Protein AF-A0A0M2CW42-F1 (afdb_monomer_lite)

Sequence (657 aa):
MVSKVFTIPATGELIDAVGERNYQKALSRHFRPVPGAGPLIQECTFELVPEPDNPYDDTAVSIRRNDDVLGYLPAEVAEGYFPVLATVAAKGQLILALGTVWAKRSAYDSGIGVNLRINLPSVRAVAAAAGGRTKKSVKLSRTHGRKNPCYRKGLHTGADRPIVGTDTRRSSSTPAALAARPSYEVVLPANVRDAKAILGGTVPAATFPILPAKTTRLQVSHPRAETVEKLFQPVLGDKITSEELVFELVTEPDNPHQPGAISVRLKGDVLGHLSAEDADRYAPGLNRIQASGQPVVVPGALTVDKWQSSLGPALDITAKLSLPTPEQLVPLNAGHVHGVLLPYGNTLQVVGEEDHFDHLFNYVPPTGEGALLLELRRGTQRLRTGETKDTVRVYLDGEEVGGLTPASGAHFIATLRHLEDFDHRALVWGRIQGSALKAALTIQAAKAHEIPDTWLQHPPQVDYDLAPEDDRYSLPNAYVPTAGEQAEQRRREHEGAEQRRRQQVEAEQRRRDAEQGQRRQQEAVEAPALAPTSPTLAWTPDPAAPQPKQAHHITSSTPTTHPGTTQPAAAQFTTPGQSTPPAAPKKPGILSAILMWFAFVAALGVFVEPISGLVWLAIGILTWRWRKKRRQASQDHHATQGAPAPYGSSTRLFNHR

pLDDT: mean 70.73, std 22.98, range [22.28, 97.31]

Secondary structure (DSSP, 8-state):
--PEEEEPPS-SEEEE-B-GGG-HHHHHHH--PPTTSPPEEEEEEEEEEE-TT-SS-TT-EEEEETTEEEEE--HHHHHHHHHHHHHHHTTTEEEEEEEEEEEEE-SS-SSEEEEEEEEE--HHHHHHHTT--PPPPP------------------------------------------------PPPTTSTTTTTS-SSPPPTTPPP---SS-EEEEPBS--HHHHHHHH-PPTT-EEEEEEEEEEEEEETT-SSSTTEEEEEETTEEEEE--HHHHHHHHHHHHHHHHTTPPEEEEEEEEEEEEEEBTEEEEEEEEEEEE--GGGTS-TT-SEEEEEEPPP--EEE-BSGGGGHHHHGGG--TTSEEEEEEEEEEEEEE-TTS-EEEEEEEEETTEEEEE--TTTGGGTHHHHHHHHTTT--EEEEEEEEEETTEEEEEEE---TTTS-HHHHHS--EEEEEPPPP-S-----------HHHHHHHHHHHHHHHHHHHHHHHHHHHHHHHHHHHHHHHHHHHSSPP-----------------PPPP-------------------------PPPP-PPPPPPPPPHHHHHHHHHHHHHHTT---HHHHHHHHHHHHHHHHHHHHHHHHHHHHTTSSS----------------

Structure (mmCIF, N/CA/C/O backbone):
data_AF-A0A0M2CW42-F1
#
_entry.id   AF-A0A0M2CW42-F1
#
loop_
_atom_site.group_PDB
_atom_site.id
_atom_site.type_symbol
_atom_site.label_atom_id
_atom_site.label_alt_id
_atom_site.label_comp_id
_atom_site.label_asym_id
_atom_site.label_entity_id
_atom_site.label_seq_id
_atom_site.pdbx_PDB_ins_code
_atom_site.Cartn_x
_atom_site.Cartn_y
_atom_site.Cartn_z
_atom_site.occupancy
_atom_site.B_iso_or_equiv
_atom_site.auth_seq_id
_atom_site.auth_comp_id
_atom_site.auth_asym_id
_atom_site.auth_atom_id
_atom_site.pdbx_PDB_model_num
ATOM 1 N N . MET A 1 1 ? 43.889 10.932 6.259 1.00 42.00 1 MET A N 1
ATOM 2 C CA . MET A 1 1 ? 42.889 11.550 7.162 1.00 42.00 1 MET A CA 1
ATOM 3 C C . MET A 1 1 ? 41.521 11.025 6.761 1.00 42.00 1 MET A C 1
ATOM 5 O O . MET A 1 1 ? 41.319 10.845 5.570 1.00 42.00 1 MET A O 1
ATOM 9 N N . VAL A 1 2 ? 40.616 10.748 7.703 1.00 41.53 2 VAL A N 1
ATOM 10 C CA . VAL A 1 2 ? 39.247 10.320 7.360 1.00 41.53 2 VAL A CA 1
ATOM 11 C C . VAL A 1 2 ? 38.415 11.566 7.062 1.00 41.53 2 VAL A C 1
ATOM 13 O O . VAL A 1 2 ? 38.075 12.311 7.982 1.00 41.53 2 VAL A O 1
ATOM 16 N N . SER A 1 3 ? 38.130 11.814 5.784 1.00 54.78 3 SER A N 1
ATOM 17 C CA . SER A 1 3 ? 37.239 12.895 5.351 1.00 54.78 3 SER A CA 1
ATOM 18 C C . SER A 1 3 ? 35.850 12.675 5.951 1.00 54.78 3 SER A C 1
ATOM 20 O O . SER A 1 3 ? 35.268 11.601 5.802 1.00 54.78 3 SER A O 1
ATOM 22 N N . LYS A 1 4 ? 35.311 13.669 6.664 1.00 75.50 4 LYS A N 1
ATOM 23 C CA . LYS A 1 4 ? 33.979 13.546 7.273 1.00 75.50 4 LYS A CA 1
ATOM 24 C C . LYS A 1 4 ? 32.919 13.666 6.183 1.00 75.50 4 LYS A C 1
ATOM 26 O O . LYS A 1 4 ? 32.896 14.655 5.464 1.00 75.50 4 LYS A O 1
ATOM 31 N N . VAL A 1 5 ? 32.014 12.705 6.081 1.00 84.00 5 VAL A N 1
ATOM 32 C CA . VAL A 1 5 ? 30.925 12.758 5.097 1.00 84.00 5 VAL A CA 1
ATOM 33 C C . VAL A 1 5 ? 29.781 13.632 5.625 1.00 84.00 5 VAL A C 1
ATOM 35 O O . VAL A 1 5 ? 29.488 13.632 6.822 1.00 84.00 5 VAL A O 1
ATOM 38 N N . PHE A 1 6 ? 29.147 14.394 4.738 1.00 84.69 6 PHE A N 1
ATOM 39 C CA . PHE A 1 6 ? 27.891 15.099 4.961 1.00 84.69 6 PHE A CA 1
ATOM 40 C C . PHE A 1 6 ? 26.881 14.634 3.908 1.00 84.69 6 PHE A C 1
ATOM 42 O O . PHE A 1 6 ? 26.947 15.041 2.749 1.00 84.69 6 PHE A O 1
ATOM 49 N N . THR A 1 7 ? 25.959 13.763 4.310 1.00 86.88 7 THR A N 1
ATOM 50 C CA . THR A 1 7 ? 24.916 13.240 3.420 1.00 86.88 7 THR A CA 1
ATOM 51 C C . THR A 1 7 ? 23.693 14.151 3.452 1.00 86.88 7 THR A C 1
ATOM 53 O O . THR A 1 7 ? 23.122 14.407 4.513 1.00 86.88 7 THR A O 1
ATOM 56 N N . ILE A 1 8 ? 23.277 14.627 2.284 1.00 84.50 8 ILE A N 1
ATOM 57 C CA . ILE A 1 8 ? 22.038 15.372 2.080 1.00 84.50 8 ILE A CA 1
ATOM 58 C C . ILE A 1 8 ? 20.863 14.377 2.120 1.00 84.50 8 ILE A C 1
ATOM 60 O O . ILE A 1 8 ? 20.888 13.387 1.387 1.00 84.50 8 ILE A O 1
ATOM 64 N N . PRO A 1 9 ? 19.835 14.597 2.963 1.00 74.69 9 PRO A N 1
ATOM 65 C CA . PRO A 1 9 ? 18.705 13.679 3.058 1.00 74.69 9 PRO A CA 1
ATOM 66 C C . PRO A 1 9 ? 17.820 13.759 1.808 1.00 74.69 9 PRO A C 1
ATOM 68 O O . PRO A 1 9 ? 17.452 14.850 1.375 1.00 74.69 9 PRO A O 1
ATOM 71 N N . ALA A 1 10 ? 17.429 12.600 1.274 1.00 74.19 10 ALA A N 1
ATOM 72 C CA . ALA A 1 10 ? 16.677 12.441 0.025 1.00 74.19 10 ALA A CA 1
ATOM 73 C C . ALA A 1 10 ? 15.170 12.792 0.136 1.00 74.19 10 ALA A C 1
ATOM 75 O O . ALA A 1 10 ? 14.309 12.114 -0.421 1.00 74.19 10 ALA A O 1
ATOM 76 N N . THR A 1 11 ? 14.828 13.846 0.879 1.00 70.69 11 THR A N 1
ATOM 77 C CA . THR A 1 11 ? 13.444 14.274 1.170 1.00 70.69 11 THR A CA 1
ATOM 78 C C . THR A 1 11 ? 12.995 15.482 0.340 1.00 70.69 11 THR A C 1
ATOM 80 O O . THR A 1 11 ? 12.067 16.199 0.722 1.00 70.69 11 THR A O 1
ATOM 83 N N . GLY A 1 12 ? 13.692 15.751 -0.763 1.00 68.38 12 GLY A N 1
ATOM 84 C CA . GLY A 1 12 ? 13.584 16.968 -1.551 1.00 68.38 12 GLY A CA 1
ATOM 85 C C . GLY A 1 12 ? 12.944 16.826 -2.924 1.00 68.38 12 GLY A C 1
ATOM 86 O O . GLY A 1 12 ? 12.222 15.876 -3.219 1.00 68.38 12 GLY A O 1
ATOM 87 N N . GLU A 1 13 ? 13.207 17.830 -3.755 1.00 74.19 13 GLU A N 1
ATOM 88 C CA . GLU A 1 13 ? 12.815 17.862 -5.162 1.00 74.19 13 GLU A CA 1
ATOM 89 C C . GLU A 1 13 ? 13.952 17.291 -6.021 1.00 74.19 13 GLU A C 1
ATOM 91 O O . GLU A 1 13 ? 15.130 17.454 -5.690 1.00 74.19 13 GLU A O 1
ATOM 96 N N . LEU A 1 14 ? 13.603 16.596 -7.107 1.00 78.31 14 LEU A N 1
ATOM 97 C CA . LEU A 1 14 ? 14.570 16.125 -8.096 1.00 78.31 14 LEU A CA 1
ATOM 98 C C . LEU A 1 14 ? 14.913 17.280 -9.035 1.00 78.31 14 LEU A C 1
ATOM 100 O O . LEU A 1 14 ? 14.054 17.765 -9.767 1.00 78.31 14 LEU A O 1
ATOM 104 N N . ILE A 1 15 ? 16.171 17.703 -9.010 1.00 84.12 15 ILE A N 1
ATOM 105 C CA . ILE A 1 15 ? 16.684 18.806 -9.818 1.00 84.12 15 ILE A CA 1
ATOM 106 C C . ILE A 1 15 ? 17.524 18.227 -10.950 1.00 84.12 15 ILE A C 1
ATOM 108 O O . ILE A 1 15 ? 18.504 17.525 -10.695 1.00 84.12 15 ILE A O 1
ATOM 112 N N . ASP A 1 16 ? 17.135 18.529 -12.188 1.00 84.81 16 ASP A N 1
ATOM 113 C CA . ASP A 1 16 ? 17.910 18.209 -13.386 1.00 84.81 16 ASP A CA 1
ATOM 114 C C . ASP A 1 16 ? 19.287 18.894 -13.340 1.00 84.81 16 ASP A C 1
ATOM 116 O O . ASP A 1 16 ? 19.400 20.096 -13.090 1.00 84.81 16 ASP A O 1
ATOM 120 N N . ALA A 1 17 ? 20.338 18.119 -13.593 1.00 87.94 17 ALA A N 1
ATOM 121 C CA . ALA A 1 17 ? 21.665 18.631 -13.883 1.00 87.94 17 ALA A CA 1
ATOM 122 C C . ALA A 1 17 ? 21.671 19.396 -15.215 1.00 87.94 17 ALA A C 1
ATOM 124 O O . ALA A 1 17 ? 20.780 19.258 -16.053 1.00 87.94 17 ALA A O 1
ATOM 125 N N . VAL A 1 18 ? 22.716 20.194 -15.419 1.00 84.75 18 VAL A N 1
ATOM 126 C CA . VAL A 1 18 ? 22.984 20.880 -16.684 1.00 84.75 18 VAL A CA 1
ATOM 127 C C . VAL A 1 18 ? 24.434 20.695 -17.120 1.00 84.75 18 VAL A C 1
ATOM 129 O O . VAL A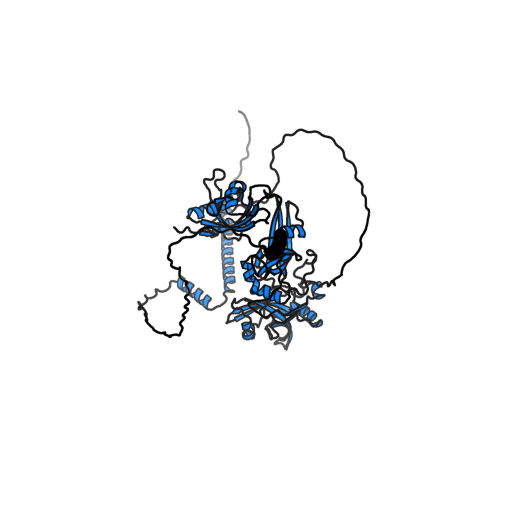 1 18 ? 25.340 20.475 -16.314 1.00 84.75 18 VAL A O 1
ATOM 132 N N . GLY A 1 19 ? 24.673 20.822 -18.425 1.00 82.62 19 GLY A N 1
ATOM 133 C CA . GLY A 1 19 ? 26.014 20.768 -19.008 1.00 82.62 19 GLY A CA 1
ATOM 134 C C . GLY A 1 19 ? 26.549 19.356 -19.262 1.00 82.62 19 GLY A C 1
ATOM 135 O O . GLY A 1 19 ? 27.684 19.222 -19.708 1.00 82.62 19 GLY A O 1
ATOM 136 N N . GLU A 1 20 ? 25.749 18.303 -19.079 1.00 82.31 20 GLU A N 1
ATOM 137 C CA . GLU A 1 20 ? 26.138 16.888 -19.236 1.00 82.31 20 GLU A CA 1
ATOM 138 C C . GLU A 1 20 ? 26.666 16.574 -20.651 1.00 82.31 20 GLU A C 1
ATOM 140 O O . GLU A 1 20 ? 27.508 15.696 -20.860 1.00 82.31 20 GLU A O 1
ATOM 145 N N . ARG A 1 21 ? 26.235 17.351 -21.653 1.00 76.50 21 ARG A N 1
ATOM 146 C CA . ARG A 1 21 ? 26.769 17.309 -23.027 1.00 76.50 21 ARG A CA 1
ATOM 147 C C . ARG A 1 21 ? 28.278 17.596 -23.106 1.00 76.50 21 ARG A C 1
ATOM 149 O O . ARG A 1 21 ? 28.932 17.076 -24.004 1.00 76.50 21 ARG A O 1
ATOM 156 N N . ASN A 1 22 ? 28.842 18.349 -22.162 1.00 81.50 22 ASN A N 1
ATOM 157 C CA . ASN A 1 22 ? 30.279 18.638 -22.096 1.00 81.50 22 ASN A CA 1
ATOM 158 C C . ASN A 1 22 ? 31.077 17.498 -21.426 1.00 81.50 22 ASN A C 1
ATOM 160 O O . ASN A 1 22 ? 32.281 17.376 -21.643 1.00 81.50 22 ASN A O 1
ATOM 164 N N . TYR A 1 23 ? 30.408 16.621 -20.667 1.00 86.94 23 TYR A N 1
ATOM 165 C CA . TYR A 1 23 ? 31.021 15.581 -19.825 1.00 86.94 23 TYR A CA 1
ATOM 166 C C . TYR A 1 23 ? 30.806 14.153 -20.348 1.00 86.94 23 TYR A C 1
ATOM 168 O O . TYR A 1 23 ? 31.015 13.167 -19.641 1.00 86.94 23 TYR A O 1
ATOM 176 N N . GLN A 1 24 ? 30.464 14.014 -21.631 1.00 82.00 24 GLN A N 1
ATOM 177 C CA . GLN A 1 24 ? 30.148 12.745 -22.300 1.00 82.00 24 GLN A CA 1
ATOM 178 C C . GLN A 1 24 ? 31.181 11.623 -22.084 1.00 82.00 24 GLN A C 1
ATOM 180 O O . GLN A 1 24 ? 30.801 10.461 -21.942 1.00 82.00 24 GLN A O 1
ATOM 185 N N . LYS A 1 25 ? 32.481 11.944 -22.003 1.00 81.88 25 LYS A N 1
ATOM 186 C CA . LYS A 1 25 ? 33.544 10.957 -21.721 1.00 81.88 25 LYS A CA 1
ATOM 187 C C . LYS A 1 25 ? 33.478 10.398 -20.295 1.00 81.88 25 LYS A C 1
ATOM 189 O O . LYS A 1 25 ? 33.663 9.197 -20.116 1.00 81.88 25 LYS A O 1
ATOM 194 N N . ALA A 1 26 ? 33.213 11.250 -19.305 1.00 84.12 26 ALA A N 1
ATOM 195 C CA . ALA A 1 26 ? 33.040 10.851 -17.910 1.00 84.12 26 ALA A CA 1
ATOM 196 C C . ALA A 1 26 ? 31.742 10.052 -17.736 1.00 84.12 26 ALA A C 1
ATOM 198 O O . ALA A 1 26 ? 31.754 8.936 -17.221 1.00 84.12 26 ALA A O 1
ATOM 199 N N . LEU A 1 27 ? 30.639 10.564 -18.287 1.00 84.38 27 LEU A N 1
ATOM 200 C CA . LEU A 1 27 ? 29.344 9.885 -18.296 1.00 84.38 27 LEU A CA 1
ATOM 201 C C . LEU A 1 27 ? 29.439 8.481 -18.913 1.00 84.38 27 LEU A C 1
ATOM 203 O O . LEU A 1 27 ? 28.958 7.528 -18.312 1.00 84.38 27 LEU A O 1
ATOM 207 N N . SER A 1 28 ? 30.155 8.322 -20.032 1.00 80.62 28 SER A N 1
ATOM 208 C CA . SER A 1 28 ? 30.392 7.013 -20.671 1.00 80.62 28 SER A CA 1
ATOM 209 C C . SER A 1 28 ? 31.297 6.066 -19.879 1.00 80.62 28 SER A C 1
ATOM 211 O O . SER A 1 28 ? 31.303 4.859 -20.128 1.00 80.62 28 SER A O 1
ATOM 213 N N . ARG A 1 29 ? 32.097 6.587 -18.941 1.00 82.12 29 ARG A N 1
ATOM 214 C CA . ARG A 1 29 ? 32.948 5.774 -18.066 1.00 82.12 29 ARG A CA 1
ATOM 215 C C . ARG A 1 29 ? 32.115 5.118 -16.966 1.00 82.12 29 ARG A C 1
ATOM 217 O O . ARG A 1 29 ? 32.265 3.911 -16.764 1.00 82.12 29 ARG A O 1
ATOM 224 N N . HIS A 1 30 ? 31.246 5.905 -16.322 1.00 81.62 30 HIS A N 1
ATOM 225 C CA . HIS A 1 30 ? 30.405 5.504 -15.182 1.00 81.62 30 HIS A CA 1
ATOM 226 C C . HIS A 1 30 ? 29.096 4.829 -15.588 1.00 81.62 30 HIS A C 1
ATOM 228 O O . HIS A 1 30 ? 28.656 3.902 -14.916 1.00 81.62 30 HIS A O 1
ATOM 234 N N . PHE A 1 31 ? 28.489 5.262 -16.691 1.00 83.00 31 PHE A N 1
ATOM 235 C CA . PHE A 1 31 ? 27.208 4.765 -17.182 1.00 83.00 31 PHE A CA 1
ATOM 236 C C . PHE A 1 31 ? 27.424 4.148 -18.559 1.00 83.00 31 PHE A C 1
ATOM 238 O O . PHE A 1 31 ? 27.767 4.833 -19.523 1.00 83.00 31 PHE A O 1
ATOM 245 N N . ARG A 1 32 ? 27.241 2.827 -18.654 1.00 76.31 32 ARG A N 1
ATOM 246 C CA . ARG A 1 32 ? 27.470 2.049 -19.882 1.00 76.31 32 ARG A CA 1
ATOM 247 C C . ARG A 1 32 ? 26.175 1.409 -20.403 1.00 76.31 32 ARG A C 1
ATOM 249 O O . ARG A 1 32 ? 26.092 0.183 -20.439 1.00 76.31 32 ARG A O 1
ATOM 256 N N . PRO A 1 33 ? 25.159 2.197 -20.809 1.00 66.94 33 PRO A N 1
ATOM 257 C CA . PRO A 1 33 ? 23.988 1.649 -21.481 1.00 66.94 33 PRO A CA 1
ATOM 258 C C . PRO A 1 33 ? 24.394 0.886 -22.747 1.00 66.94 33 PRO A C 1
ATOM 260 O O . PRO A 1 33 ? 25.169 1.371 -23.582 1.00 66.94 33 PRO A O 1
ATOM 263 N N . VAL A 1 34 ? 23.859 -0.325 -22.875 1.00 67.44 34 VAL A N 1
ATOM 264 C CA . VAL A 1 34 ? 24.117 -1.222 -24.004 1.00 67.44 34 VAL A CA 1
ATOM 265 C C . VAL A 1 34 ? 23.390 -0.689 -25.251 1.00 67.44 34 VAL A C 1
ATOM 267 O O . VAL A 1 34 ? 22.210 -0.343 -25.156 1.00 67.44 34 VAL A O 1
ATOM 270 N N . PRO A 1 35 ? 24.046 -0.596 -26.426 1.00 56.50 35 PRO A N 1
ATOM 271 C CA . PRO A 1 35 ? 23.378 -0.200 -27.664 1.00 56.50 35 PRO A CA 1
ATOM 272 C C . PRO A 1 35 ? 22.167 -1.092 -27.963 1.00 56.50 35 PRO A C 1
ATOM 274 O O . PRO A 1 35 ? 22.284 -2.314 -27.987 1.00 56.50 35 PRO A O 1
ATOM 277 N N . GLY A 1 36 ? 21.003 -0.485 -28.199 1.00 52.19 36 GLY A N 1
ATOM 278 C CA . GLY A 1 36 ? 19.764 -1.213 -28.498 1.00 52.19 36 GLY A CA 1
ATOM 279 C C . GLY A 1 36 ? 19.041 -1.825 -27.291 1.00 52.19 36 GLY A C 1
ATOM 280 O O . GLY A 1 36 ? 17.944 -2.347 -27.475 1.00 52.19 36 GLY A O 1
ATOM 281 N N . ALA A 1 37 ? 19.593 -1.727 -26.078 1.00 54.47 37 ALA A N 1
ATOM 282 C CA . ALA A 1 37 ? 18.855 -2.015 -24.850 1.00 54.47 37 ALA A CA 1
ATOM 283 C C . ALA A 1 37 ? 17.932 -0.842 -24.460 1.00 54.47 37 ALA A C 1
ATOM 285 O O . ALA A 1 37 ? 18.007 0.260 -25.020 1.00 54.47 37 ALA A O 1
ATOM 286 N N . GLY A 1 38 ? 17.063 -1.080 -23.473 1.00 55.56 38 GLY A N 1
ATOM 287 C CA . GLY A 1 38 ? 16.311 -0.018 -22.802 1.00 55.56 38 GLY A CA 1
ATOM 288 C C . GLY A 1 38 ? 17.231 1.010 -22.120 1.00 55.56 38 GLY A C 1
ATOM 289 O O . GLY A 1 38 ? 18.441 0.791 -22.009 1.00 55.56 38 GLY A O 1
ATOM 290 N N . PRO A 1 39 ? 16.689 2.157 -21.674 1.00 68.12 39 PRO A N 1
ATOM 291 C CA . PRO A 1 39 ? 17.474 3.117 -20.911 1.00 68.12 39 PRO A CA 1
ATOM 292 C C . PRO A 1 39 ? 17.972 2.483 -19.608 1.00 68.12 39 PRO A C 1
ATOM 294 O O . PRO A 1 39 ? 17.200 1.878 -18.867 1.00 68.12 39 PRO A O 1
ATOM 297 N N . LEU A 1 40 ? 19.260 2.657 -19.319 1.00 70.31 40 LEU A N 1
ATOM 298 C CA . LEU A 1 40 ? 19.828 2.377 -18.008 1.00 70.31 40 LEU A CA 1
ATOM 299 C C . LEU A 1 40 ? 19.262 3.407 -17.032 1.00 70.31 40 LEU A C 1
ATOM 301 O O . LEU A 1 40 ? 19.533 4.597 -17.179 1.00 70.31 40 LEU A O 1
ATOM 305 N N . ILE A 1 41 ? 18.494 2.952 -16.050 1.00 77.12 41 ILE A N 1
ATOM 306 C CA . ILE A 1 41 ? 18.055 3.772 -14.923 1.00 77.12 41 ILE A CA 1
ATOM 307 C C . ILE A 1 41 ? 18.802 3.265 -13.693 1.00 77.12 41 ILE A C 1
ATOM 309 O O . ILE A 1 41 ? 18.842 2.061 -13.454 1.00 77.12 41 ILE A O 1
ATOM 313 N N . GLN A 1 42 ? 19.455 4.164 -12.959 1.00 75.12 42 GLN A N 1
ATOM 314 C CA . GLN A 1 42 ? 20.243 3.801 -11.786 1.00 75.12 42 GLN A CA 1
ATOM 315 C C . GLN A 1 42 ? 20.154 4.887 -10.711 1.00 75.12 42 GLN A C 1
ATOM 317 O O . GLN A 1 42 ? 20.447 6.054 -10.973 1.00 75.12 42 GLN A O 1
ATOM 322 N N . GLU A 1 43 ? 19.813 4.493 -9.486 1.00 81.00 43 GLU A N 1
ATOM 323 C CA . GLU A 1 43 ? 20.017 5.327 -8.301 1.00 81.00 43 GLU A CA 1
ATOM 324 C C . GLU A 1 43 ? 21.493 5.310 -7.900 1.00 81.00 43 GLU A C 1
ATOM 326 O O . GLU A 1 43 ? 22.160 4.272 -7.905 1.00 81.00 43 GLU A O 1
ATOM 331 N N . CYS A 1 44 ? 22.041 6.486 -7.621 1.00 83.62 44 CYS A N 1
ATOM 332 C CA . CYS A 1 44 ? 23.460 6.689 -7.372 1.00 83.62 44 CYS A CA 1
ATOM 333 C C . CYS A 1 44 ? 23.669 7.800 -6.348 1.00 83.62 44 CYS A C 1
ATOM 335 O O . CYS A 1 44 ? 22.939 8.790 -6.312 1.00 83.62 44 CYS A O 1
ATOM 337 N N . THR A 1 45 ? 24.724 7.662 -5.554 1.00 87.81 45 THR A N 1
ATOM 338 C CA . THR A 1 45 ? 25.231 8.750 -4.720 1.00 87.81 45 THR A CA 1
ATOM 339 C C . THR A 1 45 ? 26.195 9.602 -5.540 1.00 87.81 45 THR A C 1
ATOM 341 O O . THR A 1 45 ? 27.099 9.068 -6.188 1.00 87.81 45 THR A O 1
ATOM 344 N N . PHE A 1 46 ? 26.004 10.916 -5.493 1.00 92.50 46 PHE A N 1
ATOM 345 C CA . PHE A 1 46 ? 26.813 11.918 -6.179 1.00 92.50 46 PHE A CA 1
ATOM 346 C C . PHE A 1 46 ? 27.507 12.831 -5.184 1.00 92.50 46 PHE A C 1
ATOM 348 O O . PHE A 1 46 ? 26.961 13.155 -4.131 1.00 92.50 46 PHE A O 1
ATOM 355 N N . GLU A 1 47 ? 28.698 13.276 -5.554 1.00 92.94 47 GLU A N 1
ATOM 356 C CA . GLU A 1 47 ? 29.457 14.285 -4.830 1.00 92.94 47 GLU A CA 1
ATOM 357 C C . GLU A 1 47 ? 29.074 15.670 -5.356 1.00 92.94 47 GLU A C 1
ATOM 359 O O . GLU A 1 47 ? 29.059 15.889 -6.568 1.00 92.94 47 GLU A O 1
ATOM 364 N N . LEU A 1 48 ? 28.764 16.610 -4.463 1.00 94.12 48 LEU A N 1
ATOM 365 C CA . LEU A 1 48 ? 28.503 18.003 -4.833 1.00 94.12 48 LEU A CA 1
ATOM 366 C C . LEU A 1 48 ? 29.688 18.872 -4.421 1.00 94.12 48 LEU A C 1
ATOM 368 O O . LEU A 1 48 ? 29.992 18.993 -3.233 1.00 94.12 48 LEU A O 1
ATOM 372 N N . VAL A 1 49 ? 30.348 19.488 -5.399 1.00 94.44 49 VAL A N 1
ATOM 373 C CA . VAL A 1 49 ? 31.579 20.256 -5.188 1.00 94.44 49 VAL A CA 1
ATOM 374 C C . VAL A 1 49 ? 31.349 21.716 -5.594 1.00 94.44 49 VAL A C 1
ATOM 376 O O . VAL A 1 49 ? 31.166 21.995 -6.777 1.00 94.44 49 VAL A O 1
ATOM 379 N N . PRO A 1 50 ? 31.329 22.661 -4.635 1.00 94.75 50 PRO A N 1
ATOM 380 C CA . PRO A 1 50 ? 31.321 24.094 -4.925 1.00 94.75 50 PRO A CA 1
ATOM 381 C C . PRO A 1 50 ? 32.617 24.527 -5.626 1.00 94.75 50 PRO A C 1
ATOM 383 O O . PRO A 1 50 ? 33.704 24.203 -5.148 1.00 94.75 50 PRO A O 1
ATOM 386 N N . GLU A 1 51 ? 32.500 25.285 -6.715 1.00 92.12 51 GLU A N 1
ATOM 387 C CA . GLU A 1 51 ? 33.609 25.783 -7.545 1.00 92.12 51 GLU A CA 1
ATOM 388 C C . GLU A 1 51 ? 33.611 27.330 -7.574 1.00 92.12 51 GLU A C 1
ATOM 390 O O . GLU A 1 51 ? 33.221 27.919 -8.580 1.00 92.12 51 GLU A O 1
ATOM 395 N N . PRO A 1 52 ? 34.025 28.018 -6.483 1.00 89.38 52 PRO A N 1
ATOM 396 C CA . PRO A 1 52 ? 34.119 29.491 -6.428 1.00 89.38 52 PRO A CA 1
ATOM 397 C C . PRO A 1 52 ? 35.052 30.106 -7.484 1.00 89.38 52 PRO A C 1
ATOM 399 O O . PRO A 1 52 ? 35.023 31.310 -7.719 1.00 89.38 52 PRO A O 1
ATOM 402 N N . ASP A 1 53 ? 35.940 29.296 -8.052 1.00 88.00 53 ASP A N 1
ATOM 403 C CA . ASP A 1 53 ? 36.929 29.638 -9.068 1.00 88.00 53 ASP A CA 1
ATOM 404 C C . ASP A 1 53 ? 36.459 29.327 -10.501 1.00 88.00 53 ASP A C 1
ATOM 406 O O . ASP A 1 53 ? 37.220 29.505 -11.456 1.00 88.00 53 ASP A O 1
ATOM 410 N N . ASN A 1 54 ? 35.209 28.884 -10.678 1.00 87.94 54 ASN A N 1
ATOM 411 C CA . ASN A 1 54 ? 34.642 28.619 -11.993 1.00 87.94 54 ASN A CA 1
ATOM 412 C C . ASN A 1 54 ? 34.526 29.930 -12.808 1.00 87.94 54 ASN A C 1
ATOM 414 O O . ASN A 1 54 ? 33.907 30.892 -12.352 1.00 87.94 54 ASN A O 1
ATOM 418 N N . PRO A 1 55 ? 35.083 30.000 -14.033 1.00 78.25 55 PRO A N 1
ATOM 419 C CA . PRO A 1 55 ? 35.190 31.252 -14.786 1.00 78.25 55 PRO A CA 1
ATOM 420 C C . PRO A 1 55 ? 33.865 31.764 -15.377 1.00 78.25 55 PRO A C 1
ATOM 422 O O . PRO A 1 55 ? 33.865 32.817 -16.017 1.00 78.25 55 PRO A O 1
ATOM 425 N N . TYR A 1 56 ? 32.760 31.026 -15.219 1.00 84.44 56 TYR A N 1
ATOM 426 C CA . TYR A 1 56 ? 31.449 31.371 -15.782 1.00 84.44 56 TYR A CA 1
ATOM 427 C C . TYR A 1 56 ? 30.385 31.722 -14.730 1.00 84.44 56 TYR A C 1
ATOM 429 O O . TYR A 1 56 ? 29.452 32.453 -15.056 1.00 84.44 56 TYR A O 1
ATOM 437 N N . ASP A 1 57 ? 30.510 31.204 -13.506 1.00 88.62 57 ASP A N 1
ATOM 438 C CA . ASP A 1 57 ? 29.549 31.355 -12.405 1.00 88.62 57 ASP A CA 1
ATOM 439 C C . ASP A 1 57 ? 30.287 31.122 -11.075 1.00 88.62 57 ASP A C 1
ATOM 441 O O . ASP A 1 57 ? 30.696 29.999 -10.785 1.00 88.62 57 ASP A O 1
ATOM 445 N N . ASP A 1 58 ? 30.465 32.167 -10.262 1.00 90.12 58 ASP A N 1
ATOM 446 C CA . ASP A 1 58 ? 31.168 32.093 -8.970 1.00 90.12 58 ASP A CA 1
ATOM 447 C C . ASP A 1 58 ? 30.359 31.375 -7.872 1.00 90.12 58 ASP A C 1
ATOM 449 O O . ASP A 1 58 ? 30.863 31.141 -6.769 1.00 90.12 58 ASP A O 1
ATOM 453 N N . THR A 1 59 ? 29.124 30.970 -8.186 1.00 93.31 59 THR A N 1
ATOM 454 C CA . THR A 1 59 ? 28.268 30.105 -7.367 1.00 93.31 59 THR A CA 1
ATOM 455 C C . THR A 1 59 ? 28.126 28.684 -7.921 1.00 93.31 59 THR A C 1
ATOM 457 O O . THR A 1 59 ? 27.326 27.902 -7.400 1.00 93.31 59 THR A O 1
ATOM 460 N N . ALA A 1 60 ? 28.914 28.305 -8.934 1.00 93.31 60 ALA A N 1
ATOM 461 C CA . ALA A 1 60 ? 28.841 26.986 -9.554 1.00 93.31 60 ALA A CA 1
ATOM 462 C C . ALA A 1 60 ? 29.005 25.836 -8.541 1.00 93.31 60 ALA A C 1
ATOM 464 O O . ALA A 1 60 ? 29.879 25.838 -7.670 1.00 93.31 60 ALA A O 1
ATOM 465 N N . VAL A 1 61 ? 28.183 24.796 -8.696 1.00 96.00 61 VAL A N 1
ATOM 466 C CA . VAL A 1 61 ? 28.297 23.532 -7.955 1.00 96.00 61 VAL A CA 1
ATOM 467 C C . VAL A 1 61 ? 28.341 22.395 -8.966 1.00 96.00 61 VAL A C 1
ATOM 469 O O . VAL A 1 61 ? 27.334 22.119 -9.626 1.00 96.00 61 VAL A O 1
ATOM 472 N N . SER A 1 62 ? 29.495 21.741 -9.103 1.00 95.19 62 SER A N 1
ATOM 473 C CA . SER A 1 62 ? 29.619 20.561 -9.955 1.00 95.19 62 SER A CA 1
ATOM 474 C C . SER A 1 62 ? 29.079 19.315 -9.266 1.00 95.19 62 SER A C 1
ATOM 476 O O . SER A 1 62 ? 29.131 19.160 -8.043 1.00 95.19 62 SER A O 1
ATOM 478 N N . ILE A 1 63 ? 28.547 18.420 -10.089 1.00 95.69 63 ILE A N 1
ATOM 479 C CA . ILE A 1 63 ? 28.035 17.114 -9.701 1.00 95.69 63 ILE A CA 1
ATOM 480 C C . ILE A 1 63 ? 29.050 16.086 -10.193 1.00 95.69 63 ILE A C 1
ATOM 482 O O . ILE A 1 63 ? 29.324 15.998 -11.396 1.00 95.69 63 ILE A O 1
ATOM 486 N N . ARG A 1 64 ? 29.632 15.330 -9.264 1.00 93.06 64 ARG A N 1
ATOM 487 C CA . ARG A 1 64 ? 30.759 14.431 -9.522 1.00 93.06 64 ARG A CA 1
ATOM 488 C C . ARG A 1 64 ? 30.485 13.000 -9.070 1.00 93.06 64 ARG A C 1
ATOM 490 O O . ARG A 1 64 ? 29.596 12.741 -8.256 1.00 93.06 64 ARG A O 1
ATOM 497 N N . ARG A 1 65 ? 31.262 12.061 -9.609 1.00 88.19 65 ARG A N 1
ATOM 498 C CA . ARG A 1 65 ? 31.323 10.668 -9.146 1.00 88.19 65 ARG A CA 1
ATOM 499 C C . ARG A 1 65 ? 32.723 10.118 -9.387 1.00 88.19 65 ARG A C 1
ATOM 501 O O . ARG A 1 65 ? 33.152 10.069 -10.536 1.00 88.19 65 ARG A O 1
ATOM 508 N N . ASN A 1 66 ? 33.396 9.653 -8.333 1.00 80.94 66 ASN A N 1
ATOM 509 C CA . ASN A 1 66 ? 34.785 9.179 -8.404 1.00 80.94 66 ASN A CA 1
ATOM 510 C C . ASN A 1 66 ? 35.701 10.237 -9.065 1.00 80.94 66 ASN A C 1
ATOM 512 O O . ASN A 1 66 ? 36.328 9.960 -10.087 1.00 80.94 66 ASN A O 1
ATOM 516 N N . ASP A 1 67 ? 35.681 11.466 -8.535 1.00 81.25 67 ASP A N 1
ATOM 517 C CA . ASP A 1 67 ? 36.390 12.669 -9.019 1.00 81.25 67 ASP A CA 1
ATOM 518 C C . ASP A 1 67 ? 36.026 13.202 -10.425 1.00 81.25 67 ASP A C 1
ATOM 520 O O . ASP A 1 67 ? 36.282 14.373 -10.718 1.00 81.25 67 ASP A O 1
ATOM 524 N N . ASP A 1 68 ? 35.376 12.416 -11.289 1.00 90.00 68 ASP A N 1
ATOM 525 C CA . ASP A 1 68 ? 34.901 12.882 -12.596 1.00 90.00 68 ASP A CA 1
ATOM 526 C C . ASP A 1 68 ? 33.697 13.833 -12.462 1.00 90.00 68 ASP A C 1
ATOM 528 O O . ASP A 1 68 ? 32.677 13.476 -11.867 1.00 90.00 68 ASP A O 1
ATOM 532 N N . VAL A 1 69 ? 33.767 15.004 -13.106 1.00 92.38 69 VAL A N 1
ATOM 533 C CA . VAL A 1 69 ? 32.609 15.897 -13.297 1.00 92.38 69 VAL A CA 1
ATOM 534 C C . VAL A 1 69 ? 31.646 15.289 -14.317 1.00 92.38 69 VAL A C 1
ATOM 536 O O . VAL A 1 69 ? 32.052 14.884 -15.407 1.00 92.38 69 VAL A O 1
ATOM 539 N N . LEU A 1 70 ? 30.362 15.239 -13.958 1.00 91.56 70 LEU A N 1
ATOM 540 C CA . LEU A 1 70 ? 29.271 14.703 -14.779 1.00 91.56 70 LEU A CA 1
ATOM 541 C C . LEU A 1 70 ? 28.345 15.805 -15.319 1.00 91.56 70 LEU A C 1
ATOM 543 O O . LEU A 1 70 ? 27.713 15.626 -16.358 1.00 91.56 70 LEU A O 1
ATOM 547 N N . GLY A 1 71 ? 28.282 16.936 -14.616 1.00 91.94 71 GLY A N 1
ATOM 548 C CA . GLY A 1 71 ? 27.464 18.106 -14.920 1.00 91.94 71 GLY A CA 1
ATOM 549 C C . GLY A 1 71 ? 27.507 19.107 -13.763 1.00 91.94 71 GLY A C 1
ATOM 550 O O . GLY A 1 71 ? 28.324 18.972 -12.851 1.00 91.94 71 GLY A O 1
ATOM 551 N N . TYR A 1 72 ? 26.610 20.085 -13.787 1.00 94.00 72 TYR A N 1
ATOM 552 C CA . TYR A 1 72 ? 26.441 21.113 -12.758 1.00 94.00 72 TYR A CA 1
ATOM 553 C C . TYR A 1 72 ? 24.992 21.176 -12.276 1.00 94.00 72 TYR A C 1
ATOM 555 O O . TYR A 1 72 ? 24.082 20.752 -12.990 1.00 94.00 72 TYR A O 1
ATOM 563 N N . LEU A 1 73 ? 24.762 21.743 -11.091 1.00 92.62 73 LEU A N 1
ATOM 564 C CA . LEU A 1 73 ? 23.433 22.257 -10.752 1.00 92.62 73 LEU A CA 1
ATOM 565 C C . LEU A 1 73 ? 23.093 23.458 -11.665 1.00 92.62 73 LEU A C 1
ATOM 567 O O . LEU A 1 73 ? 24.003 24.204 -12.035 1.00 92.62 73 LEU A O 1
ATOM 571 N N . PRO A 1 74 ? 21.814 23.689 -12.021 1.00 90.62 74 PRO A N 1
ATOM 572 C CA . PRO A 1 74 ? 21.398 24.901 -12.730 1.00 90.62 74 PRO A CA 1
ATOM 573 C C . PRO A 1 74 ? 21.812 26.155 -11.951 1.00 90.62 74 PRO A C 1
ATOM 575 O O . PRO A 1 74 ? 21.656 26.167 -10.734 1.00 90.62 74 PRO A O 1
ATOM 578 N N . ALA A 1 75 ? 22.278 27.217 -12.615 1.00 83.19 75 ALA A N 1
ATOM 579 C CA . ALA A 1 75 ? 22.811 28.414 -11.940 1.00 83.19 75 ALA A CA 1
ATOM 580 C C . ALA A 1 75 ? 21.838 29.020 -10.900 1.00 83.19 75 ALA A C 1
ATOM 582 O O . ALA A 1 75 ? 22.218 29.291 -9.766 1.00 83.19 75 ALA A O 1
ATOM 583 N N . GLU A 1 76 ? 20.545 29.117 -11.234 1.00 84.06 76 GLU A N 1
ATOM 584 C CA . GLU A 1 76 ? 19.484 29.600 -10.326 1.00 84.06 76 GLU A CA 1
ATOM 585 C C . GLU A 1 76 ? 19.255 28.710 -9.085 1.00 84.06 76 GLU A C 1
ATOM 587 O O . GLU A 1 76 ? 18.765 29.168 -8.052 1.00 84.06 76 GLU A O 1
ATOM 592 N N . VAL A 1 77 ? 19.620 27.428 -9.170 1.00 89.75 77 VAL A N 1
ATOM 593 C CA . VAL A 1 77 ? 19.649 26.498 -8.036 1.00 89.75 77 VAL A CA 1
ATOM 594 C C . VAL A 1 77 ? 20.970 26.657 -7.283 1.00 89.75 77 VAL A C 1
ATOM 596 O O . VAL A 1 77 ? 20.972 26.750 -6.053 1.00 89.75 77 VAL A O 1
ATOM 599 N N . ALA A 1 78 ? 22.085 26.695 -8.013 1.00 90.00 78 ALA A N 1
ATOM 600 C CA . ALA A 1 78 ? 23.434 26.787 -7.481 1.00 90.00 78 ALA A CA 1
ATOM 601 C C . ALA A 1 78 ? 23.591 28.023 -6.578 1.00 90.00 78 ALA A C 1
ATOM 603 O O . ALA A 1 78 ? 23.963 27.846 -5.419 1.00 90.00 78 ALA A O 1
ATOM 604 N N . GLU A 1 79 ? 23.141 29.207 -7.012 1.00 89.88 79 GLU A N 1
ATOM 605 C CA . GLU A 1 79 ? 23.111 30.455 -6.223 1.00 89.88 79 GLU A CA 1
ATOM 606 C C . GLU A 1 79 ? 22.507 30.248 -4.816 1.00 89.88 79 GLU A C 1
ATOM 608 O O . GLU A 1 79 ? 23.026 30.733 -3.805 1.00 89.88 79 GLU A O 1
ATOM 613 N N . GLY A 1 80 ? 21.417 29.476 -4.725 1.00 89.06 80 GLY A N 1
ATOM 614 C CA . GLY A 1 80 ? 20.722 29.196 -3.471 1.00 89.06 80 GLY A CA 1
ATOM 615 C C . GLY A 1 80 ? 21.444 28.201 -2.556 1.00 89.06 80 GLY A C 1
ATOM 616 O O . GLY A 1 80 ? 21.464 28.392 -1.337 1.00 89.06 80 GLY A O 1
ATOM 617 N N . TYR A 1 81 ? 22.023 27.131 -3.109 1.00 92.00 81 TYR A N 1
ATOM 618 C CA . TYR A 1 81 ? 22.677 26.077 -2.319 1.00 92.00 81 TYR A CA 1
ATOM 619 C C . TYR A 1 81 ? 24.150 26.377 -2.010 1.00 92.00 81 TYR A C 1
ATOM 621 O O . TYR A 1 81 ? 24.631 26.013 -0.931 1.00 92.00 81 TYR A O 1
ATOM 629 N N . PHE A 1 82 ? 24.857 27.066 -2.906 1.00 93.25 82 PHE A N 1
ATOM 630 C CA . PHE A 1 82 ? 26.299 27.294 -2.853 1.00 93.25 82 PHE A CA 1
ATOM 631 C C . PHE A 1 82 ? 26.800 27.844 -1.507 1.00 93.25 82 PHE A C 1
ATOM 633 O O . PHE A 1 82 ? 27.716 27.237 -0.954 1.00 93.25 82 PHE A O 1
ATOM 640 N N . PRO A 1 83 ? 26.196 28.872 -0.868 1.00 90.19 83 PRO A N 1
ATOM 641 C CA . PRO A 1 83 ? 26.692 29.382 0.417 1.00 90.19 83 PRO A CA 1
ATOM 642 C C . PRO A 1 83 ? 26.673 28.334 1.542 1.00 90.19 83 PRO A C 1
ATOM 644 O O . PRO A 1 83 ? 27.523 28.340 2.437 1.00 90.19 83 PRO A O 1
ATOM 647 N N . VAL A 1 84 ? 25.702 27.415 1.503 1.00 90.75 84 VAL A N 1
ATOM 648 C CA . VAL A 1 84 ? 25.570 26.327 2.480 1.00 90.75 84 VAL A CA 1
ATOM 649 C C . VAL A 1 84 ? 26.572 25.220 2.169 1.00 90.75 84 VAL A C 1
ATOM 651 O O . VAL A 1 84 ? 27.289 24.780 3.068 1.00 90.75 84 VAL A O 1
ATOM 654 N N . LEU A 1 85 ? 26.658 24.804 0.903 1.00 91.75 85 LEU A N 1
ATOM 655 C CA . LEU A 1 85 ? 27.564 23.743 0.469 1.00 91.75 85 LEU A CA 1
ATOM 656 C C . LEU A 1 85 ? 29.034 24.163 0.617 1.00 91.75 85 LEU A C 1
ATOM 658 O O . LEU A 1 85 ? 29.816 23.408 1.184 1.00 91.75 85 LEU A O 1
ATOM 662 N N . ALA A 1 86 ? 29.403 25.394 0.257 1.00 88.88 86 ALA A N 1
ATOM 663 C CA . ALA A 1 86 ? 30.742 25.944 0.475 1.00 88.88 86 ALA A CA 1
ATOM 664 C C . ALA A 1 86 ? 31.122 25.968 1.967 1.00 88.88 86 ALA A C 1
ATOM 666 O O . ALA A 1 86 ? 32.250 25.637 2.325 1.00 88.88 86 ALA A O 1
ATOM 667 N N . THR A 1 87 ? 30.169 26.259 2.863 1.00 87.19 87 THR A N 1
ATOM 668 C CA . THR A 1 87 ? 30.388 26.187 4.321 1.00 87.19 87 THR A CA 1
ATOM 669 C C . THR A 1 87 ? 30.646 24.754 4.808 1.00 87.19 87 THR A C 1
ATOM 671 O O . THR A 1 87 ? 31.348 24.560 5.801 1.00 87.19 87 THR A O 1
ATOM 674 N N . VAL A 1 88 ? 30.079 23.740 4.149 1.00 86.06 88 VAL A N 1
ATOM 675 C CA . VAL A 1 88 ? 30.320 22.321 4.465 1.00 86.06 88 VAL A CA 1
ATOM 676 C C . VAL A 1 88 ? 31.650 21.849 3.866 1.00 86.06 88 VAL A C 1
ATOM 678 O O . VAL A 1 88 ? 32.466 21.273 4.585 1.00 86.06 88 VAL A O 1
ATOM 681 N N . ALA A 1 89 ? 31.929 22.182 2.605 1.00 85.38 89 ALA A N 1
ATOM 682 C CA . ALA A 1 89 ? 33.190 21.876 1.931 1.00 85.38 89 ALA A CA 1
ATOM 683 C C . ALA A 1 89 ? 34.398 22.505 2.655 1.00 85.38 89 ALA A C 1
ATOM 685 O O . ALA A 1 89 ? 35.388 21.823 2.913 1.00 85.38 89 ALA A O 1
ATOM 686 N N . ALA A 1 90 ? 34.285 23.760 3.112 1.00 84.50 90 ALA A N 1
ATOM 687 C CA . ALA A 1 90 ? 35.322 24.449 3.890 1.00 84.50 90 ALA A CA 1
ATOM 688 C C . ALA A 1 90 ? 35.622 23.801 5.260 1.00 84.50 90 ALA A C 1
ATOM 690 O O . ALA A 1 90 ? 36.683 24.041 5.834 1.00 84.50 90 ALA A O 1
ATOM 691 N N . LYS A 1 91 ? 34.730 22.947 5.787 1.00 83.88 91 LYS A N 1
ATOM 692 C CA . LYS A 1 91 ? 34.989 22.112 6.979 1.00 83.88 91 LYS A CA 1
ATOM 693 C C . LYS A 1 91 ? 35.744 20.813 6.640 1.00 83.88 91 LYS A C 1
ATOM 695 O O . LYS A 1 91 ? 35.900 19.963 7.517 1.00 83.88 91 LYS A O 1
ATOM 700 N N . GLY A 1 92 ? 36.174 20.632 5.389 1.00 78.62 92 GLY A N 1
ATOM 701 C CA . GLY A 1 92 ? 36.798 19.405 4.891 1.00 78.62 92 GLY A CA 1
ATOM 702 C C . GLY A 1 92 ? 35.820 18.232 4.795 1.00 78.62 92 GLY A C 1
ATOM 703 O O . GLY A 1 92 ? 36.219 17.090 5.032 1.00 78.62 92 GLY A O 1
ATOM 704 N N . GLN A 1 93 ? 34.536 18.508 4.531 1.00 81.56 93 GLN A N 1
ATOM 705 C CA . GLN A 1 93 ? 33.505 17.475 4.439 1.00 81.56 93 GLN A CA 1
ATOM 706 C C . GLN A 1 93 ? 33.152 17.130 2.991 1.00 81.56 93 GLN A C 1
ATOM 708 O O . GLN A 1 93 ? 32.938 18.025 2.176 1.00 81.56 93 GLN A O 1
ATOM 713 N N . LEU A 1 94 ? 33.031 15.832 2.697 1.00 83.25 94 LEU A N 1
ATOM 714 C CA . LEU A 1 94 ? 32.532 15.346 1.408 1.00 83.25 94 LEU A CA 1
ATOM 715 C C . LEU A 1 94 ? 31.003 15.430 1.399 1.00 83.25 94 LEU A C 1
ATOM 717 O O . LEU A 1 94 ? 30.353 14.831 2.256 1.00 83.25 94 LEU A O 1
ATOM 721 N N . ILE A 1 95 ? 30.438 16.175 0.453 1.00 91.44 95 ILE A N 1
ATOM 722 C CA . ILE A 1 95 ? 28.995 16.409 0.348 1.00 91.44 95 ILE A CA 1
ATOM 723 C C . ILE A 1 95 ? 28.409 15.361 -0.587 1.00 91.44 95 ILE A C 1
ATOM 725 O O . ILE A 1 95 ? 28.702 15.381 -1.779 1.00 91.44 95 ILE A O 1
ATOM 729 N N . LEU A 1 96 ? 27.575 14.473 -0.051 1.00 90.00 96 LEU A N 1
ATOM 730 C CA . LEU A 1 96 ? 26.933 13.407 -0.815 1.00 90.00 96 LEU A CA 1
ATOM 731 C C . LEU A 1 96 ? 25.432 13.660 -0.952 1.00 90.00 96 LEU A C 1
ATOM 733 O O . LEU A 1 96 ? 24.763 13.931 0.041 1.00 90.00 96 LEU A O 1
ATOM 737 N N . ALA A 1 97 ? 24.895 13.523 -2.160 1.00 87.44 97 ALA A N 1
ATOM 738 C CA . ALA A 1 97 ? 23.464 13.585 -2.444 1.00 87.44 97 ALA A CA 1
ATOM 739 C C . ALA A 1 97 ? 23.018 12.339 -3.215 1.00 87.44 97 ALA A C 1
ATOM 741 O O . ALA A 1 97 ? 23.746 11.845 -4.075 1.00 87.44 97 ALA A O 1
ATOM 742 N N . LEU A 1 98 ? 21.818 11.836 -2.924 1.00 86.25 98 LEU A N 1
ATOM 743 C CA . LEU A 1 98 ? 21.206 10.788 -3.737 1.00 86.25 98 LEU A CA 1
ATOM 744 C C . LEU A 1 98 ? 20.667 11.401 -5.036 1.00 86.25 98 LEU A C 1
ATOM 746 O O . LEU A 1 98 ? 20.109 12.500 -5.030 1.00 86.25 98 LEU A O 1
ATOM 750 N N . GLY A 1 99 ? 20.802 10.684 -6.143 1.00 84.19 99 GLY A N 1
ATOM 751 C CA . GLY A 1 99 ? 20.240 11.079 -7.424 1.00 84.19 99 GLY A CA 1
ATOM 752 C C . GLY A 1 99 ? 19.895 9.889 -8.307 1.00 84.19 99 GLY A C 1
ATOM 753 O O . GLY A 1 99 ? 20.371 8.774 -8.097 1.00 84.19 99 GLY A O 1
ATOM 754 N N . THR A 1 100 ? 19.077 10.144 -9.320 1.00 84.12 100 THR A N 1
ATOM 755 C CA . THR A 1 100 ? 18.736 9.186 -10.370 1.00 84.12 100 THR A CA 1
ATOM 756 C C . THR A 1 100 ? 19.468 9.553 -11.654 1.00 84.12 100 THR A C 1
ATOM 758 O O . THR A 1 100 ? 19.531 10.716 -12.054 1.00 84.12 100 THR A O 1
ATOM 761 N N . VAL A 1 101 ? 20.028 8.549 -12.321 1.00 84.81 101 VAL A N 1
ATOM 762 C CA . VAL A 1 101 ? 20.553 8.676 -13.680 1.00 84.81 101 VAL A CA 1
ATOM 763 C C . VAL A 1 101 ? 19.688 7.876 -14.622 1.00 84.81 101 VAL A C 1
ATOM 765 O O . VAL A 1 101 ? 19.465 6.689 -14.407 1.00 84.81 101 VAL A O 1
ATOM 768 N N . TRP A 1 102 ? 19.263 8.529 -15.696 1.00 83.69 102 TRP A N 1
ATOM 769 C CA . TRP A 1 102 ? 18.708 7.905 -16.883 1.00 83.69 102 TRP A CA 1
ATOM 770 C C . TRP A 1 102 ? 19.745 8.036 -17.997 1.00 83.69 102 TRP A C 1
ATOM 772 O O . TRP A 1 102 ? 20.120 9.145 -18.367 1.00 83.69 102 TRP A O 1
ATOM 782 N N . ALA A 1 103 ? 20.241 6.924 -18.530 1.00 80.81 103 ALA A N 1
ATOM 783 C CA . ALA A 1 103 ? 21.263 6.899 -19.567 1.00 80.81 103 ALA A CA 1
ATOM 784 C C . ALA A 1 103 ? 20.842 5.978 -20.718 1.00 80.81 103 ALA A C 1
ATOM 786 O O . ALA A 1 103 ? 20.634 4.781 -20.540 1.00 80.81 103 ALA A O 1
ATOM 787 N N . LYS A 1 104 ? 20.767 6.514 -21.936 1.00 75.38 104 LYS A N 1
ATOM 788 C CA . LYS A 1 104 ? 20.452 5.761 -23.153 1.00 75.38 104 LYS A CA 1
ATOM 789 C C . LYS A 1 104 ? 21.519 6.002 -24.210 1.00 75.38 104 LYS A C 1
ATOM 791 O O . LYS A 1 104 ? 21.868 7.141 -24.516 1.00 75.38 104 LYS A O 1
ATOM 796 N N . ARG A 1 105 ? 22.021 4.925 -24.810 1.00 67.81 105 ARG A N 1
ATOM 797 C CA . ARG A 1 105 ? 22.950 5.021 -25.938 1.00 67.81 105 ARG A CA 1
ATOM 798 C C . ARG A 1 105 ? 22.174 5.159 -27.244 1.00 67.81 105 ARG A C 1
ATOM 800 O O . ARG A 1 105 ? 21.229 4.406 -27.479 1.00 67.81 105 ARG A O 1
ATOM 807 N N . SER A 1 106 ? 22.558 6.120 -28.080 1.00 54.81 106 SER A N 1
ATOM 808 C CA . SER A 1 106 ? 21.992 6.240 -29.424 1.00 54.81 106 SER A CA 1
ATOM 809 C C . SER A 1 106 ? 22.449 5.066 -30.297 1.00 54.81 106 SER A C 1
ATOM 811 O O . SER A 1 106 ? 23.550 4.547 -30.128 1.00 54.81 106 SER A O 1
ATOM 813 N N . ALA A 1 107 ? 21.605 4.648 -31.243 1.00 50.88 107 ALA A N 1
ATOM 814 C CA . ALA A 1 107 ? 21.986 3.683 -32.278 1.00 50.88 107 ALA A CA 1
ATOM 815 C C . ALA A 1 107 ? 22.749 4.339 -33.448 1.00 50.88 107 ALA A C 1
ATOM 817 O O . ALA A 1 107 ? 23.373 3.637 -34.236 1.00 50.88 107 ALA A O 1
ATOM 818 N N . TYR A 1 108 ? 22.693 5.673 -33.556 1.00 42.19 108 TYR A N 1
ATOM 819 C CA . TYR A 1 108 ? 23.211 6.450 -34.693 1.00 42.19 108 TYR A CA 1
ATOM 820 C C . TYR A 1 108 ? 24.238 7.519 -34.295 1.00 42.19 108 TYR A C 1
ATOM 822 O O . TYR A 1 108 ? 24.857 8.126 -35.163 1.00 42.19 108 TYR A O 1
ATOM 830 N N . ASP A 1 109 ? 24.420 7.754 -32.994 1.00 53.72 109 ASP A N 1
ATOM 831 C CA . ASP A 1 109 ? 25.421 8.669 -32.443 1.00 53.72 109 ASP A CA 1
ATOM 832 C C . ASP A 1 109 ? 26.302 7.910 -31.440 1.00 53.72 109 ASP A C 1
ATOM 834 O O . ASP A 1 109 ? 25.847 7.033 -30.706 1.00 53.72 109 ASP A O 1
ATOM 838 N N . SER A 1 110 ? 27.581 8.264 -31.429 1.00 55.28 110 SER A N 1
ATOM 839 C CA . SER A 1 110 ? 28.587 7.812 -30.473 1.00 55.28 110 SER A CA 1
ATOM 840 C C . SER A 1 110 ? 28.344 8.292 -29.037 1.00 55.28 110 SER A C 1
ATOM 842 O O . SER A 1 110 ? 28.831 7.647 -28.104 1.00 55.28 110 SER A O 1
ATOM 844 N N . GLY A 1 111 ? 27.605 9.394 -28.864 1.00 59.12 111 GLY A N 1
ATOM 845 C CA . GLY A 1 111 ? 27.257 9.967 -27.567 1.00 59.12 111 GLY A CA 1
ATOM 846 C C . GLY A 1 111 ? 26.289 9.110 -26.744 1.00 59.12 111 GLY A C 1
ATOM 847 O O . GLY A 1 111 ? 25.552 8.257 -27.254 1.00 59.12 111 GLY A O 1
ATOM 848 N N . ILE A 1 112 ? 26.273 9.367 -25.438 1.00 69.38 112 ILE A N 1
ATOM 849 C CA . ILE A 1 112 ? 25.310 8.786 -24.505 1.00 69.38 112 ILE A CA 1
ATOM 850 C C . ILE A 1 112 ? 24.373 9.892 -24.042 1.00 69.38 112 ILE A C 1
ATOM 852 O O . ILE A 1 112 ? 24.778 10.863 -23.400 1.00 69.38 112 ILE A O 1
ATOM 856 N N . GLY A 1 113 ? 23.093 9.722 -24.352 1.00 68.00 113 GLY A N 1
ATOM 857 C CA . GLY A 1 113 ? 22.057 10.582 -23.824 1.00 68.00 113 GLY A CA 1
ATOM 858 C C . GLY A 1 113 ? 21.864 10.288 -22.347 1.00 68.00 113 GLY A C 1
ATOM 859 O O . GLY A 1 113 ? 21.244 9.283 -22.007 1.00 68.00 113 GLY A O 1
ATOM 860 N N . VAL A 1 114 ? 22.406 11.146 -21.486 1.00 75.62 114 VAL A N 1
ATOM 861 C CA . VAL A 1 114 ? 22.219 11.071 -20.037 1.00 75.62 114 VAL A CA 1
ATOM 862 C C . VAL A 1 114 ? 21.364 12.241 -19.573 1.00 75.62 114 VAL A C 1
ATOM 864 O O . VAL A 1 114 ? 21.572 13.370 -20.009 1.00 75.62 114 VAL A O 1
ATOM 867 N N . ASN A 1 115 ? 20.421 11.944 -18.689 1.00 79.06 115 ASN A N 1
ATOM 868 C CA . ASN A 1 115 ? 19.771 12.889 -17.800 1.00 79.06 115 ASN A CA 1
ATOM 869 C C . ASN A 1 115 ? 20.143 12.480 -16.367 1.00 79.06 115 ASN A C 1
ATOM 871 O O . ASN A 1 115 ? 20.032 11.308 -15.997 1.00 79.06 115 ASN A O 1
ATOM 875 N N . LEU A 1 116 ? 20.650 13.437 -15.598 1.00 84.88 116 LEU A N 1
ATOM 876 C CA . LEU A 1 116 ? 21.104 13.254 -14.224 1.00 84.88 116 LEU A CA 1
ATOM 877 C C . LEU A 1 116 ? 20.244 14.143 -13.330 1.00 84.88 116 LEU A C 1
ATOM 879 O O . LEU A 1 116 ? 20.158 15.341 -13.572 1.00 84.88 116 LEU A O 1
ATOM 883 N N . ARG A 1 117 ? 19.617 13.573 -12.301 1.00 85.94 117 ARG A N 1
ATOM 884 C CA . ARG A 1 117 ? 18.738 14.293 -11.374 1.00 85.94 117 ARG A CA 1
ATOM 885 C C . ARG A 1 117 ? 19.198 14.102 -9.944 1.00 85.94 117 ARG A C 1
ATOM 887 O O . ARG A 1 117 ? 19.379 12.970 -9.508 1.00 85.94 117 ARG A O 1
ATOM 894 N N . ILE A 1 118 ? 19.359 15.193 -9.202 1.00 89.25 118 ILE A N 1
ATOM 895 C CA . ILE A 1 118 ? 19.809 15.174 -7.805 1.00 89.25 118 ILE A CA 1
ATOM 896 C C . ILE A 1 118 ? 18.643 15.520 -6.884 1.00 89.25 118 ILE A C 1
ATOM 898 O O . ILE A 1 118 ? 17.954 16.514 -7.097 1.00 89.25 118 ILE A O 1
ATOM 902 N N . ASN A 1 119 ? 18.425 14.709 -5.850 1.00 86.25 119 ASN A N 1
ATOM 903 C CA . ASN A 1 119 ? 17.407 14.949 -4.834 1.00 86.25 119 ASN A CA 1
ATOM 904 C C . ASN A 1 119 ? 17.944 15.959 -3.808 1.00 86.25 119 ASN A C 1
ATOM 906 O O . ASN A 1 119 ? 18.811 15.626 -2.997 1.00 86.25 119 ASN A O 1
ATOM 910 N N . LEU A 1 120 ? 17.446 17.200 -3.858 1.00 86.75 120 LEU A N 1
ATOM 911 C CA . LEU A 1 120 ? 17.842 18.272 -2.943 1.00 86.75 120 LEU A CA 1
ATOM 912 C C . LEU A 1 120 ? 16.645 18.766 -2.112 1.00 86.75 120 LEU A C 1
ATOM 914 O O . LEU A 1 120 ? 15.689 19.325 -2.662 1.00 86.75 120 LEU A O 1
ATOM 918 N N . PRO A 1 121 ? 16.663 18.606 -0.774 1.00 81.94 121 PRO A N 1
ATOM 919 C CA . PRO A 1 121 ? 15.676 19.213 0.106 1.00 81.94 121 PRO A CA 1
ATOM 920 C C . PRO A 1 121 ? 15.965 20.709 0.220 1.00 81.94 121 PRO A C 1
ATOM 922 O O . PRO A 1 121 ? 17.106 21.131 0.068 1.00 81.94 121 PRO A O 1
ATOM 925 N N . SER A 1 122 ? 14.947 21.515 0.542 1.00 86.81 122 SER A N 1
ATOM 926 C CA . SER A 1 122 ? 15.066 22.984 0.543 1.00 86.81 122 SER A CA 1
ATOM 927 C C . SER A 1 122 ? 16.358 23.505 1.198 1.00 86.81 122 SER A C 1
ATOM 929 O O . SER A 1 122 ? 16.767 23.006 2.248 1.00 86.81 122 SER A O 1
ATOM 931 N N . VAL A 1 123 ? 16.944 24.576 0.650 1.00 85.88 123 VAL A N 1
ATOM 932 C CA . VAL A 1 123 ? 18.174 25.227 1.160 1.00 85.88 123 VAL A CA 1
ATOM 933 C C . VAL A 1 123 ? 18.167 25.403 2.687 1.00 85.88 123 VAL A C 1
ATOM 935 O O . VAL A 1 123 ? 19.178 25.194 3.355 1.00 85.88 123 VAL A O 1
ATOM 938 N N . ARG A 1 124 ? 17.009 25.736 3.277 1.00 79.62 124 ARG A N 1
ATOM 939 C CA . ARG A 1 124 ? 16.846 25.879 4.733 1.00 79.62 124 ARG A CA 1
ATOM 940 C C . ARG A 1 124 ? 16.997 24.558 5.497 1.00 79.62 124 ARG A C 1
ATOM 942 O O . ARG A 1 124 ? 17.538 24.576 6.600 1.00 79.62 124 ARG A O 1
ATOM 949 N N . ALA A 1 125 ? 16.525 23.442 4.946 1.00 80.88 125 ALA A N 1
ATOM 950 C CA . ALA A 1 125 ? 16.711 22.110 5.519 1.00 80.88 125 ALA A CA 1
ATOM 951 C C . ALA A 1 125 ? 18.184 21.675 5.443 1.00 80.88 125 ALA A C 1
ATOM 953 O O . ALA A 1 125 ? 18.732 21.252 6.460 1.00 80.88 125 ALA A O 1
ATOM 954 N N . VAL A 1 126 ? 18.855 21.882 4.300 1.00 82.88 126 VAL A N 1
ATOM 955 C CA . VAL A 1 126 ? 20.302 21.610 4.166 1.00 82.88 126 VAL A CA 1
ATOM 956 C C . VAL A 1 126 ? 21.109 22.474 5.137 1.00 82.88 126 VAL A C 1
ATOM 958 O O . VAL A 1 126 ? 21.976 21.965 5.840 1.00 82.88 126 VAL A O 1
ATOM 961 N N . ALA A 1 127 ? 20.782 23.763 5.262 1.00 82.31 127 ALA A N 1
ATOM 962 C CA . ALA A 1 127 ? 21.448 24.660 6.203 1.00 82.31 127 ALA A CA 1
ATOM 963 C C . ALA A 1 127 ? 21.221 24.266 7.671 1.00 82.31 127 ALA A C 1
ATOM 965 O O . ALA A 1 127 ? 22.155 24.347 8.467 1.00 82.31 127 ALA A O 1
ATOM 966 N N . ALA A 1 128 ? 20.016 23.812 8.030 1.00 79.25 128 ALA A N 1
ATOM 967 C CA . ALA A 1 128 ? 19.728 23.300 9.367 1.00 79.25 128 ALA A CA 1
ATOM 968 C C . ALA A 1 128 ? 20.533 22.024 9.670 1.00 79.25 128 ALA A C 1
ATOM 970 O O . ALA A 1 128 ? 21.156 21.945 10.727 1.00 79.25 128 ALA A O 1
ATOM 971 N N . ALA A 1 129 ? 20.599 21.079 8.724 1.00 78.62 129 ALA A N 1
ATOM 972 C CA . ALA A 1 129 ? 21.428 19.876 8.834 1.00 78.62 129 ALA A CA 1
ATOM 973 C C . ALA A 1 129 ? 22.935 20.204 8.919 1.00 78.62 129 ALA A C 1
ATOM 975 O O . ALA A 1 129 ? 23.667 19.575 9.678 1.00 78.62 129 ALA A O 1
ATOM 976 N N . ALA A 1 130 ? 23.397 21.239 8.210 1.00 74.44 130 ALA A N 1
ATOM 977 C CA . ALA A 1 130 ? 24.775 21.739 8.255 1.00 74.44 130 ALA A CA 1
ATOM 978 C C . ALA A 1 130 ? 25.109 22.592 9.507 1.00 74.44 130 ALA A C 1
ATOM 980 O O . ALA A 1 130 ? 26.249 23.057 9.653 1.00 74.44 130 ALA A O 1
ATOM 981 N N . GLY A 1 131 ? 24.136 22.816 10.403 1.00 69.06 131 GLY A N 1
ATOM 982 C CA . GLY A 1 131 ? 24.285 23.568 11.656 1.00 69.06 131 GLY A CA 1
ATOM 983 C C . GLY A 1 131 ? 24.241 25.100 11.526 1.00 69.06 131 GLY A C 1
ATOM 984 O O . GLY A 1 131 ? 24.683 25.804 12.434 1.00 69.06 131 GLY A O 1
ATOM 985 N N . GLY A 1 132 ? 23.748 25.641 10.408 1.00 54.94 132 GLY A N 1
ATOM 986 C CA . GLY A 1 132 ? 23.722 27.077 10.108 1.00 54.94 132 GLY A CA 1
ATOM 987 C C . GLY A 1 132 ? 22.394 27.785 10.424 1.00 54.94 132 GLY A C 1
ATOM 988 O O . GLY A 1 132 ? 21.309 27.218 10.303 1.00 54.94 132 GLY A O 1
ATOM 989 N N . ARG A 1 133 ? 22.459 29.084 10.763 1.00 40.75 133 ARG A N 1
ATOM 990 C CA . ARG A 1 133 ? 21.283 29.979 10.812 1.00 40.75 133 ARG A CA 1
ATOM 991 C C . ARG A 1 133 ? 21.131 30.732 9.487 1.00 40.75 133 ARG A C 1
ATOM 993 O O . ARG A 1 133 ? 21.890 31.658 9.216 1.00 40.75 133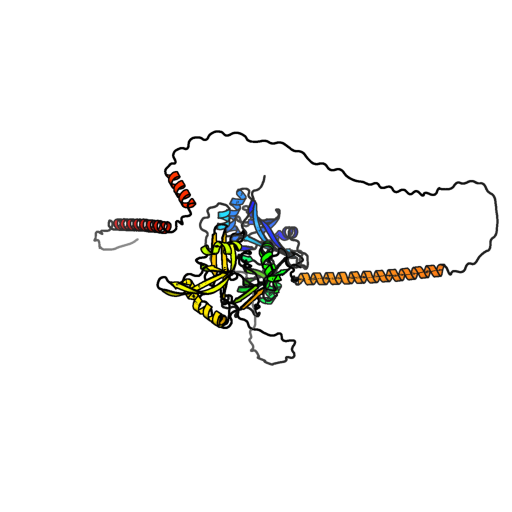 ARG A O 1
ATOM 1000 N N . THR A 1 134 ? 20.111 30.404 8.699 1.00 39.31 134 THR A N 1
ATOM 1001 C CA . THR A 1 134 ? 19.773 31.138 7.465 1.00 39.31 134 THR A CA 1
ATOM 1002 C C . THR A 1 134 ? 19.105 32.485 7.758 1.00 39.31 134 THR A C 1
ATOM 1004 O O . THR A 1 134 ? 18.158 32.546 8.550 1.00 39.31 134 THR A O 1
ATOM 1007 N N . LYS A 1 135 ? 19.501 33.550 7.047 1.00 37.81 135 LYS A N 1
ATOM 1008 C CA . LYS A 1 135 ? 18.647 34.743 6.875 1.00 37.81 135 LYS A CA 1
ATOM 1009 C C . LYS A 1 135 ? 17.413 34.366 6.028 1.00 37.81 135 LYS A C 1
ATOM 1011 O O . LYS A 1 135 ? 17.429 33.352 5.336 1.00 37.81 135 LYS A O 1
ATOM 1016 N N . LYS A 1 136 ? 16.316 35.131 6.133 1.00 31.31 136 LYS A N 1
ATOM 1017 C CA . LYS A 1 136 ? 15.034 34.815 5.464 1.00 31.31 136 LYS A CA 1
ATOM 1018 C C . LYS A 1 136 ? 15.219 34.642 3.950 1.00 31.31 136 LYS A C 1
ATOM 1020 O O . LYS A 1 136 ? 15.687 35.565 3.294 1.00 31.31 136 LYS A O 1
ATOM 1025 N N . SER A 1 137 ? 14.779 33.504 3.418 1.00 35.34 137 SER A N 1
ATOM 1026 C CA . SER A 1 137 ? 14.720 33.236 1.980 1.00 35.34 137 SER A CA 1
ATOM 1027 C C . SER A 1 137 ? 13.708 34.146 1.280 1.00 35.34 137 SER A C 1
ATOM 1029 O O . SER A 1 137 ? 12.587 34.328 1.770 1.00 35.34 137 SER A O 1
ATOM 1031 N N . VAL A 1 138 ? 14.082 34.663 0.109 1.00 29.16 138 VAL A N 1
ATOM 1032 C CA . VAL A 1 138 ? 13.148 35.295 -0.832 1.00 29.16 138 VAL A CA 1
ATOM 1033 C C . VAL A 1 138 ? 12.169 34.235 -1.347 1.00 29.16 138 VAL A C 1
ATOM 1035 O O . VAL A 1 138 ? 12.503 33.057 -1.472 1.00 29.16 138 VAL A O 1
ATOM 1038 N N . LYS A 1 139 ? 10.921 34.639 -1.585 1.00 28.11 139 LYS A N 1
ATOM 1039 C CA . LYS A 1 139 ? 9.864 33.757 -2.084 1.00 28.11 139 LYS A CA 1
ATOM 1040 C C . LYS A 1 139 ? 9.974 33.706 -3.611 1.00 28.11 139 LYS A C 1
ATOM 1042 O O . LYS A 1 139 ? 9.735 34.731 -4.242 1.00 28.11 139 LYS A O 1
ATOM 1047 N N . LEU A 1 140 ? 10.316 32.549 -4.186 1.00 33.22 140 LEU A N 1
ATOM 1048 C CA . LEU A 1 140 ? 10.301 32.340 -5.641 1.00 33.22 140 LEU A CA 1
ATOM 1049 C C . LEU A 1 140 ? 8.921 32.714 -6.203 1.00 33.22 140 LEU A C 1
ATOM 1051 O O . LEU A 1 140 ? 7.898 32.112 -5.864 1.00 33.22 140 LEU A O 1
ATOM 1055 N N . SER A 1 141 ? 8.886 33.771 -7.013 1.00 27.11 141 SER A N 1
ATOM 1056 C CA . SER A 1 141 ? 7.664 34.326 -7.584 1.00 27.11 141 SER A CA 1
ATOM 1057 C C . SER A 1 141 ? 7.276 33.586 -8.862 1.00 27.11 141 SER A C 1
ATOM 1059 O O . SER A 1 141 ? 7.987 33.640 -9.864 1.00 27.11 141 SER A O 1
ATOM 1061 N N . ARG A 1 142 ? 6.098 32.952 -8.857 1.00 38.78 142 ARG A N 1
ATOM 1062 C CA . ARG A 1 142 ? 5.458 32.429 -10.072 1.00 38.78 142 ARG A CA 1
ATOM 1063 C C . ARG A 1 142 ? 5.119 33.566 -11.046 1.00 38.78 142 ARG A C 1
ATOM 1065 O O . ARG A 1 142 ? 4.056 34.165 -10.928 1.00 38.78 142 ARG A O 1
ATOM 1072 N N . THR A 1 143 ? 5.963 33.782 -12.051 1.00 29.14 143 THR A N 1
ATOM 1073 C CA . THR A 1 143 ? 5.613 34.512 -13.284 1.00 29.14 143 THR A CA 1
ATOM 1074 C C . THR A 1 143 ? 6.420 33.980 -14.465 1.00 29.14 143 THR A C 1
ATOM 1076 O O . THR A 1 143 ? 7.525 34.443 -14.720 1.00 29.14 143 THR A O 1
ATOM 1079 N N . HIS A 1 144 ? 5.851 33.042 -15.225 1.00 30.17 144 HIS A N 1
ATOM 1080 C CA . HIS A 1 144 ? 6.350 32.681 -16.556 1.00 30.17 144 HIS A CA 1
ATOM 1081 C C . HIS A 1 144 ? 5.547 33.428 -17.630 1.00 30.17 144 HIS A C 1
ATOM 1083 O O . HIS A 1 144 ? 4.687 32.882 -18.318 1.00 30.17 144 HIS A O 1
ATOM 1089 N N . GLY A 1 145 ? 5.824 34.728 -17.752 1.00 24.66 145 GLY A N 1
ATOM 1090 C CA . GLY A 1 145 ? 5.416 35.508 -18.915 1.00 24.66 145 GLY A CA 1
ATOM 1091 C C . GLY A 1 145 ? 6.439 35.321 -20.032 1.00 24.66 145 GLY A C 1
ATOM 1092 O O . GLY A 1 145 ? 7.556 35.818 -19.920 1.00 24.66 145 GLY A O 1
ATOM 1093 N N . ARG A 1 146 ? 6.075 34.628 -21.120 1.00 36.31 146 ARG A N 1
ATOM 1094 C CA . ARG A 1 146 ? 6.925 34.518 -22.322 1.00 36.31 146 ARG A CA 1
ATOM 1095 C C . ARG A 1 146 ? 7.357 35.908 -22.810 1.00 36.31 146 ARG A C 1
ATOM 1097 O O . ARG A 1 146 ? 6.482 36.701 -23.156 1.00 36.31 146 ARG A O 1
ATOM 1104 N N . LYS A 1 147 ? 8.672 36.138 -22.946 1.00 26.03 147 LYS A N 1
ATOM 1105 C CA . LYS A 1 147 ? 9.313 37.027 -23.945 1.00 26.03 147 LYS A CA 1
ATOM 1106 C C . LYS A 1 147 ? 10.847 36.966 -23.838 1.00 26.03 147 LYS A C 1
ATOM 1108 O O . LYS A 1 147 ? 11.435 37.727 -23.083 1.00 26.03 147 LYS A O 1
ATOM 1113 N N . ASN A 1 148 ? 11.482 36.151 -24.682 1.00 25.84 148 ASN A N 1
ATOM 1114 C CA . ASN A 1 148 ? 12.826 36.460 -25.180 1.00 25.84 148 ASN A CA 1
ATOM 1115 C C . ASN A 1 148 ? 12.667 37.097 -26.571 1.00 25.84 148 ASN A C 1
ATOM 1117 O O . ASN A 1 148 ? 12.035 36.482 -27.435 1.00 25.84 148 ASN A O 1
ATOM 1121 N N . PRO A 1 149 ? 13.160 38.325 -26.802 1.00 29.91 149 PRO A N 1
ATOM 1122 C CA . PRO A 1 149 ? 13.141 38.952 -28.117 1.00 29.91 149 PRO A CA 1
ATOM 1123 C C . PRO A 1 149 ? 14.410 38.620 -28.931 1.00 29.91 149 PRO A C 1
ATOM 1125 O O . PRO A 1 149 ? 15.394 38.115 -28.404 1.00 29.91 149 PRO A O 1
ATOM 1128 N N . CYS A 1 150 ? 14.393 39.018 -30.208 1.00 26.36 150 CYS A N 1
ATOM 1129 C CA . CYS A 1 150 ? 15.571 39.228 -31.067 1.00 26.36 150 CYS A CA 1
ATOM 1130 C C . CYS A 1 150 ? 16.311 38.003 -31.654 1.00 26.36 150 CYS A C 1
ATOM 1132 O O . CYS A 1 150 ? 17.477 37.767 -31.361 1.00 26.36 150 CYS A O 1
ATOM 1134 N N . TYR A 1 151 ? 15.730 37.415 -32.705 1.00 25.36 151 TYR A N 1
ATOM 1135 C CA . TYR A 1 151 ? 16.453 37.334 -33.987 1.00 25.36 151 TYR A CA 1
ATOM 1136 C C . TYR A 1 151 ? 15.463 37.555 -35.144 1.00 25.36 151 TYR A C 1
ATOM 1138 O O . TYR A 1 151 ? 14.536 36.770 -35.330 1.00 25.36 151 TYR A O 1
ATOM 1146 N N . ARG A 1 152 ? 15.589 38.668 -35.887 1.00 25.56 152 ARG A N 1
ATOM 1147 C CA . ARG A 1 152 ? 14.669 39.008 -36.992 1.00 25.56 152 ARG A CA 1
ATOM 1148 C C . ARG A 1 152 ? 15.366 39.754 -38.135 1.00 25.56 152 ARG A C 1
ATOM 1150 O O . ARG A 1 152 ? 15.634 40.943 -38.022 1.00 25.56 152 ARG A O 1
ATOM 1157 N N . LYS A 1 153 ? 15.544 39.048 -39.253 1.00 27.11 153 LYS A N 1
ATOM 1158 C CA . LYS A 1 153 ? 15.618 39.505 -40.657 1.00 27.11 153 LYS A CA 1
ATOM 1159 C C . LYS A 1 153 ? 15.387 38.233 -41.497 1.00 27.11 153 LYS A C 1
ATOM 1161 O O . LYS A 1 153 ? 16.113 37.275 -41.290 1.00 27.11 153 LYS A O 1
ATOM 1166 N N . GLY A 1 154 ? 14.403 38.086 -42.381 1.00 25.91 154 GLY A N 1
ATOM 1167 C CA . GLY A 1 154 ? 13.331 38.992 -42.788 1.00 25.91 154 GLY A CA 1
ATOM 1168 C C . GLY A 1 154 ? 13.449 39.392 -44.256 1.00 25.91 154 GLY A C 1
ATOM 1169 O O . GLY A 1 154 ? 14.139 40.360 -44.551 1.00 25.91 154 GLY A O 1
ATOM 1170 N N . LEU A 1 155 ? 12.722 38.696 -45.136 1.00 26.05 155 LEU A N 1
ATOM 1171 C CA . LEU A 1 155 ? 12.160 39.244 -46.376 1.00 26.05 155 LEU A CA 1
ATOM 1172 C C . LEU A 1 155 ? 10.880 38.463 -46.740 1.00 26.05 155 LEU A C 1
ATOM 1174 O O . LEU A 1 155 ? 10.722 37.313 -46.334 1.00 26.05 155 LEU A O 1
ATOM 1178 N N . HIS A 1 156 ? 9.942 39.119 -47.423 1.00 27.14 156 HIS A N 1
ATOM 1179 C CA . HIS A 1 156 ? 8.560 38.661 -47.628 1.00 27.14 156 HIS A CA 1
ATOM 1180 C C . HIS A 1 156 ? 8.269 38.186 -49.061 1.00 27.14 156 HIS A C 1
ATOM 1182 O O . HIS A 1 156 ? 8.997 38.532 -49.987 1.00 27.14 156 HIS A O 1
ATOM 1188 N N . THR A 1 157 ? 7.092 37.552 -49.194 1.00 26.64 157 THR A N 1
ATOM 1189 C CA . THR A 1 157 ? 6.106 37.509 -50.311 1.00 26.64 157 THR A CA 1
ATOM 1190 C C . THR A 1 157 ? 5.810 36.077 -50.784 1.00 26.64 157 THR A C 1
ATOM 1192 O O . THR A 1 157 ? 6.729 35.290 -50.953 1.00 26.64 157 THR A O 1
ATOM 1195 N N . GLY A 1 158 ? 4.551 35.653 -50.961 1.00 24.67 158 GLY A N 1
ATOM 1196 C CA . GLY A 1 158 ? 3.263 36.328 -50.721 1.00 24.67 158 GLY A CA 1
ATOM 1197 C C . GLY A 1 158 ? 2.071 35.396 -51.026 1.00 24.67 158 GLY A C 1
ATOM 1198 O O . GLY A 1 158 ? 2.241 34.183 -50.999 1.00 24.67 158 GLY A O 1
ATOM 1199 N N . ALA A 1 159 ? 0.927 35.993 -51.389 1.00 27.50 159 ALA A N 1
ATOM 1200 C CA . ALA A 1 159 ? -0.310 35.388 -51.924 1.00 27.50 159 ALA A CA 1
ATOM 1201 C C . ALA A 1 159 ? -1.355 34.805 -50.939 1.00 27.50 159 ALA A C 1
ATOM 1203 O O . ALA A 1 159 ? -1.141 33.821 -50.236 1.00 27.50 159 ALA A O 1
ATOM 1204 N N . ASP A 1 160 ? -2.543 35.415 -50.988 1.00 25.88 160 ASP A N 1
ATOM 1205 C CA . ASP A 1 160 ? -3.810 34.961 -50.407 1.00 25.88 160 ASP A CA 1
ATOM 1206 C C . ASP A 1 160 ? -4.409 33.744 -51.140 1.00 25.88 160 ASP A C 1
ATOM 1208 O O . ASP A 1 160 ? -4.320 33.662 -52.367 1.00 25.88 160 ASP A O 1
ATOM 1212 N N . ARG A 1 161 ? -5.192 32.907 -50.434 1.00 28.22 161 ARG A N 1
ATOM 1213 C CA . ARG A 1 161 ? -6.676 32.855 -50.563 1.00 28.22 161 ARG A CA 1
ATOM 1214 C C . ARG A 1 161 ? -7.326 31.712 -49.747 1.00 28.22 161 ARG A C 1
ATOM 1216 O O . ARG A 1 161 ? -6.702 30.670 -49.573 1.00 28.22 161 ARG A O 1
ATOM 1223 N N . PRO A 1 162 ? -8.586 31.871 -49.285 1.00 34.69 162 PRO A N 1
ATOM 1224 C CA . PRO A 1 162 ? -9.348 30.830 -48.588 1.00 34.69 162 PRO A CA 1
ATOM 1225 C C . PRO A 1 162 ? -10.389 30.127 -49.486 1.00 34.69 162 PRO A C 1
ATOM 1227 O O . PRO A 1 162 ? -11.034 30.774 -50.310 1.00 34.69 162 PRO A O 1
ATOM 1230 N N . ILE A 1 163 ? -10.616 28.826 -49.267 1.00 27.72 163 ILE A N 1
ATOM 1231 C CA . ILE A 1 163 ? -11.739 28.020 -49.799 1.00 27.72 163 ILE A CA 1
ATOM 1232 C C . ILE A 1 163 ? -12.111 27.026 -48.676 1.00 27.72 163 ILE A C 1
ATOM 1234 O O . ILE A 1 163 ? -11.246 26.298 -48.202 1.00 27.72 163 ILE A O 1
ATOM 1238 N N . VAL A 1 164 ? -13.242 27.209 -47.982 1.00 25.81 164 VAL A N 1
ATOM 1239 C CA . VAL A 1 164 ? -14.540 26.516 -48.188 1.00 25.81 164 VAL A CA 1
ATOM 1240 C C . VAL A 1 164 ? -14.407 24.983 -48.201 1.00 25.81 164 VAL A C 1
ATOM 1242 O O . VAL A 1 164 ? -13.737 24.414 -49.053 1.00 25.81 164 VAL A O 1
ATOM 1245 N N . GLY A 1 165 ? -15.036 24.317 -47.226 1.00 24.92 165 GLY A N 1
ATOM 1246 C CA . GLY A 1 165 ? -14.873 22.877 -46.992 1.00 24.92 165 GLY A CA 1
ATOM 1247 C C . GLY A 1 165 ? -15.878 21.987 -47.727 1.00 24.92 165 GLY A C 1
ATOM 1248 O O . GLY A 1 165 ? -16.597 22.423 -48.624 1.00 24.92 165 GLY A O 1
ATOM 1249 N N . THR A 1 166 ? -15.967 20.728 -47.301 1.00 27.08 166 THR A N 1
ATOM 1250 C CA . THR A 1 166 ? -17.124 19.860 -47.567 1.00 27.08 166 THR A CA 1
ATOM 1251 C C . THR A 1 166 ? -17.239 18.786 -46.489 1.00 27.08 166 THR A C 1
ATOM 1253 O O . THR A 1 166 ? -16.248 18.195 -46.069 1.00 27.08 166 THR A O 1
ATOM 1256 N N . ASP A 1 167 ? -18.468 18.573 -46.034 1.00 24.98 167 ASP A N 1
ATOM 1257 C CA . ASP A 1 167 ? -18.878 17.521 -45.107 1.00 24.98 167 ASP A CA 1
ATOM 1258 C C . ASP A 1 167 ? -19.266 16.270 -45.912 1.00 24.98 167 ASP A C 1
ATOM 1260 O O . ASP A 1 167 ? -20.012 16.380 -46.886 1.00 24.98 167 ASP A O 1
ATOM 1264 N N . THR A 1 168 ? -18.801 15.084 -45.509 1.00 29.03 168 THR A N 1
ATOM 1265 C CA . THR A 1 168 ? -19.344 13.808 -46.004 1.00 29.03 168 THR A CA 1
ATOM 1266 C C . THR A 1 168 ? -19.348 12.735 -44.920 1.00 29.03 168 THR A C 1
ATOM 1268 O O . THR A 1 168 ? -18.361 12.032 -44.700 1.00 29.03 168 THR A O 1
ATOM 1271 N N . ARG A 1 169 ? -20.523 12.517 -44.322 1.00 24.36 169 ARG A N 1
ATOM 1272 C CA . ARG A 1 169 ? -20.886 11.235 -43.700 1.00 24.36 169 ARG A CA 1
ATOM 1273 C C . ARG A 1 169 ? -20.922 10.114 -44.748 1.00 24.36 169 ARG A C 1
ATOM 1275 O O . ARG A 1 169 ? -21.639 10.249 -45.739 1.00 24.36 169 ARG A O 1
ATOM 1282 N N . ARG A 1 170 ? -20.385 8.932 -44.423 1.00 24.59 170 ARG A N 1
ATOM 1283 C CA . ARG A 1 170 ? -21.148 7.677 -44.596 1.00 24.59 170 ARG A CA 1
ATOM 1284 C C . ARG A 1 170 ? -20.685 6.546 -43.678 1.00 24.59 170 ARG A C 1
ATOM 1286 O O . ARG A 1 170 ? -19.631 6.604 -43.061 1.00 24.59 170 ARG A O 1
ATOM 1293 N N . SER A 1 171 ? -21.583 5.584 -43.529 1.00 24.34 171 SER A N 1
ATOM 1294 C CA . SER A 1 171 ? -21.713 4.643 -42.423 1.00 24.34 171 SER A CA 1
ATOM 1295 C C . SER A 1 171 ? -21.086 3.262 -42.655 1.00 24.34 171 SER A C 1
ATOM 1297 O O . SER A 1 171 ? -20.940 2.821 -43.789 1.00 24.34 171 SER A O 1
ATOM 1299 N N . SER A 1 172 ? -20.934 2.548 -41.531 1.00 25.08 172 SER A N 1
ATOM 1300 C CA . SER A 1 172 ? -21.238 1.114 -41.331 1.00 25.08 172 SER A CA 1
ATOM 1301 C C . SER A 1 172 ? -20.433 0.026 -42.057 1.00 25.08 172 SER A C 1
ATOM 1303 O O . SER A 1 172 ? -20.661 -0.220 -43.237 1.00 25.08 172 SER A O 1
ATOM 1305 N N . SER A 1 173 ? -19.739 -0.804 -41.263 1.00 26.27 173 SER A N 1
ATOM 1306 C CA . SER A 1 173 ? -20.007 -2.258 -41.200 1.00 26.27 173 SER A CA 1
ATOM 1307 C C . SER A 1 173 ? -19.319 -2.925 -39.995 1.00 26.27 173 SER A C 1
ATOM 1309 O O . SER A 1 173 ? -18.106 -2.812 -39.841 1.00 26.27 173 SER A O 1
ATOM 1311 N N . THR A 1 174 ? -20.079 -3.672 -39.190 1.00 27.25 174 THR A N 1
ATOM 1312 C CA . THR A 1 174 ? -19.580 -4.680 -38.225 1.00 27.25 174 THR A CA 1
ATOM 1313 C C . THR A 1 174 ? -19.738 -6.071 -38.855 1.00 27.25 174 THR A C 1
ATOM 1315 O O . THR A 1 174 ? -20.626 -6.237 -39.695 1.00 27.25 174 THR A O 1
ATOM 1318 N N . PRO A 1 175 ? -18.923 -7.074 -38.480 1.00 32.28 175 PRO A N 1
ATOM 1319 C CA . PRO A 1 175 ? -19.533 -8.244 -37.825 1.00 32.28 175 PRO A CA 1
ATOM 1320 C C . PRO A 1 175 ? -18.673 -8.936 -36.739 1.00 32.28 175 PRO A C 1
ATOM 1322 O O . PRO A 1 175 ? -17.454 -8.830 -36.739 1.00 32.28 175 PRO A O 1
ATOM 1325 N N . ALA A 1 176 ? -19.369 -9.707 -35.887 1.00 25.48 176 ALA A N 1
ATOM 1326 C CA . ALA A 1 176 ? -18.931 -10.851 -35.057 1.0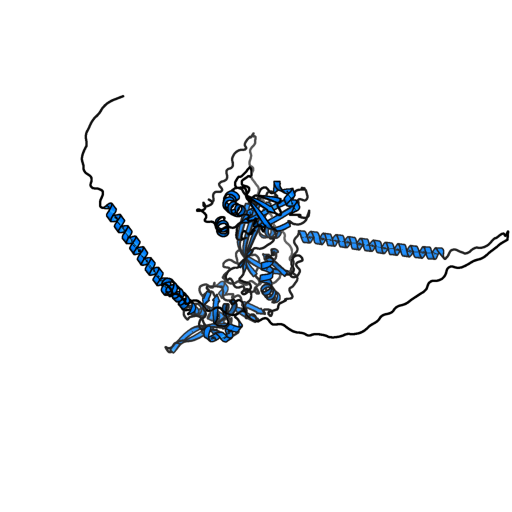0 25.48 176 ALA A CA 1
ATOM 1327 C C . ALA A 1 176 ? -17.715 -10.668 -34.103 1.00 25.48 176 ALA A C 1
ATOM 1329 O O . ALA A 1 176 ? -16.579 -10.554 -34.540 1.00 25.48 176 ALA A O 1
ATOM 1330 N N . ALA A 1 177 ? -17.867 -10.578 -32.774 1.00 24.53 177 ALA A N 1
ATOM 1331 C CA . ALA A 1 177 ? -18.448 -11.523 -31.793 1.00 24.53 177 ALA A CA 1
ATOM 1332 C C . ALA A 1 177 ? -17.510 -12.678 -31.372 1.00 24.53 177 ALA A C 1
ATOM 1334 O O . ALA A 1 177 ? -17.363 -13.666 -32.087 1.00 24.53 177 ALA A O 1
ATOM 1335 N N . LEU A 1 178 ? -16.970 -12.591 -30.146 1.00 25.30 178 LEU A N 1
ATOM 1336 C CA . LEU A 1 178 ? -16.385 -13.719 -29.416 1.00 25.30 178 LEU A CA 1
ATOM 1337 C C . LEU A 1 178 ? -16.659 -13.589 -27.902 1.00 25.30 178 LEU A C 1
ATOM 1339 O O . LEU A 1 178 ? -16.375 -12.551 -27.316 1.00 25.30 178 LEU A O 1
ATOM 1343 N N . ALA A 1 179 ? -17.207 -14.657 -27.311 1.00 25.72 179 ALA A N 1
ATOM 1344 C CA . ALA A 1 179 ? -17.283 -14.992 -25.878 1.00 25.72 179 ALA A CA 1
ATOM 1345 C C . ALA A 1 179 ? -17.571 -13.868 -24.847 1.00 25.72 179 ALA A C 1
ATOM 1347 O O . ALA A 1 179 ? -16.670 -13.195 -24.350 1.00 25.72 179 ALA A O 1
ATOM 1348 N N . ALA A 1 180 ? -18.828 -13.786 -24.396 1.00 24.84 180 ALA A N 1
ATOM 1349 C CA . ALA A 1 180 ? -19.192 -13.052 -23.184 1.00 24.84 180 ALA A CA 1
ATOM 1350 C C . ALA A 1 180 ? -18.646 -13.731 -21.908 1.00 24.84 180 ALA A C 1
ATOM 1352 O O . ALA A 1 180 ? -18.672 -14.956 -21.785 1.00 24.84 180 ALA A O 1
ATOM 1353 N N . ARG A 1 181 ? -18.230 -12.923 -20.927 1.00 23.91 181 ARG A N 1
ATOM 1354 C CA . ARG A 1 181 ? -18.089 -13.309 -19.511 1.00 23.91 181 ARG A CA 1
ATOM 1355 C C . ARG A 1 181 ? -19.103 -12.503 -18.684 1.00 23.91 181 ARG A C 1
ATOM 1357 O O . ARG A 1 181 ? -19.397 -11.374 -19.074 1.00 23.91 181 ARG A O 1
ATOM 1364 N N . PRO A 1 182 ? -19.668 -13.060 -17.597 1.00 22.53 182 PRO A N 1
ATOM 1365 C CA . PRO A 1 182 ? -20.760 -12.417 -16.875 1.00 22.53 182 PRO A CA 1
ATOM 1366 C C . PRO A 1 182 ? -20.283 -11.155 -16.151 1.00 22.53 182 PRO A C 1
ATOM 1368 O O . PRO A 1 182 ? -19.371 -11.198 -15.328 1.00 22.53 182 PRO A O 1
ATOM 1371 N N . SER A 1 183 ? -20.923 -10.034 -16.465 1.00 22.28 183 SER A N 1
ATOM 1372 C CA . SER A 1 183 ? -20.759 -8.761 -15.773 1.00 22.28 183 SER A CA 1
ATOM 1373 C C . SER A 1 183 ? -21.570 -8.760 -14.477 1.00 22.28 183 SER A C 1
ATOM 1375 O O . SER A 1 183 ? -22.800 -8.745 -14.533 1.00 22.28 183 SER A O 1
ATOM 1377 N N . TYR A 1 184 ? -20.889 -8.725 -13.333 1.00 25.59 184 TYR A N 1
ATOM 1378 C CA . TYR A 1 184 ? -21.493 -8.401 -12.042 1.00 25.59 184 TYR A CA 1
ATOM 1379 C C . TYR A 1 184 ? -21.029 -7.004 -11.616 1.00 25.59 184 TYR A C 1
ATOM 1381 O O . TYR A 1 184 ? -19.831 -6.742 -11.523 1.00 25.59 184 TYR A O 1
ATOM 1389 N N . GLU A 1 185 ? -21.985 -6.098 -11.417 1.00 24.25 185 GLU A N 1
ATOM 1390 C CA . GLU A 1 185 ? -21.761 -4.724 -10.960 1.00 24.25 185 GLU A CA 1
ATOM 1391 C C . GLU A 1 185 ? -21.802 -4.711 -9.424 1.00 24.25 185 GLU A C 1
ATOM 1393 O O . GLU A 1 185 ? -22.813 -5.084 -8.834 1.00 24.25 185 GLU A O 1
ATOM 1398 N N . VAL A 1 186 ? -20.700 -4.320 -8.774 1.00 27.83 186 VAL A N 1
ATOM 1399 C CA . VAL A 1 186 ? -20.588 -4.234 -7.306 1.00 27.83 186 VAL A CA 1
ATOM 1400 C C . VAL A 1 186 ? -19.989 -2.881 -6.925 1.00 27.83 186 VAL A C 1
ATOM 1402 O O . VAL A 1 186 ? -19.049 -2.400 -7.561 1.00 27.83 186 VAL A O 1
ATOM 1405 N N . VAL A 1 187 ? -20.567 -2.249 -5.903 1.00 28.36 187 VAL A N 1
ATOM 1406 C CA . VAL A 1 187 ? -20.226 -0.896 -5.447 1.00 28.36 187 VAL A CA 1
ATOM 1407 C C . VAL A 1 187 ? -19.184 -0.962 -4.326 1.00 28.36 187 VAL A C 1
ATOM 1409 O O . VAL A 1 187 ? -19.375 -1.642 -3.323 1.00 28.36 187 VAL A O 1
ATOM 1412 N N . LEU A 1 188 ? -18.079 -0.232 -4.491 1.00 31.62 188 LEU A N 1
ATOM 1413 C CA . LEU A 1 188 ? -17.006 -0.116 -3.494 1.00 31.62 188 LEU A CA 1
ATOM 1414 C C . LEU A 1 188 ? -17.369 0.835 -2.338 1.00 31.62 188 LEU A C 1
ATOM 1416 O O . LEU A 1 188 ? -18.211 1.721 -2.510 1.00 31.62 188 LEU A O 1
ATOM 1420 N N . PRO A 1 189 ? -16.701 0.719 -1.171 1.00 29.27 189 PRO A N 1
ATOM 1421 C CA . PRO A 1 189 ? -16.966 1.576 -0.022 1.00 29.27 189 PRO A CA 1
ATOM 1422 C C . PRO A 1 189 ? -16.761 3.080 -0.276 1.00 29.27 189 PRO A C 1
ATOM 1424 O O . PRO A 1 189 ? -15.830 3.544 -0.934 1.00 29.27 189 PRO A O 1
ATOM 1427 N N . ALA A 1 190 ? -17.658 3.837 0.353 1.00 34.41 190 ALA A N 1
ATOM 1428 C CA . ALA A 1 190 ? -17.969 5.258 0.192 1.00 34.41 190 ALA A CA 1
ATOM 1429 C C . ALA A 1 190 ? -16.838 6.294 0.284 1.00 34.41 190 ALA A C 1
ATOM 1431 O O . ALA A 1 190 ? -17.051 7.468 -0.018 1.00 34.41 190 ALA A O 1
ATOM 1432 N N . ASN A 1 191 ? -15.673 5.897 0.773 1.00 34.66 191 ASN A N 1
ATOM 1433 C CA . ASN A 1 191 ? -14.511 6.759 0.986 1.00 34.66 191 ASN A CA 1
ATOM 1434 C C . ASN A 1 191 ? -13.611 6.879 -0.261 1.00 34.66 191 ASN A C 1
ATOM 1436 O O . ASN A 1 191 ? -12.563 7.512 -0.186 1.00 34.66 191 ASN A O 1
ATOM 1440 N N . VAL A 1 192 ? -14.051 6.346 -1.407 1.00 35.84 192 VAL A N 1
ATOM 1441 C CA . VAL A 1 192 ? -13.616 6.772 -2.748 1.00 35.84 192 VAL A CA 1
ATOM 1442 C C . VAL A 1 192 ? -14.803 7.482 -3.413 1.00 35.84 192 VAL A C 1
ATOM 1444 O O . VAL A 1 192 ? -15.561 6.871 -4.169 1.00 35.84 192 VAL A O 1
ATOM 1447 N N . ARG A 1 193 ? -15.041 8.756 -3.057 1.00 28.42 193 ARG A N 1
ATOM 1448 C CA . ARG A 1 193 ? -16.332 9.425 -3.335 1.00 28.42 193 ARG A CA 1
ATOM 1449 C C . ARG A 1 193 ? -16.662 9.639 -4.816 1.00 28.42 193 ARG A C 1
ATOM 1451 O O . ARG A 1 193 ? -17.835 9.834 -5.105 1.00 28.42 193 ARG A O 1
ATOM 1458 N N . ASP A 1 194 ? -15.695 9.501 -5.724 1.00 29.86 194 ASP A N 1
ATOM 1459 C CA . ASP A 1 194 ? -15.915 9.548 -7.177 1.00 29.86 194 ASP A CA 1
ATOM 1460 C C . ASP A 1 194 ? -15.216 8.402 -7.948 1.00 29.86 194 ASP A C 1
ATOM 1462 O O . ASP A 1 194 ? -14.780 8.564 -9.090 1.00 29.86 194 ASP A O 1
ATOM 1466 N N . ALA A 1 195 ? -15.182 7.182 -7.384 1.00 30.72 195 ALA A N 1
ATOM 1467 C CA . ALA A 1 195 ? -14.646 5.990 -8.074 1.00 30.72 195 ALA A CA 1
ATOM 1468 C C . ALA A 1 195 ? -15.297 5.713 -9.452 1.00 30.72 195 ALA A C 1
ATOM 1470 O O . ALA A 1 195 ? -14.725 5.027 -10.296 1.00 30.72 195 ALA A O 1
ATOM 1471 N N . LYS A 1 196 ? -16.498 6.258 -9.697 1.00 26.03 196 LYS A N 1
ATOM 1472 C CA . LYS A 1 196 ? -17.245 6.122 -10.958 1.00 26.03 196 LYS A CA 1
ATOM 1473 C C . LYS A 1 196 ? -16.759 7.069 -12.073 1.00 26.03 196 LYS A C 1
ATOM 1475 O O . LYS A 1 196 ? -17.205 6.924 -13.208 1.00 26.03 196 LYS A O 1
ATOM 1480 N N . ALA A 1 197 ? -15.854 8.012 -11.783 1.00 26.98 197 ALA A N 1
ATOM 1481 C CA . ALA A 1 197 ? -15.342 8.985 -12.755 1.00 26.98 197 ALA A CA 1
ATOM 1482 C C . ALA A 1 197 ? -14.006 8.582 -13.410 1.00 26.98 197 ALA A C 1
ATOM 1484 O O . ALA A 1 197 ? -13.746 8.963 -14.552 1.00 26.98 197 ALA A O 1
ATOM 1485 N N . ILE A 1 198 ? -13.156 7.812 -12.719 1.00 30.28 198 ILE A N 1
ATOM 1486 C CA . ILE A 1 198 ? -11.819 7.441 -13.207 1.00 30.28 198 ILE A CA 1
ATOM 1487 C C . ILE A 1 198 ? -11.534 5.972 -12.884 1.00 30.28 198 ILE A C 1
ATOM 1489 O O . ILE A 1 198 ? -10.937 5.684 -11.858 1.00 30.28 198 ILE A O 1
ATOM 1493 N N . LEU A 1 199 ? -11.945 5.063 -13.780 1.00 30.92 199 LEU A N 1
ATOM 1494 C CA . LEU A 1 199 ? -11.337 3.754 -14.104 1.00 30.92 199 LEU A CA 1
ATOM 1495 C C . LEU A 1 199 ? -12.365 2.892 -14.861 1.00 30.92 199 LEU A C 1
ATOM 1497 O O . LEU A 1 199 ? -13.356 2.436 -14.304 1.00 30.92 199 LEU A O 1
ATOM 1501 N N . GLY A 1 200 ? -12.099 2.603 -16.139 1.00 25.45 200 GLY A N 1
ATOM 1502 C CA . GLY A 1 200 ? -12.835 1.593 -16.915 1.00 25.45 200 GLY A CA 1
ATOM 1503 C C . GLY A 1 200 ? -12.432 0.166 -16.530 1.00 25.45 200 GLY A C 1
ATOM 1504 O O . GLY A 1 200 ? -11.964 -0.583 -17.381 1.00 25.45 200 GLY A O 1
ATOM 1505 N N . GLY A 1 201 ? -12.529 -0.168 -15.244 1.00 28.75 201 GLY A N 1
ATOM 1506 C CA . GLY A 1 201 ? -12.162 -1.462 -14.682 1.00 28.75 201 GLY A CA 1
ATOM 1507 C C . GLY A 1 201 ? -12.733 -1.603 -13.276 1.00 28.75 201 GLY A C 1
ATOM 1508 O O . GLY A 1 201 ? -12.397 -0.823 -12.389 1.00 28.75 201 GLY A O 1
ATOM 1509 N N . THR A 1 202 ? -13.605 -2.590 -13.087 1.00 29.64 202 THR A N 1
ATOM 1510 C CA . THR A 1 202 ? -14.151 -2.976 -11.783 1.00 29.64 202 THR A CA 1
ATOM 1511 C C . THR A 1 202 ? -13.034 -3.462 -10.867 1.00 29.64 202 THR A C 1
ATOM 1513 O O . THR A 1 202 ? -12.353 -4.434 -11.199 1.00 29.64 202 THR A O 1
ATOM 1516 N N . VAL A 1 203 ? -12.886 -2.837 -9.699 1.00 36.44 203 VAL A N 1
ATOM 1517 C CA . VAL A 1 203 ? -12.160 -3.451 -8.579 1.00 36.44 203 VAL A CA 1
ATOM 1518 C C . VAL A 1 203 ? -12.935 -4.716 -8.172 1.00 36.44 203 VAL A C 1
ATOM 1520 O O . VAL A 1 203 ? -14.162 -4.638 -8.055 1.00 36.44 203 VAL A O 1
ATOM 1523 N N . PRO A 1 204 ? -12.284 -5.882 -8.018 1.00 36.84 204 PRO A N 1
ATOM 1524 C CA . PRO A 1 204 ? -12.968 -7.120 -7.654 1.00 36.84 204 PRO A CA 1
ATOM 1525 C C . PRO A 1 204 ? -13.714 -7.010 -6.318 1.00 36.84 204 PRO A C 1
ATOM 1527 O O . PRO A 1 204 ? -13.236 -6.375 -5.385 1.00 36.84 204 PRO A O 1
ATOM 1530 N N . ALA A 1 205 ? -14.862 -7.684 -6.196 1.00 33.03 205 ALA A N 1
ATOM 1531 C CA . ALA A 1 205 ? -15.606 -7.739 -4.931 1.00 33.03 205 ALA A CA 1
ATOM 1532 C C . ALA A 1 205 ? -14.782 -8.375 -3.789 1.00 33.03 205 ALA A C 1
ATOM 1534 O O . ALA A 1 205 ? -14.899 -7.963 -2.643 1.00 33.03 205 ALA A O 1
ATOM 1535 N N . ALA A 1 206 ? -13.890 -9.313 -4.126 1.00 44.66 206 ALA A N 1
ATOM 1536 C CA . ALA A 1 206 ? -12.929 -9.944 -3.219 1.00 44.66 206 ALA A CA 1
ATOM 1537 C C . ALA A 1 206 ? -11.625 -9.128 -3.068 1.00 44.66 206 ALA A C 1
ATOM 1539 O O . ALA A 1 206 ? -10.529 -9.677 -3.099 1.00 44.66 206 ALA A O 1
ATOM 1540 N N . THR A 1 207 ? -11.699 -7.798 -3.003 1.00 52.06 207 THR A N 1
ATOM 1541 C CA . THR A 1 207 ? -10.512 -6.978 -2.729 1.00 52.06 207 THR A CA 1
ATOM 1542 C C . THR A 1 207 ? -10.248 -6.932 -1.236 1.00 52.06 207 THR A C 1
ATOM 1544 O O . THR A 1 207 ? -11.129 -6.574 -0.455 1.00 52.06 207 THR A O 1
ATOM 1547 N N . PHE A 1 208 ? -9.009 -7.241 -0.848 1.00 56.50 208 PHE A N 1
ATOM 1548 C CA . PHE A 1 208 ? -8.618 -7.197 0.550 1.00 56.50 208 PHE A CA 1
ATOM 1549 C C . PHE A 1 208 ? -8.767 -5.769 1.105 1.00 56.50 208 PHE A C 1
ATOM 1551 O O . PHE A 1 208 ? -8.165 -4.842 0.551 1.00 56.50 208 PHE A O 1
ATOM 1558 N N . PRO A 1 209 ? -9.553 -5.547 2.173 1.00 60.19 209 PRO A N 1
ATOM 1559 C CA . PRO A 1 209 ? -9.673 -4.234 2.776 1.00 60.19 209 PRO A CA 1
ATOM 1560 C C . PRO A 1 209 ? -8.357 -3.867 3.466 1.00 60.19 209 PRO A C 1
ATOM 1562 O O . PRO A 1 209 ? -7.822 -4.635 4.256 1.00 60.19 209 PRO A O 1
ATOM 1565 N N . ILE A 1 210 ? -7.832 -2.678 3.180 1.00 64.56 210 ILE A N 1
ATOM 1566 C CA . ILE A 1 210 ? -6.557 -2.198 3.724 1.00 64.56 210 ILE A CA 1
ATOM 1567 C C . ILE A 1 210 ? -6.816 -0.934 4.541 1.00 64.56 210 ILE A C 1
ATOM 1569 O O . ILE A 1 210 ? -7.483 -0.013 4.070 1.00 64.56 210 ILE A O 1
ATOM 1573 N N . LEU A 1 211 ? -6.265 -0.875 5.757 1.00 56.88 211 LEU A N 1
ATOM 1574 C CA . LEU A 1 211 ? -6.418 0.251 6.680 1.00 56.88 211 LEU A CA 1
ATOM 1575 C C . LEU A 1 211 ? -5.902 1.580 6.064 1.00 56.88 211 LEU A C 1
ATOM 1577 O O . LEU A 1 211 ? -4.707 1.711 5.800 1.00 56.88 211 LEU A O 1
ATOM 1581 N N . PRO A 1 212 ? -6.738 2.621 5.893 1.00 53.38 212 PRO A N 1
ATOM 1582 C CA . PRO A 1 212 ? -6.331 3.925 5.387 1.00 53.38 212 PRO A CA 1
ATOM 1583 C C . PRO A 1 212 ? -5.912 4.839 6.550 1.00 53.38 212 PRO A C 1
ATOM 1585 O O . PRO A 1 212 ? -6.544 5.858 6.831 1.00 53.38 212 PRO A O 1
ATOM 1588 N N . ALA A 1 213 ? -4.829 4.484 7.244 1.00 42.25 213 ALA A N 1
ATOM 1589 C CA . ALA A 1 213 ? -4.277 5.275 8.346 1.00 42.25 213 ALA A CA 1
ATOM 1590 C C . ALA A 1 213 ? -2.784 5.574 8.137 1.00 42.25 213 ALA A C 1
ATOM 1592 O O . ALA A 1 213 ? -2.042 4.732 7.647 1.00 42.25 213 ALA A O 1
ATOM 1593 N N . LYS A 1 214 ? -2.361 6.802 8.495 1.00 48.03 214 LYS A N 1
ATOM 1594 C CA . LYS A 1 214 ? -0.982 7.334 8.367 1.00 48.03 214 LYS A CA 1
ATOM 1595 C C . LYS A 1 214 ? -0.232 6.832 7.124 1.00 48.03 214 LYS A C 1
ATOM 1597 O O . LYS A 1 214 ? 0.815 6.204 7.217 1.00 48.03 214 LYS A O 1
ATOM 1602 N N . THR A 1 215 ? -0.769 7.208 5.971 1.00 52.47 215 THR A N 1
ATOM 1603 C CA . THR A 1 215 ? -0.248 6.939 4.631 1.00 52.47 215 THR A CA 1
ATOM 1604 C C . THR A 1 215 ? 1.284 6.945 4.532 1.00 52.47 215 THR A C 1
ATOM 1606 O O . THR A 1 215 ? 1.899 8.014 4.435 1.00 52.47 215 THR A O 1
ATOM 1609 N N . THR A 1 216 ? 1.899 5.764 4.451 1.00 57.09 216 THR A N 1
ATOM 1610 C CA . THR A 1 216 ? 3.267 5.645 3.946 1.00 57.09 216 THR A CA 1
ATOM 1611 C C . THR A 1 216 ? 3.210 5.929 2.450 1.00 57.09 216 THR A C 1
ATOM 1613 O O . THR A 1 216 ? 2.627 5.163 1.683 1.00 57.09 216 THR A O 1
ATOM 1616 N N . ARG A 1 217 ? 3.767 7.069 2.025 1.00 63.00 217 ARG A N 1
ATOM 1617 C CA . ARG A 1 217 ? 3.810 7.454 0.610 1.00 63.00 217 ARG A CA 1
ATOM 1618 C C . ARG A 1 217 ? 4.958 6.744 -0.091 1.00 63.00 217 ARG A C 1
ATOM 1620 O O . ARG A 1 217 ? 6.044 7.307 -0.194 1.00 63.00 217 ARG A O 1
ATOM 1627 N N . LEU A 1 218 ? 4.695 5.535 -0.575 1.00 70.50 218 LEU A N 1
ATOM 1628 C CA . LEU A 1 218 ? 5.649 4.795 -1.399 1.00 70.50 218 LEU A CA 1
ATOM 1629 C C . LEU A 1 218 ? 5.729 5.437 -2.782 1.00 70.50 218 LEU A C 1
ATOM 1631 O O . LEU A 1 218 ? 4.693 5.729 -3.389 1.00 70.50 218 LEU A O 1
ATOM 1635 N N . GLN A 1 219 ? 6.945 5.663 -3.273 1.00 73.81 219 GLN A N 1
ATOM 1636 C CA . GLN A 1 219 ? 7.180 6.113 -4.640 1.00 73.81 219 GLN A CA 1
ATOM 1637 C C . GLN A 1 219 ? 7.514 4.908 -5.516 1.00 73.81 219 GLN A C 1
ATOM 1639 O O . GLN A 1 219 ? 8.319 4.064 -5.139 1.00 73.81 219 GLN A O 1
ATOM 1644 N N . VAL A 1 220 ? 6.899 4.840 -6.695 1.00 74.75 220 VAL A N 1
ATOM 1645 C CA . VAL A 1 220 ? 7.181 3.776 -7.666 1.00 74.75 220 VAL A CA 1
ATOM 1646 C C . VAL A 1 220 ? 8.556 3.999 -8.296 1.00 74.75 220 VAL A C 1
ATOM 1648 O O . VAL A 1 220 ? 8.807 5.036 -8.915 1.00 74.75 220 VAL A O 1
ATOM 1651 N N . SER A 1 221 ? 9.429 3.007 -8.158 1.00 73.69 221 SER A N 1
ATOM 1652 C CA . SER A 1 221 ? 10.720 2.915 -8.830 1.00 73.69 221 SER A CA 1
ATOM 1653 C C . SER A 1 221 ? 10.542 2.414 -10.269 1.00 73.69 221 SER A C 1
ATOM 1655 O O . SER A 1 221 ? 9.639 1.634 -10.576 1.00 73.69 221 SER A O 1
ATOM 1657 N N . HIS A 1 222 ? 11.435 2.847 -11.163 1.00 70.38 222 HIS A N 1
ATOM 1658 C CA . HIS A 1 222 ? 11.514 2.385 -12.559 1.00 70.38 222 HIS A CA 1
ATOM 1659 C C . HIS A 1 222 ? 10.186 2.443 -13.357 1.00 70.38 222 HIS A C 1
ATOM 1661 O O . HIS A 1 222 ? 9.780 1.440 -13.950 1.00 70.38 222 HIS A O 1
ATOM 1667 N N . PRO A 1 223 ? 9.494 3.601 -13.410 1.00 77.31 223 PRO A N 1
ATOM 1668 C CA . PRO A 1 223 ? 8.214 3.704 -14.098 1.00 77.31 223 PRO A CA 1
ATOM 1669 C C . PRO A 1 223 ? 8.324 3.432 -15.609 1.00 77.31 223 PRO A C 1
ATOM 1671 O O . PRO A 1 223 ? 9.167 3.993 -16.315 1.00 77.31 223 PRO A O 1
ATOM 1674 N N . ARG A 1 224 ? 7.428 2.589 -16.130 1.00 82.00 224 ARG A N 1
ATOM 1675 C CA . ARG A 1 224 ? 7.368 2.184 -17.538 1.00 82.00 224 ARG A CA 1
ATOM 1676 C C . ARG A 1 224 ? 6.682 3.258 -18.381 1.00 82.00 224 ARG A C 1
ATOM 1678 O O . ARG A 1 224 ? 5.456 3.362 -18.412 1.00 82.00 224 ARG A O 1
ATOM 1685 N N . ALA A 1 225 ? 7.486 4.023 -19.118 1.00 79.25 225 ALA A N 1
ATOM 1686 C CA . ALA A 1 225 ? 6.997 5.042 -20.049 1.00 79.25 225 ALA A CA 1
ATOM 1687 C C . ALA A 1 225 ? 5.992 4.482 -21.075 1.00 79.25 225 ALA A C 1
ATOM 1689 O O . ALA A 1 225 ? 4.961 5.104 -21.311 1.00 79.25 225 ALA A O 1
ATOM 1690 N N . GLU A 1 226 ? 6.237 3.278 -21.608 1.00 80.81 226 GLU A N 1
ATOM 1691 C CA . GLU A 1 226 ? 5.338 2.583 -22.546 1.00 80.81 226 GLU A CA 1
ATOM 1692 C C . GLU A 1 226 ? 3.922 2.369 -21.976 1.00 80.81 226 GLU A C 1
ATOM 1694 O O . GLU A 1 226 ? 2.930 2.618 -22.664 1.00 80.81 226 GLU A O 1
ATOM 1699 N N . THR A 1 227 ? 3.817 2.008 -20.693 1.00 81.00 227 THR A N 1
ATOM 1700 C CA . THR A 1 227 ? 2.539 1.869 -19.979 1.00 81.00 227 THR A CA 1
ATOM 1701 C C . THR A 1 227 ? 1.829 3.215 -19.847 1.00 81.00 227 THR A C 1
ATOM 1703 O O . THR A 1 227 ? 0.631 3.317 -20.106 1.00 81.00 227 THR A O 1
ATOM 1706 N N . VAL A 1 228 ? 2.552 4.275 -19.481 1.00 81.88 228 VAL A N 1
ATOM 1707 C CA . VAL A 1 228 ? 1.958 5.611 -19.319 1.00 81.88 228 VAL A CA 1
ATOM 1708 C C . VAL A 1 228 ? 1.497 6.200 -20.654 1.00 81.88 228 VAL A C 1
ATOM 1710 O O . VAL A 1 228 ? 0.407 6.771 -20.718 1.00 81.88 228 VAL A O 1
ATOM 1713 N N . GLU A 1 229 ? 2.258 6.017 -21.736 1.00 81.88 229 GLU A N 1
ATOM 1714 C CA . GLU A 1 229 ? 1.838 6.460 -23.071 1.00 81.88 229 GLU A CA 1
ATOM 1715 C C . GLU A 1 229 ? 0.594 5.714 -23.561 1.00 81.88 229 GLU A C 1
ATOM 1717 O O . GLU A 1 229 ? -0.333 6.355 -24.058 1.00 81.88 229 GLU A O 1
ATOM 1722 N N . LYS A 1 230 ? 0.518 4.395 -23.336 1.00 82.94 230 LYS A N 1
ATOM 1723 C CA . LYS A 1 230 ? -0.674 3.579 -23.618 1.00 82.94 230 LYS A CA 1
ATOM 1724 C C . LYS A 1 230 ? -1.909 4.069 -22.851 1.00 82.94 230 LYS A C 1
ATOM 1726 O O . LYS A 1 230 ? -2.990 4.162 -23.432 1.00 82.94 230 LYS A O 1
ATOM 1731 N N . LEU A 1 231 ? -1.762 4.344 -21.551 1.00 79.81 231 LEU A N 1
ATOM 1732 C CA . LEU A 1 231 ? -2.888 4.596 -20.644 1.00 79.81 231 LEU A CA 1
ATOM 1733 C C . LEU A 1 231 ? -3.389 6.046 -20.623 1.00 79.81 231 LEU A C 1
ATOM 1735 O O . LEU A 1 231 ? -4.584 6.247 -20.399 1.00 79.81 231 LEU A O 1
ATOM 1739 N N . PHE A 1 232 ? -2.504 7.029 -20.822 1.00 79.06 232 PHE A N 1
ATOM 1740 C CA . PHE A 1 232 ? -2.810 8.457 -20.647 1.00 79.06 232 PHE A CA 1
ATOM 1741 C C . PHE A 1 232 ? -2.563 9.316 -21.892 1.00 79.06 232 PHE A C 1
ATOM 1743 O O . PHE A 1 232 ? -3.038 10.446 -21.929 1.00 79.06 232 PHE A O 1
ATOM 1750 N N . GLN A 1 233 ? -1.835 8.807 -22.894 1.00 79.69 233 GLN A N 1
ATOM 1751 C CA . GLN A 1 233 ? -1.521 9.512 -24.149 1.00 79.69 233 GLN A CA 1
ATOM 1752 C C . GLN A 1 233 ? -1.051 10.980 -23.962 1.00 79.69 233 GLN A C 1
ATOM 1754 O O . GLN A 1 233 ? -1.549 11.875 -24.646 1.00 79.69 233 GLN A O 1
ATOM 1759 N N . PRO A 1 234 ? -0.097 11.260 -23.047 1.00 76.12 234 PRO A N 1
ATOM 1760 C CA . PRO A 1 234 ? 0.307 12.624 -22.713 1.00 76.12 234 PRO A CA 1
ATOM 1761 C C . PRO A 1 234 ? 0.895 13.376 -23.916 1.00 76.12 234 PRO A C 1
ATOM 1763 O O . PRO A 1 234 ? 1.732 12.838 -24.660 1.00 76.12 234 PRO A O 1
ATOM 1766 N N . VAL A 1 235 ? 0.495 14.643 -24.070 1.00 75.94 235 VAL A N 1
ATOM 1767 C CA . VAL A 1 235 ? 0.988 15.567 -25.102 1.00 75.94 235 VAL A CA 1
ATOM 1768 C C . VAL A 1 235 ? 2.166 16.383 -24.559 1.00 75.94 235 VAL A C 1
ATOM 1770 O O . VAL A 1 235 ? 2.318 16.579 -23.358 1.00 75.94 235 VAL A O 1
ATOM 1773 N N . LEU A 1 236 ? 3.061 16.829 -25.441 1.00 72.94 236 LEU A N 1
ATOM 1774 C CA . LEU A 1 236 ? 4.240 17.604 -25.056 1.00 72.94 236 LEU A CA 1
ATOM 1775 C C . LEU A 1 236 ? 3.845 18.964 -24.450 1.00 72.94 236 LEU A C 1
ATOM 1777 O O . LEU A 1 236 ? 3.226 19.786 -25.122 1.00 72.94 236 LEU A O 1
ATOM 1781 N N . GLY A 1 237 ? 4.275 19.216 -23.215 1.00 61.56 237 GLY A N 1
ATOM 1782 C CA . GLY A 1 237 ? 3.909 20.382 -22.412 1.00 61.56 237 GLY A CA 1
ATOM 1783 C C . GLY A 1 237 ? 2.736 20.141 -21.457 1.00 61.56 237 GLY A C 1
ATOM 1784 O O . GLY A 1 237 ? 2.447 21.029 -20.654 1.00 61.56 237 GLY A O 1
ATOM 1785 N N . ASP A 1 238 ? 2.094 18.969 -21.506 1.00 69.50 238 ASP A N 1
ATOM 1786 C CA . ASP A 1 238 ? 1.043 18.603 -20.560 1.00 69.50 238 ASP A CA 1
ATOM 1787 C C . ASP A 1 238 ? 1.632 18.029 -19.271 1.00 69.50 238 ASP A C 1
ATOM 1789 O O . ASP A 1 238 ? 2.474 17.124 -19.279 1.00 69.50 238 ASP A O 1
ATOM 1793 N N . LYS A 1 239 ? 1.074 18.501 -18.153 1.00 77.50 239 LYS A N 1
ATOM 1794 C CA . LYS A 1 239 ? 1.199 17.874 -16.843 1.00 77.50 239 LYS A CA 1
ATOM 1795 C C . LYS A 1 239 ? -0.143 17.261 -16.458 1.00 77.50 239 LYS A C 1
ATOM 1797 O O . LYS A 1 239 ? -1.067 17.976 -16.070 1.00 77.50 239 LYS A O 1
ATOM 1802 N N . ILE A 1 240 ? -0.247 15.942 -16.569 1.00 75.50 240 ILE A N 1
ATOM 1803 C CA . ILE A 1 240 ? -1.419 15.176 -16.146 1.00 75.50 240 ILE A CA 1
ATOM 1804 C C . ILE A 1 240 ? -1.224 14.804 -14.677 1.00 75.50 240 ILE A C 1
ATOM 1806 O O . ILE A 1 240 ? -0.350 14.005 -14.343 1.00 75.50 240 ILE A O 1
ATOM 1810 N N . THR A 1 241 ? -2.057 15.357 -13.801 1.00 75.38 241 THR A N 1
ATOM 1811 C CA . THR A 1 241 ? -2.186 14.884 -12.419 1.00 75.38 241 THR A CA 1
ATOM 1812 C C . THR A 1 241 ? -3.509 14.144 -12.288 1.00 75.38 241 THR A C 1
ATOM 1814 O O . THR A 1 241 ? -4.569 14.724 -12.512 1.00 75.38 241 THR A O 1
ATOM 1817 N N . SER A 1 242 ? -3.449 12.869 -11.915 1.00 72.56 242 SER A N 1
ATOM 1818 C CA . SER A 1 242 ? -4.607 12.074 -11.514 1.00 72.56 242 SER A CA 1
ATOM 1819 C C . SER A 1 242 ? -4.462 11.739 -10.036 1.00 72.56 242 SER A C 1
ATOM 1821 O O . SER A 1 242 ? -3.617 10.932 -9.645 1.00 72.56 242 SER A O 1
ATOM 1823 N N . GLU A 1 243 ? -5.265 12.405 -9.218 1.00 65.06 243 GLU A N 1
ATOM 1824 C CA . GLU A 1 243 ? -5.422 12.096 -7.799 1.00 65.06 243 GLU A CA 1
ATOM 1825 C C . GLU A 1 243 ? -6.485 10.988 -7.653 1.00 65.06 243 GLU A C 1
ATOM 1827 O O . GLU A 1 243 ? -7.289 10.786 -8.562 1.00 65.06 243 GLU A O 1
ATOM 1832 N N . GLU A 1 244 ? -6.452 10.237 -6.550 1.00 68.19 244 GLU A N 1
ATOM 1833 C CA . GLU A 1 244 ? -7.418 9.161 -6.244 1.00 68.19 244 GLU A CA 1
ATOM 1834 C C . GLU A 1 244 ? -7.454 7.990 -7.254 1.00 68.19 244 GLU A C 1
ATOM 1836 O O . GLU A 1 244 ? -8.477 7.331 -7.438 1.00 68.19 244 GLU A O 1
ATOM 1841 N N . LEU A 1 245 ? -6.314 7.669 -7.879 1.00 75.44 245 LEU A N 1
ATOM 1842 C CA . LEU A 1 245 ? -6.176 6.430 -8.649 1.00 75.44 245 LEU A CA 1
ATOM 1843 C C . LEU A 1 245 ? -6.064 5.211 -7.731 1.00 75.44 245 LEU A C 1
ATOM 1845 O O . LEU A 1 245 ? -5.545 5.286 -6.619 1.00 75.44 245 LEU A O 1
ATOM 1849 N N . VAL A 1 246 ? -6.490 4.066 -8.254 1.00 76.31 246 VAL A N 1
ATOM 1850 C CA . VAL A 1 246 ? -6.440 2.772 -7.578 1.00 76.31 246 VAL A CA 1
ATOM 1851 C C . VAL A 1 246 ? -5.413 1.879 -8.279 1.00 76.31 246 VAL A C 1
ATOM 1853 O O . VAL A 1 246 ? -5.500 1.663 -9.489 1.00 76.31 246 VAL A O 1
ATOM 1856 N N . PHE A 1 247 ? -4.436 1.383 -7.520 1.00 83.75 247 PHE A N 1
ATOM 1857 C CA . PHE A 1 247 ? -3.328 0.555 -7.998 1.00 83.75 247 PHE A CA 1
ATOM 1858 C C . PHE A 1 247 ? -3.415 -0.850 -7.412 1.00 83.75 247 PHE A C 1
ATOM 1860 O O . PHE A 1 247 ? -3.774 -1.022 -6.251 1.00 83.75 247 PHE A O 1
ATOM 1867 N N . GLU A 1 248 ? -3.036 -1.849 -8.196 1.00 87.50 248 GLU A N 1
ATOM 1868 C CA . GLU A 1 248 ? -2.886 -3.230 -7.741 1.00 87.50 248 GLU A CA 1
ATOM 1869 C C . GLU A 1 248 ? -1.409 -3.493 -7.410 1.00 87.50 248 GLU A C 1
ATOM 1871 O O . GLU A 1 248 ? -0.518 -3.065 -8.152 1.00 87.50 248 GLU A O 1
ATOM 1876 N N . LEU A 1 249 ? -1.147 -4.181 -6.298 1.00 91.81 249 LEU A N 1
ATOM 1877 C CA . LEU A 1 249 ? 0.188 -4.637 -5.912 1.00 91.81 249 LEU A CA 1
ATOM 1878 C C . LEU A 1 249 ? 0.301 -6.143 -6.119 1.00 91.81 249 LEU A C 1
ATOM 1880 O O . LEU A 1 249 ? -0.516 -6.904 -5.604 1.00 91.81 249 LEU A O 1
ATOM 1884 N N . VAL A 1 250 ? 1.324 -6.565 -6.864 1.00 92.75 250 VAL A N 1
ATOM 1885 C CA . VAL A 1 250 ? 1.547 -7.979 -7.191 1.00 92.75 250 VAL A CA 1
ATOM 1886 C C . VAL A 1 250 ? 3.012 -8.342 -6.985 1.00 92.75 250 VAL A C 1
ATOM 1888 O O . VAL A 1 250 ? 3.874 -7.828 -7.705 1.00 92.75 250 VAL A O 1
ATOM 1891 N N . THR A 1 251 ? 3.281 -9.239 -6.035 1.00 95.00 251 THR A N 1
ATOM 1892 C CA . THR A 1 251 ? 4.593 -9.865 -5.844 1.00 95.00 251 THR A CA 1
ATOM 1893 C C . THR A 1 251 ? 4.938 -10.744 -7.047 1.00 95.00 251 THR A C 1
ATOM 1895 O O . THR A 1 251 ? 4.130 -11.551 -7.500 1.00 95.00 251 THR A O 1
ATOM 1898 N N . GLU A 1 252 ? 6.158 -10.603 -7.558 1.00 93.81 252 GLU A N 1
ATOM 1899 C CA . GLU A 1 252 ? 6.690 -11.342 -8.701 1.00 93.81 252 GLU A CA 1
ATOM 1900 C C . GLU A 1 252 ? 7.805 -12.293 -8.209 1.00 93.81 252 GLU A C 1
ATOM 1902 O O . GLU A 1 252 ? 8.989 -11.934 -8.230 1.00 93.81 252 GLU A O 1
ATOM 1907 N N . PRO A 1 253 ? 7.471 -13.507 -7.720 1.00 91.88 253 PRO A N 1
ATOM 1908 C CA . PRO A 1 253 ? 8.470 -14.465 -7.223 1.00 91.88 253 PRO A CA 1
ATOM 1909 C C . PRO A 1 253 ? 9.446 -14.930 -8.319 1.00 91.88 253 PRO A C 1
ATOM 1911 O O . PRO A 1 253 ? 10.556 -15.362 -8.021 1.00 91.88 253 PRO A O 1
ATOM 1914 N N . ASP A 1 254 ? 9.038 -14.822 -9.584 1.00 92.38 254 ASP A N 1
ATOM 1915 C CA . ASP A 1 254 ? 9.766 -15.204 -10.793 1.00 92.38 254 ASP A CA 1
ATOM 1916 C C . ASP A 1 254 ? 10.506 -14.042 -11.479 1.00 92.38 254 ASP A C 1
ATOM 1918 O O . ASP A 1 254 ? 11.057 -14.216 -12.567 1.00 92.38 254 ASP A O 1
ATOM 1922 N N . ASN A 1 255 ? 10.539 -12.857 -10.860 1.00 89.44 255 ASN A N 1
ATOM 1923 C CA . ASN A 1 255 ? 11.238 -11.701 -11.412 1.00 89.44 255 ASN A CA 1
ATOM 1924 C C . ASN A 1 255 ? 12.764 -11.960 -11.480 1.00 89.44 255 ASN A C 1
ATOM 1926 O O . ASN A 1 255 ? 13.392 -12.233 -10.452 1.00 89.44 255 ASN A O 1
ATOM 1930 N N . PRO A 1 256 ? 13.391 -11.863 -12.671 1.00 84.88 256 PRO A N 1
ATOM 1931 C CA . PRO A 1 256 ? 14.785 -12.253 -12.883 1.00 84.88 256 PRO A CA 1
ATOM 1932 C C . PRO A 1 256 ? 15.810 -11.255 -12.325 1.00 84.88 256 PRO A C 1
ATOM 1934 O O . PRO A 1 256 ? 16.998 -11.575 -12.290 1.00 84.88 256 PRO A O 1
ATOM 1937 N N . HIS A 1 257 ? 15.380 -10.053 -11.923 1.00 83.56 257 HIS A N 1
ATOM 1938 C CA . HIS A 1 257 ? 16.254 -8.997 -11.396 1.00 83.56 257 HIS A CA 1
ATOM 1939 C C . HIS A 1 257 ? 16.257 -8.965 -9.866 1.00 83.56 257 HIS A C 1
ATOM 1941 O O . HIS A 1 257 ? 17.314 -8.819 -9.256 1.00 83.56 257 HIS A O 1
ATOM 1947 N N . GLN A 1 258 ? 15.082 -9.125 -9.253 1.00 85.75 258 GLN A N 1
ATOM 1948 C CA . GLN A 1 258 ? 14.894 -9.248 -7.807 1.00 85.75 258 GLN A CA 1
ATOM 1949 C C . GLN A 1 258 ? 13.742 -10.235 -7.548 1.00 85.75 258 GLN A C 1
ATOM 1951 O O . GLN A 1 258 ? 12.580 -9.859 -7.716 1.00 85.75 258 GLN A O 1
ATOM 1956 N N . PRO A 1 259 ? 14.028 -11.483 -7.134 1.00 86.38 259 PRO A N 1
ATOM 1957 C CA . PRO A 1 259 ? 12.992 -12.437 -6.748 1.00 86.38 259 PRO A CA 1
ATOM 1958 C C . PRO A 1 259 ? 12.126 -11.871 -5.619 1.00 86.38 259 PRO A C 1
ATOM 1960 O O . PRO A 1 259 ? 12.656 -11.427 -4.603 1.00 86.38 259 PRO A O 1
ATOM 1963 N N . GLY A 1 260 ? 10.803 -11.874 -5.796 1.00 86.19 260 GLY A N 1
ATOM 1964 C CA . GLY A 1 260 ? 9.872 -11.293 -4.823 1.00 86.19 260 GLY A CA 1
ATOM 1965 C C . GLY A 1 260 ? 9.668 -9.779 -4.952 1.00 86.19 260 GLY A C 1
ATOM 1966 O O . GLY A 1 260 ? 9.007 -9.191 -4.100 1.00 86.19 260 GLY A O 1
ATOM 1967 N N . ALA A 1 261 ? 10.177 -9.136 -6.011 1.00 92.69 261 ALA A N 1
ATOM 1968 C CA . ALA A 1 261 ? 9.865 -7.737 -6.301 1.00 92.69 261 ALA A CA 1
ATOM 1969 C C . ALA A 1 261 ? 8.348 -7.509 -6.403 1.00 92.69 261 ALA A C 1
ATOM 1971 O O . ALA A 1 261 ? 7.639 -8.263 -7.068 1.00 92.69 261 ALA A O 1
ATOM 1972 N N . ILE A 1 262 ? 7.846 -6.433 -5.797 1.00 94.38 262 ILE A N 1
ATOM 1973 C CA . ILE A 1 262 ? 6.427 -6.072 -5.873 1.00 94.38 262 ILE A CA 1
ATOM 1974 C C . ILE A 1 262 ? 6.214 -5.075 -7.007 1.00 94.38 262 ILE A C 1
ATOM 1976 O O . ILE A 1 262 ? 6.675 -3.931 -6.968 1.00 94.38 262 ILE A O 1
ATOM 1980 N N . SER A 1 263 ? 5.505 -5.529 -8.035 1.00 93.69 263 SER A N 1
ATOM 1981 C CA . SER A 1 263 ? 5.060 -4.694 -9.144 1.00 93.69 263 SER A CA 1
ATOM 1982 C C . SER A 1 263 ? 3.838 -3.866 -8.757 1.00 93.69 263 SER A C 1
ATOM 1984 O O . SER A 1 263 ? 2.953 -4.315 -8.029 1.00 93.69 263 SER A O 1
ATOM 1986 N N . VAL A 1 264 ? 3.791 -2.647 -9.284 1.00 91.50 264 VAL A N 1
ATOM 1987 C CA . VAL A 1 264 ? 2.695 -1.695 -9.121 1.00 91.50 264 VAL A CA 1
ATOM 1988 C C . VAL A 1 264 ? 1.968 -1.607 -10.453 1.00 91.50 264 VAL A C 1
ATOM 1990 O O . VAL A 1 264 ? 2.569 -1.240 -11.467 1.00 91.50 264 VAL A O 1
ATOM 1993 N N . ARG A 1 265 ? 0.686 -1.970 -10.472 1.00 89.94 265 ARG A N 1
ATOM 1994 C CA . ARG A 1 265 ? -0.102 -2.132 -11.700 1.00 89.94 265 ARG A CA 1
ATOM 1995 C C . ARG A 1 265 ? -1.284 -1.175 -11.733 1.00 89.94 265 ARG A C 1
ATOM 1997 O O . ARG A 1 265 ? -1.880 -0.856 -10.707 1.00 89.94 265 ARG A O 1
ATOM 2004 N N . LEU A 1 266 ? -1.631 -0.719 -12.933 1.00 83.44 266 LEU A N 1
ATOM 2005 C CA . LEU A 1 266 ? -2.789 0.132 -13.186 1.00 83.44 266 LEU A CA 1
ATOM 2006 C C . LEU A 1 266 ? -3.542 -0.428 -14.394 1.00 83.44 266 LEU A C 1
ATOM 2008 O O . LEU A 1 266 ? -2.973 -0.549 -15.475 1.00 83.44 266 LEU A O 1
ATOM 2012 N N . LYS A 1 267 ? -4.819 -0.792 -14.210 1.00 78.94 267 LYS A N 1
ATOM 2013 C CA . LYS A 1 267 ? -5.629 -1.518 -15.215 1.00 78.94 267 LYS A CA 1
ATOM 2014 C C . LYS A 1 267 ? -4.958 -2.818 -15.717 1.00 78.94 267 LYS A C 1
ATOM 2016 O O . LYS A 1 267 ? -5.094 -3.174 -16.884 1.00 78.94 267 LYS A O 1
ATOM 2021 N N . GLY A 1 268 ? -4.216 -3.505 -14.844 1.00 81.38 268 GLY A N 1
ATOM 2022 C CA . GLY A 1 268 ? -3.471 -4.733 -15.153 1.00 81.38 268 GLY A CA 1
ATOM 2023 C C . GLY A 1 268 ? -2.123 -4.531 -15.864 1.00 81.38 268 GLY A C 1
ATOM 2024 O O . GLY A 1 268 ? -1.324 -5.463 -15.904 1.00 81.38 268 GLY A O 1
ATOM 2025 N N . ASP A 1 269 ? -1.818 -3.335 -16.380 1.00 85.12 269 ASP A N 1
ATOM 2026 C CA . ASP A 1 269 ? -0.495 -3.027 -16.931 1.00 85.12 269 ASP A CA 1
ATOM 2027 C C . ASP A 1 269 ? 0.494 -2.670 -15.810 1.00 85.12 269 ASP A C 1
ATOM 2029 O O . ASP A 1 269 ? 0.175 -1.880 -14.917 1.00 85.12 269 ASP A O 1
ATOM 2033 N N . VAL A 1 270 ? 1.724 -3.195 -15.875 1.00 89.25 270 VAL A N 1
ATOM 2034 C CA . VAL A 1 270 ? 2.798 -2.830 -14.935 1.00 89.25 270 VAL A CA 1
ATOM 2035 C C . VAL A 1 270 ? 3.210 -1.379 -15.166 1.00 89.25 270 VAL A C 1
ATOM 2037 O O . VAL A 1 270 ? 3.733 -1.029 -16.226 1.00 89.25 270 VAL A O 1
ATOM 2040 N N . LEU A 1 271 ? 2.991 -0.533 -14.162 1.00 87.00 271 LEU A N 1
ATOM 2041 C CA . LEU A 1 271 ? 3.431 0.858 -14.150 1.00 87.00 271 LEU A CA 1
ATOM 2042 C C . LEU A 1 271 ? 4.887 0.978 -13.694 1.00 87.00 271 LEU A C 1
ATOM 2044 O O . LEU A 1 271 ? 5.591 1.846 -14.191 1.00 87.00 271 LEU A O 1
ATOM 2048 N N . GLY A 1 272 ? 5.338 0.116 -12.786 1.00 87.62 272 GLY A N 1
ATOM 2049 C CA . GLY A 1 272 ? 6.700 0.061 -12.251 1.00 87.62 272 GLY A CA 1
ATOM 2050 C C . GLY A 1 272 ? 6.753 -0.888 -11.054 1.00 87.62 272 GLY A C 1
ATOM 2051 O O . GLY A 1 272 ? 5.895 -1.764 -10.936 1.00 87.62 272 GLY A O 1
ATOM 2052 N N . HIS A 1 273 ? 7.709 -0.692 -10.151 1.00 89.94 273 HIS A N 1
ATOM 2053 C CA . HIS A 1 273 ? 7.911 -1.542 -8.971 1.00 89.94 273 HIS A CA 1
ATOM 2054 C C . HIS A 1 273 ? 8.035 -0.705 -7.694 1.00 89.94 273 HIS A C 1
ATOM 2056 O O . HIS A 1 273 ? 8.314 0.491 -7.759 1.00 89.94 273 HIS A O 1
ATOM 2062 N N . LEU A 1 274 ? 7.823 -1.312 -6.527 1.00 87.81 274 LEU A N 1
ATOM 2063 C CA . LEU A 1 274 ? 8.269 -0.715 -5.264 1.00 87.81 274 LEU A CA 1
ATOM 2064 C C . LEU A 1 274 ? 9.807 -0.661 -5.219 1.00 87.81 274 LEU A C 1
ATOM 2066 O O . LEU A 1 274 ? 10.484 -1.364 -5.974 1.00 87.81 274 LEU A O 1
ATOM 2070 N N . SER A 1 275 ? 10.360 0.171 -4.332 1.00 86.06 275 SER A N 1
ATOM 2071 C CA . SER A 1 275 ? 11.791 0.108 -4.014 1.00 86.06 275 SER A CA 1
ATOM 2072 C C . SER A 1 275 ? 12.132 -1.265 -3.417 1.00 86.06 275 SER A C 1
ATOM 2074 O O . SER A 1 275 ? 11.251 -1.931 -2.874 1.00 86.06 275 SER A O 1
ATOM 2076 N N . ALA A 1 276 ? 13.392 -1.703 -3.488 1.00 84.38 276 ALA A N 1
ATOM 2077 C CA . ALA A 1 276 ? 13.775 -2.996 -2.912 1.00 84.38 276 ALA A CA 1
ATOM 2078 C C . ALA A 1 276 ? 13.525 -3.047 -1.390 1.00 84.38 276 ALA A C 1
ATOM 2080 O O . ALA A 1 276 ? 13.003 -4.038 -0.893 1.00 84.38 276 ALA A O 1
ATOM 2081 N N . GLU A 1 277 ? 13.814 -1.948 -0.680 1.00 86.06 277 GLU A N 1
ATOM 2082 C CA . GLU A 1 277 ? 13.568 -1.801 0.761 1.00 86.06 277 GLU A CA 1
ATOM 2083 C C . GLU A 1 277 ? 12.070 -1.884 1.095 1.00 86.06 277 GLU A C 1
ATOM 2085 O O . GLU A 1 277 ? 11.680 -2.611 2.005 1.00 86.06 277 GLU A O 1
ATOM 2090 N N . ASP A 1 278 ? 11.213 -1.192 0.337 1.00 88.56 278 ASP A N 1
ATOM 2091 C CA . ASP A 1 278 ? 9.764 -1.262 0.541 1.00 88.56 278 ASP A CA 1
ATOM 2092 C C . ASP A 1 278 ? 9.200 -2.631 0.141 1.00 88.56 278 ASP A C 1
ATOM 2094 O O . ASP A 1 278 ? 8.310 -3.146 0.814 1.00 88.56 278 ASP A O 1
ATOM 2098 N N . ALA A 1 279 ? 9.713 -3.247 -0.927 1.00 90.75 279 ALA A N 1
ATOM 2099 C CA . ALA A 1 279 ? 9.290 -4.576 -1.343 1.00 90.75 279 ALA A CA 1
ATOM 2100 C C . ALA A 1 279 ? 9.552 -5.598 -0.227 1.00 90.75 279 ALA A C 1
ATOM 2102 O O . ALA A 1 279 ? 8.610 -6.239 0.234 1.00 90.75 279 ALA A O 1
ATOM 2103 N N . ASP A 1 280 ? 10.784 -5.666 0.285 1.00 91.12 280 ASP A N 1
ATOM 2104 C CA . ASP A 1 280 ? 11.154 -6.559 1.389 1.00 91.12 280 ASP A CA 1
ATOM 2105 C C . ASP A 1 280 ? 10.322 -6.271 2.654 1.00 91.12 280 ASP A C 1
ATOM 2107 O O . ASP A 1 280 ? 9.882 -7.192 3.345 1.00 91.12 280 ASP A O 1
ATOM 2111 N N . ARG A 1 281 ? 10.052 -4.989 2.942 1.00 90.06 281 ARG A N 1
ATOM 2112 C CA . ARG A 1 281 ? 9.308 -4.561 4.135 1.00 90.06 281 ARG A CA 1
ATOM 2113 C C . ARG A 1 281 ? 7.815 -4.915 4.088 1.00 90.06 281 ARG A C 1
ATOM 2115 O O . ARG A 1 281 ? 7.246 -5.246 5.127 1.00 90.06 281 ARG A O 1
ATOM 2122 N N . TYR A 1 282 ? 7.167 -4.828 2.926 1.00 91.50 282 TYR A N 1
ATOM 2123 C CA . TYR A 1 282 ? 5.737 -5.142 2.775 1.00 91.50 282 TYR A CA 1
ATOM 2124 C C . TYR A 1 282 ? 5.468 -6.592 2.335 1.00 91.50 282 TYR A C 1
ATOM 2126 O O . TYR A 1 282 ? 4.343 -7.069 2.506 1.00 91.50 282 TYR A O 1
ATOM 2134 N N . ALA A 1 283 ? 6.473 -7.310 1.820 1.00 92.69 283 ALA A N 1
ATOM 2135 C CA . ALA A 1 283 ? 6.336 -8.679 1.323 1.00 92.69 283 ALA A CA 1
ATOM 2136 C C . ALA A 1 283 ? 5.642 -9.653 2.297 1.00 92.69 283 ALA A C 1
ATOM 2138 O O . ALA A 1 283 ? 4.745 -10.349 1.830 1.00 92.69 283 ALA A O 1
ATOM 2139 N N . PRO A 1 284 ? 5.936 -9.716 3.615 1.00 91.44 284 PRO A N 1
ATOM 2140 C CA . PRO A 1 284 ? 5.293 -10.698 4.499 1.00 91.44 284 PRO A CA 1
ATOM 2141 C C . PRO A 1 284 ? 3.759 -10.593 4.511 1.00 91.44 284 PRO A C 1
ATOM 2143 O O . PRO A 1 284 ? 3.062 -11.589 4.314 1.00 91.44 284 PRO A O 1
ATOM 2146 N N . GLY A 1 285 ? 3.226 -9.375 4.658 1.00 90.50 285 GLY A N 1
ATOM 2147 C CA . GLY A 1 285 ? 1.782 -9.135 4.656 1.00 90.50 285 GLY A CA 1
ATOM 2148 C C . GLY A 1 285 ? 1.155 -9.244 3.263 1.00 90.50 285 GLY A C 1
ATOM 2149 O O . GLY A 1 285 ? 0.100 -9.857 3.114 1.00 90.50 285 GLY A O 1
ATOM 2150 N N . LEU A 1 286 ? 1.816 -8.709 2.228 1.00 92.00 286 LEU A N 1
ATOM 2151 C CA . LEU A 1 286 ? 1.327 -8.793 0.846 1.00 92.00 286 LEU A CA 1
ATOM 2152 C C . LEU A 1 286 ? 1.253 -10.244 0.361 1.00 92.00 286 LEU A C 1
ATOM 2154 O O . LEU A 1 286 ? 0.232 -10.660 -0.181 1.00 92.00 286 LEU A O 1
ATOM 2158 N N . ASN A 1 287 ? 2.297 -11.032 0.616 1.00 93.56 287 ASN A N 1
ATOM 2159 C CA . ASN A 1 287 ? 2.366 -12.433 0.215 1.00 93.56 287 ASN A CA 1
ATOM 2160 C C . ASN A 1 287 ? 1.289 -13.263 0.919 1.00 93.56 287 ASN A C 1
ATOM 2162 O O . ASN A 1 287 ? 0.657 -14.089 0.267 1.00 93.56 287 ASN A O 1
ATOM 2166 N N . ARG A 1 288 ? 1.011 -12.996 2.204 1.00 91.69 288 ARG A N 1
ATOM 2167 C CA . ARG A 1 288 ? -0.094 -13.628 2.941 1.00 91.69 288 ARG A CA 1
ATOM 2168 C C . ARG A 1 288 ? -1.449 -13.341 2.287 1.00 91.69 288 ARG A C 1
ATOM 2170 O O . ARG A 1 288 ? -2.212 -14.269 2.025 1.00 91.69 288 ARG A O 1
ATOM 2177 N N . ILE A 1 289 ? -1.734 -12.078 1.960 1.00 88.62 289 ILE A N 1
ATOM 2178 C CA . ILE A 1 289 ? -2.985 -11.676 1.292 1.00 88.62 289 ILE A CA 1
ATOM 2179 C C . ILE A 1 289 ? -3.105 -12.337 -0.095 1.00 88.62 289 ILE A C 1
ATOM 2181 O O . ILE A 1 289 ? -4.137 -12.927 -0.413 1.00 88.62 289 ILE A O 1
ATOM 2185 N N . GLN A 1 290 ? -2.039 -12.320 -0.902 1.00 89.50 290 GLN A N 1
ATOM 2186 C CA . GLN A 1 290 ? -2.059 -12.918 -2.243 1.00 89.50 290 GLN A CA 1
ATOM 2187 C C . GLN A 1 290 ? -2.154 -14.452 -2.225 1.00 89.50 290 GLN A C 1
ATOM 2189 O O . GLN A 1 290 ? -2.845 -15.029 -3.062 1.00 89.50 290 GLN A O 1
ATOM 2194 N N . ALA A 1 291 ? -1.526 -15.120 -1.253 1.00 90.06 291 ALA A N 1
ATOM 2195 C CA . ALA A 1 291 ? -1.669 -16.562 -1.035 1.00 90.06 291 ALA A CA 1
ATOM 2196 C C . ALA A 1 291 ? -3.093 -16.959 -0.611 1.00 90.06 291 ALA A C 1
ATOM 2198 O O . ALA A 1 291 ? -3.534 -18.070 -0.887 1.00 90.06 291 ALA A O 1
ATOM 2199 N N . SER A 1 292 ? -3.832 -16.018 -0.017 1.00 87.25 292 SER A N 1
ATOM 2200 C CA . SER A 1 292 ? -5.265 -16.128 0.303 1.00 87.25 292 SER A CA 1
ATOM 2201 C C . SER A 1 292 ? -6.175 -15.917 -0.924 1.00 87.25 292 SER A C 1
ATOM 2203 O O . SER A 1 292 ? -7.394 -15.800 -0.798 1.00 87.25 292 SER A O 1
ATOM 2205 N N . GLY A 1 293 ? -5.594 -15.789 -2.124 1.00 85.31 293 GLY A N 1
ATOM 2206 C CA . GLY A 1 293 ? -6.312 -15.521 -3.372 1.00 85.31 293 GLY A CA 1
ATOM 2207 C C . GLY A 1 293 ? -6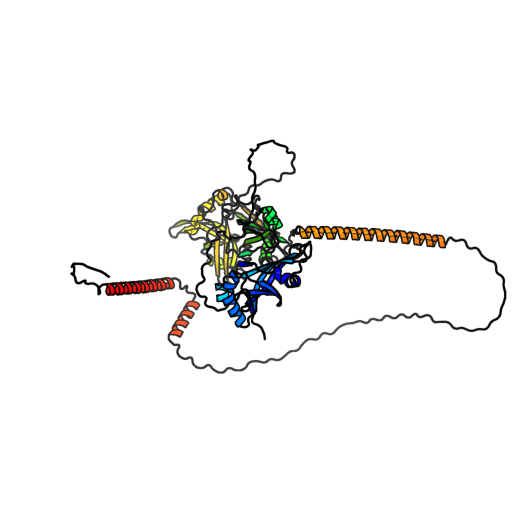.876 -14.102 -3.497 1.00 85.31 293 GLY A C 1
ATOM 2208 O O . GLY A 1 293 ? -7.589 -13.825 -4.461 1.00 85.31 293 GLY A O 1
ATOM 2209 N N . GLN A 1 294 ? -6.569 -13.201 -2.557 1.00 82.81 294 GLN A N 1
ATOM 2210 C CA . GLN A 1 294 ? -7.120 -11.847 -2.532 1.00 82.81 294 GLN A CA 1
ATOM 2211 C C . GLN A 1 294 ? -6.185 -10.862 -3.270 1.00 82.81 294 GLN A C 1
ATOM 2213 O O . GLN A 1 294 ? -4.998 -10.780 -2.939 1.00 82.81 294 GLN A O 1
ATOM 2218 N N . PRO A 1 295 ? -6.665 -10.073 -4.250 1.00 81.31 295 PRO A N 1
ATOM 2219 C CA . PRO A 1 295 ? -5.906 -8.954 -4.802 1.00 81.31 295 PRO A CA 1
ATOM 2220 C C . PRO A 1 295 ? -5.665 -7.859 -3.754 1.00 81.31 295 PRO A C 1
ATOM 2222 O O . PRO A 1 295 ? -6.590 -7.408 -3.069 1.00 81.31 295 PRO A O 1
ATOM 2225 N N . VAL A 1 296 ? -4.421 -7.377 -3.693 1.00 84.12 296 VAL A N 1
ATOM 2226 C CA . VAL A 1 296 ? -4.025 -6.215 -2.890 1.00 84.12 296 VAL A CA 1
ATOM 2227 C C . VAL A 1 296 ? -4.212 -4.960 -3.732 1.00 84.12 296 VAL A C 1
ATOM 2229 O O . VAL A 1 296 ? -3.572 -4.796 -4.773 1.00 84.12 296 VAL A O 1
ATOM 2232 N N . VAL A 1 297 ? -5.068 -4.054 -3.268 1.00 83.12 297 VAL A N 1
ATOM 2233 C CA . VAL A 1 297 ? -5.454 -2.858 -4.016 1.00 83.12 297 VAL A CA 1
ATOM 2234 C C . VAL A 1 297 ? -5.329 -1.624 -3.126 1.00 83.12 297 VAL A C 1
ATOM 2236 O O . VAL A 1 297 ? -5.894 -1.576 -2.037 1.00 83.12 297 VAL A O 1
ATOM 2239 N N . VAL A 1 298 ? -4.578 -0.620 -3.582 1.00 81.00 298 VAL A N 1
ATOM 2240 C CA . VAL A 1 298 ? -4.180 0.551 -2.788 1.00 81.00 298 VAL A CA 1
ATOM 2241 C C . VAL A 1 298 ? -4.517 1.859 -3.517 1.00 81.00 298 VAL A C 1
ATOM 2243 O O . VAL A 1 298 ? -4.271 1.971 -4.722 1.00 81.00 298 VAL A O 1
ATOM 2246 N N . PRO A 1 299 ? -5.063 2.878 -2.831 1.00 77.12 299 PRO A N 1
ATOM 2247 C CA . PRO A 1 299 ? -5.261 4.190 -3.433 1.00 77.12 299 PRO A CA 1
ATOM 2248 C C . PRO A 1 299 ? -3.924 4.928 -3.600 1.00 77.12 299 PRO A C 1
ATOM 2250 O O . PRO A 1 299 ? -2.929 4.639 -2.933 1.00 77.12 299 PRO A O 1
ATOM 2253 N N . GLY A 1 300 ? -3.882 5.925 -4.475 1.00 79.19 300 GLY A N 1
ATOM 2254 C CA . GLY A 1 300 ? -2.691 6.728 -4.719 1.00 79.19 300 GLY A CA 1
ATOM 2255 C C . GLY A 1 300 ? -2.930 7.881 -5.687 1.00 79.19 300 GLY A C 1
ATOM 2256 O O . GLY A 1 300 ? -4.056 8.193 -6.064 1.00 79.19 300 GLY A O 1
ATOM 2257 N N . ALA A 1 301 ? -1.842 8.519 -6.100 1.00 79.06 301 ALA A N 1
ATOM 2258 C CA . ALA A 1 301 ? -1.849 9.574 -7.102 1.00 79.06 301 ALA A CA 1
ATOM 2259 C C . ALA A 1 301 ? -0.763 9.322 -8.150 1.00 79.06 301 ALA A C 1
ATOM 2261 O O . ALA A 1 301 ? 0.330 8.855 -7.824 1.00 79.06 301 ALA A O 1
ATOM 2262 N N . LEU A 1 302 ? -1.054 9.680 -9.397 1.00 82.44 302 LEU A N 1
ATOM 2263 C CA . LEU A 1 302 ? -0.104 9.690 -10.501 1.00 82.44 302 LEU A CA 1
ATOM 2264 C C . LEU A 1 302 ? 0.088 11.123 -10.994 1.00 82.44 302 LEU A C 1
ATOM 2266 O O . LEU A 1 302 ? -0.870 11.854 -11.230 1.00 82.44 302 LEU A O 1
ATOM 2270 N N . THR A 1 303 ? 1.338 11.517 -11.184 1.00 79.50 303 THR A N 1
ATOM 2271 C CA . THR A 1 303 ? 1.716 12.718 -11.926 1.00 79.50 303 THR A CA 1
ATOM 2272 C C . THR A 1 303 ? 2.566 12.296 -13.114 1.00 79.50 303 THR A C 1
ATOM 2274 O O . THR A 1 303 ? 3.558 11.590 -12.942 1.00 79.50 303 THR A O 1
ATOM 2277 N N . VAL A 1 304 ? 2.174 12.737 -14.303 1.00 81.81 304 VAL A N 1
ATOM 2278 C CA . VAL A 1 304 ? 2.897 12.549 -15.560 1.00 81.81 304 VAL A CA 1
ATOM 2279 C C . VAL A 1 304 ? 3.183 13.926 -16.140 1.00 81.81 304 VAL A C 1
ATOM 2281 O O . VAL A 1 304 ? 2.263 14.721 -16.304 1.00 81.81 304 VAL A O 1
ATOM 2284 N N . ASP A 1 305 ? 4.438 14.214 -16.457 1.00 76.56 305 ASP A N 1
ATOM 2285 C CA . ASP A 1 305 ? 4.855 15.458 -17.108 1.00 76.56 305 ASP A CA 1
ATOM 2286 C C . ASP A 1 305 ? 5.625 15.098 -18.382 1.00 76.56 305 ASP A C 1
ATOM 2288 O O . ASP A 1 305 ? 6.659 14.426 -18.312 1.00 76.56 305 ASP A O 1
ATOM 2292 N N . LYS A 1 306 ? 5.107 15.473 -19.557 1.00 77.69 306 LYS A N 1
ATOM 2293 C CA . LYS A 1 306 ? 5.784 15.193 -20.831 1.00 77.69 306 LYS A CA 1
ATOM 2294 C C . LYS A 1 306 ? 6.462 16.448 -21.338 1.00 77.69 306 LYS A C 1
ATOM 2296 O O . LYS A 1 306 ? 5.810 17.367 -21.826 1.00 77.69 306 LYS A O 1
ATOM 2301 N N . TRP A 1 307 ? 7.784 16.467 -21.296 1.00 73.12 307 TRP A N 1
ATOM 2302 C CA . TRP A 1 307 ? 8.577 17.664 -21.550 1.00 73.12 307 TRP A CA 1
ATOM 2303 C C . TRP A 1 307 ? 9.623 17.438 -22.643 1.00 73.12 307 TRP A C 1
ATOM 2305 O O . TRP A 1 307 ? 9.946 16.311 -23.024 1.00 73.12 307 TRP A O 1
ATOM 2315 N N . GLN A 1 308 ? 10.135 18.531 -23.206 1.00 75.62 308 GLN A N 1
ATOM 2316 C CA . GLN A 1 308 ? 11.118 18.476 -24.283 1.00 75.62 308 GLN A CA 1
ATOM 2317 C C . GLN A 1 308 ? 12.529 18.431 -23.695 1.00 75.62 308 GLN A C 1
ATOM 2319 O O . GLN A 1 308 ? 13.087 19.466 -23.335 1.00 75.62 308 GLN A O 1
ATOM 2324 N N . SER A 1 309 ? 13.124 17.241 -23.638 1.00 71.50 309 SER A N 1
ATOM 2325 C CA . SER A 1 309 ? 14.517 17.083 -23.221 1.00 71.50 309 SER A CA 1
ATOM 2326 C C . SER A 1 309 ? 15.496 17.391 -24.355 1.00 71.50 309 SER A C 1
ATOM 2328 O O . SER A 1 309 ? 15.133 17.493 -25.536 1.00 71.50 309 SER A O 1
ATOM 2330 N N . SER A 1 310 ? 16.781 17.458 -24.002 1.00 53.12 310 SER A N 1
ATOM 2331 C CA . SER A 1 310 ? 17.884 17.604 -24.957 1.00 53.12 310 SER A CA 1
ATOM 2332 C C . SER A 1 310 ? 18.067 16.387 -25.889 1.00 53.12 310 SER A C 1
ATOM 2334 O O . SER A 1 310 ? 18.879 16.451 -26.813 1.00 53.12 310 SER A O 1
ATOM 2336 N N . LEU A 1 311 ? 17.308 15.304 -25.673 1.00 50.75 311 LEU A N 1
ATOM 2337 C CA . LEU A 1 311 ? 17.342 14.039 -26.419 1.00 50.75 311 LEU A CA 1
ATOM 2338 C C . LEU A 1 311 ? 16.033 13.740 -27.174 1.00 50.75 311 LEU A C 1
ATOM 2340 O O . LEU A 1 311 ? 15.917 12.693 -27.806 1.00 50.75 311 LEU A O 1
ATOM 2344 N N . GLY A 1 312 ? 15.047 14.641 -27.103 1.00 62.06 312 GLY A N 1
ATOM 2345 C CA . GLY A 1 312 ? 13.686 14.416 -27.598 1.00 62.06 312 GLY A CA 1
ATOM 2346 C C . GLY A 1 312 ? 12.633 14.523 -26.487 1.00 62.06 312 GLY A C 1
ATOM 2347 O O . GLY A 1 312 ? 12.967 14.887 -25.356 1.00 62.06 312 GLY A O 1
ATOM 2348 N N . PRO A 1 313 ? 11.359 14.223 -26.786 1.00 65.62 313 PRO A N 1
ATOM 2349 C CA . PRO A 1 313 ? 10.308 14.138 -25.776 1.00 65.62 313 PRO A CA 1
ATOM 2350 C C . PRO A 1 313 ? 10.684 13.137 -24.677 1.00 65.62 313 PRO A C 1
ATOM 2352 O O . PRO A 1 313 ? 11.077 12.008 -24.972 1.00 65.62 313 PRO A O 1
ATOM 2355 N N . ALA A 1 314 ? 10.556 13.554 -23.423 1.00 70.81 314 ALA A N 1
ATOM 2356 C CA . ALA A 1 314 ? 10.784 12.739 -22.238 1.00 70.81 314 ALA A CA 1
ATOM 2357 C C . ALA A 1 314 ? 9.531 12.737 -21.356 1.00 70.81 314 ALA A C 1
ATOM 2359 O O . ALA A 1 314 ? 8.702 13.644 -21.436 1.00 70.81 314 ALA A O 1
ATOM 2360 N N . LEU A 1 315 ? 9.404 11.707 -20.521 1.00 74.50 315 LEU A N 1
ATOM 2361 C CA . LEU A 1 315 ? 8.331 11.568 -19.544 1.00 74.50 315 LEU A CA 1
ATOM 2362 C C . LEU A 1 315 ? 8.924 11.542 -18.143 1.00 74.50 315 LEU A C 1
ATOM 2364 O O . LEU A 1 315 ? 9.744 10.681 -17.833 1.00 74.50 315 LEU A O 1
ATOM 2368 N N . ASP A 1 316 ? 8.475 12.471 -17.311 1.00 76.88 316 ASP A N 1
ATOM 2369 C CA . ASP A 1 316 ? 8.580 12.371 -15.865 1.00 76.88 316 ASP A CA 1
ATOM 2370 C C . ASP A 1 316 ? 7.321 11.675 -15.340 1.00 76.88 316 ASP A C 1
ATOM 2372 O O . ASP A 1 316 ? 6.203 12.044 -15.708 1.00 76.88 316 ASP A O 1
ATOM 2376 N N . ILE A 1 317 ? 7.493 10.637 -14.525 1.00 77.75 317 ILE A N 1
ATOM 2377 C CA . ILE A 1 317 ? 6.400 9.807 -14.018 1.00 77.75 317 ILE A CA 1
ATOM 2378 C C . ILE A 1 317 ? 6.624 9.624 -12.523 1.00 77.75 317 ILE A C 1
ATOM 2380 O O . ILE A 1 317 ? 7.569 8.969 -12.094 1.00 77.75 317 ILE A O 1
ATOM 2384 N N . THR A 1 318 ? 5.722 10.183 -11.725 1.00 80.44 318 THR A N 1
ATOM 2385 C CA . THR A 1 318 ? 5.719 10.048 -10.270 1.00 80.44 318 THR A CA 1
ATOM 2386 C C . THR A 1 318 ? 4.399 9.425 -9.841 1.00 80.44 318 THR A C 1
ATOM 2388 O O . THR A 1 318 ? 3.366 10.092 -9.847 1.00 80.44 318 THR A O 1
ATOM 2391 N N . ALA A 1 319 ? 4.429 8.158 -9.435 1.00 80.44 319 ALA A N 1
ATOM 2392 C CA . ALA A 1 319 ? 3.313 7.514 -8.753 1.00 80.44 319 ALA A CA 1
ATOM 2393 C C . ALA A 1 319 ? 3.596 7.449 -7.248 1.00 80.44 319 ALA A C 1
ATOM 2395 O O . ALA A 1 319 ? 4.697 7.078 -6.837 1.00 80.44 319 ALA A O 1
ATOM 2396 N N . LYS A 1 320 ? 2.606 7.844 -6.442 1.00 82.06 320 LYS A N 1
ATOM 2397 C CA . LYS A 1 320 ? 2.653 7.867 -4.976 1.00 82.06 320 LYS A CA 1
ATOM 2398 C C . LYS A 1 320 ? 1.498 7.044 -4.433 1.00 82.06 320 LYS A C 1
ATOM 2400 O O . LYS A 1 320 ? 0.342 7.432 -4.591 1.00 82.06 320 LYS A O 1
ATOM 2405 N N . LEU A 1 321 ? 1.820 5.921 -3.811 1.00 83.00 321 LEU A N 1
ATOM 2406 C CA . LEU A 1 321 ? 0.843 4.987 -3.262 1.00 83.00 321 LEU A CA 1
ATOM 2407 C C . LEU A 1 321 ? 0.495 5.340 -1.820 1.00 83.00 321 LEU A C 1
ATOM 2409 O O . LEU A 1 321 ? 1.242 6.054 -1.149 1.00 83.00 321 LEU A O 1
ATOM 2413 N N . SER A 1 322 ? -0.642 4.835 -1.354 1.00 79.25 322 SER A N 1
ATOM 2414 C CA . SER A 1 322 ? -1.143 5.067 -0.007 1.00 79.25 322 SER A CA 1
ATOM 2415 C C . SER A 1 322 ? -1.379 3.750 0.717 1.00 79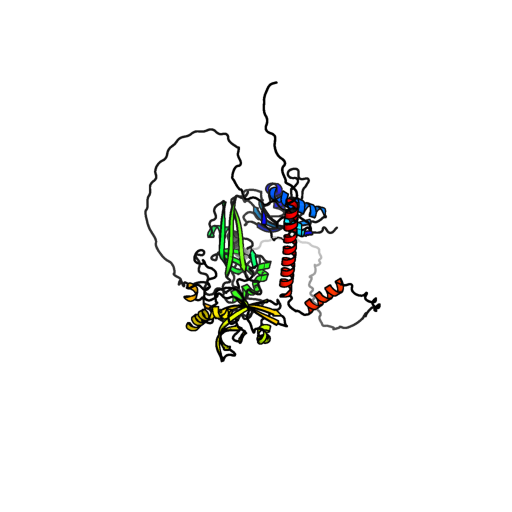.25 322 SER A C 1
ATOM 2417 O O . SER A 1 322 ? -2.434 3.141 0.568 1.00 79.25 322 SER A O 1
ATOM 2419 N N . LEU A 1 323 ? -0.390 3.330 1.508 1.00 82.44 323 LEU A N 1
ATOM 2420 C CA . LEU A 1 323 ? -0.464 2.132 2.343 1.00 82.44 323 LEU A CA 1
ATOM 2421 C C . LEU A 1 323 ? -0.439 2.497 3.839 1.00 82.44 323 LEU A C 1
ATOM 2423 O O . LEU A 1 323 ? 0.153 3.526 4.194 1.00 82.44 323 LEU A O 1
ATOM 2427 N N . PRO A 1 324 ? -1.033 1.666 4.718 1.00 81.88 324 PRO A N 1
ATOM 2428 C CA . PRO A 1 324 ? -0.729 1.675 6.147 1.00 81.88 324 PRO A CA 1
ATOM 2429 C C . PRO A 1 324 ? 0.726 1.251 6.375 1.00 81.88 324 PRO A C 1
ATOM 2431 O O . PRO A 1 324 ? 1.457 0.960 5.429 1.00 81.88 324 PRO A O 1
ATOM 2434 N N . THR A 1 325 ? 1.177 1.198 7.625 1.00 83.12 325 THR A N 1
ATOM 2435 C CA . THR A 1 325 ? 2.465 0.557 7.916 1.00 83.12 325 THR A CA 1
ATOM 2436 C C . THR A 1 325 ? 2.352 -0.970 7.717 1.00 83.12 325 THR A C 1
ATOM 2438 O O . THR A 1 325 ? 1.242 -1.505 7.782 1.00 83.12 325 THR A O 1
ATOM 2441 N N . PRO A 1 326 ? 3.449 -1.705 7.450 1.00 85.50 326 PRO A N 1
ATOM 2442 C CA . PRO A 1 326 ? 3.394 -3.154 7.208 1.00 85.50 326 PRO A CA 1
ATOM 2443 C C . PRO A 1 326 ? 2.740 -3.940 8.350 1.00 85.50 326 PRO A C 1
ATOM 2445 O O . PRO A 1 326 ? 2.002 -4.889 8.112 1.00 85.50 326 PRO A O 1
ATOM 2448 N N . GLU A 1 327 ? 2.947 -3.487 9.587 1.00 81.88 327 GLU A N 1
ATOM 2449 C CA . GLU A 1 327 ? 2.404 -4.059 10.826 1.00 81.88 327 GLU A CA 1
ATOM 2450 C C . GLU A 1 327 ? 0.876 -3.841 10.960 1.00 81.88 327 GLU A C 1
ATOM 2452 O O . GLU A 1 327 ? 0.230 -4.359 11.869 1.00 81.88 327 GLU A O 1
ATOM 2457 N N . GLN A 1 328 ? 0.297 -3.049 10.053 1.00 83.12 328 GLN A N 1
ATOM 2458 C CA . GLN A 1 328 ? -1.126 -2.724 9.940 1.00 83.12 328 GLN A CA 1
ATOM 2459 C C . GLN A 1 328 ? -1.732 -3.158 8.596 1.00 83.12 328 GLN A C 1
ATOM 2461 O O . GLN A 1 328 ? -2.907 -2.891 8.343 1.00 83.12 328 GLN A O 1
ATOM 2466 N N . LEU A 1 329 ? -0.949 -3.803 7.723 1.00 85.81 329 LEU A N 1
ATOM 2467 C CA . LEU A 1 329 ? -1.415 -4.258 6.414 1.00 85.81 329 LEU A CA 1
ATOM 2468 C C . LEU A 1 329 ? -2.383 -5.445 6.529 1.00 85.81 329 LEU A C 1
ATOM 2470 O O . LEU A 1 329 ? -3.328 -5.524 5.753 1.00 85.81 329 LEU A O 1
ATOM 2474 N N . VAL A 1 330 ? -2.155 -6.344 7.489 1.00 88.00 330 VAL A N 1
ATOM 2475 C CA . VAL A 1 330 ? -2.980 -7.532 7.763 1.00 88.00 330 VAL A CA 1
ATOM 2476 C C . VAL A 1 330 ? -3.476 -7.443 9.214 1.00 88.00 330 VAL A C 1
ATOM 2478 O O . VAL A 1 330 ? -2.680 -7.083 10.084 1.00 88.00 330 VAL A O 1
ATOM 2481 N N . PRO A 1 331 ? -4.758 -7.729 9.515 1.00 88.44 331 PRO A N 1
ATOM 2482 C CA . PRO A 1 331 ? -5.244 -7.732 10.887 1.00 88.44 331 PRO A CA 1
ATOM 2483 C C . PRO A 1 331 ? -4.668 -8.935 11.642 1.00 88.44 331 PRO A C 1
ATOM 2485 O O . PRO A 1 331 ? -4.518 -10.016 11.079 1.00 88.44 331 PRO A O 1
ATOM 2488 N N . LEU A 1 332 ? -4.356 -8.765 12.926 1.00 88.81 332 LEU A N 1
ATOM 2489 C CA . LEU A 1 332 ? -3.716 -9.820 13.722 1.00 88.81 332 LEU A CA 1
ATOM 2490 C C . LEU A 1 332 ? -4.658 -11.003 13.998 1.00 88.81 332 LEU A C 1
ATOM 2492 O O . LEU A 1 332 ? -4.215 -12.143 14.064 1.00 88.81 332 LEU A O 1
ATOM 2496 N N . ASN A 1 333 ? -5.967 -10.755 14.069 1.00 86.19 333 ASN A N 1
ATOM 2497 C CA . ASN A 1 333 ? -7.009 -11.766 14.273 1.00 86.19 333 ASN A CA 1
ATOM 2498 C C . ASN A 1 333 ? -7.519 -12.395 12.955 1.00 86.19 333 ASN A C 1
ATOM 2500 O O . ASN A 1 333 ? -8.702 -12.654 12.746 1.00 86.19 333 ASN A O 1
ATOM 2504 N N . ALA A 1 334 ? -6.601 -12.581 12.010 1.00 66.25 334 ALA A N 1
ATOM 2505 C CA . ALA A 1 334 ? -6.868 -13.025 10.649 1.00 66.25 334 ALA A CA 1
ATOM 2506 C C . ALA A 1 334 ? -7.092 -14.546 10.534 1.00 66.25 334 ALA A C 1
ATOM 2508 O O . ALA A 1 334 ? -6.155 -15.289 10.233 1.00 66.25 334 ALA A O 1
ATOM 2509 N N . GLY A 1 335 ? -8.339 -14.981 10.729 1.00 73.31 335 GLY A N 1
ATOM 2510 C CA . GLY A 1 335 ? -8.852 -16.286 10.295 1.00 73.31 335 GLY A CA 1
ATOM 2511 C C . GLY A 1 335 ? -9.827 -16.157 9.116 1.00 73.31 335 GLY A C 1
ATOM 2512 O O . GLY A 1 335 ? -9.576 -15.406 8.171 1.00 73.31 335 GLY A O 1
ATOM 2513 N N . HIS A 1 336 ? -10.959 -16.862 9.204 1.00 81.69 336 HIS A N 1
ATOM 2514 C CA . HIS A 1 336 ? -12.114 -16.670 8.322 1.00 81.69 336 HIS A CA 1
ATOM 2515 C C . HIS A 1 336 ? -12.819 -15.342 8.640 1.00 81.69 336 HIS A C 1
ATOM 2517 O O . HIS A 1 336 ? -13.272 -15.122 9.769 1.00 81.69 336 HIS A O 1
ATOM 2523 N N . VAL A 1 337 ? -12.941 -14.462 7.650 1.00 79.06 337 VAL A N 1
ATOM 2524 C CA . VAL A 1 337 ? -13.606 -13.161 7.768 1.00 79.06 337 VAL A CA 1
ATOM 2525 C C . VAL A 1 337 ? -14.891 -13.182 6.955 1.00 79.06 337 VAL A C 1
ATOM 2527 O O . VAL A 1 337 ? -14.829 -13.173 5.734 1.00 79.06 337 VAL A O 1
ATOM 2530 N N . HIS A 1 338 ? -16.037 -13.122 7.641 1.00 85.75 338 HIS A N 1
ATOM 2531 C CA . HIS A 1 338 ? -17.360 -12.987 7.024 1.00 85.75 338 HIS A CA 1
ATOM 2532 C C . HIS A 1 338 ? -18.185 -11.869 7.683 1.00 85.75 338 HIS A C 1
ATOM 2534 O O . HIS A 1 338 ? -18.492 -11.933 8.885 1.00 85.75 338 HIS A O 1
ATOM 2540 N N . GLY A 1 339 ? -18.575 -10.864 6.893 1.00 88.75 339 GLY A N 1
ATOM 2541 C CA . GLY A 1 339 ? -19.460 -9.769 7.304 1.00 88.75 339 GLY A CA 1
ATOM 2542 C C . GLY A 1 339 ? -19.467 -8.584 6.332 1.00 88.75 339 GLY A C 1
ATOM 2543 O O . GLY A 1 339 ? -18.994 -8.676 5.207 1.00 88.75 339 GLY A O 1
ATOM 2544 N N . VAL A 1 340 ? -19.997 -7.445 6.769 1.00 89.75 340 VAL A N 1
ATOM 2545 C CA . VAL A 1 340 ? -20.022 -6.178 6.023 1.00 89.75 340 VAL A CA 1
ATOM 2546 C C . VAL A 1 340 ? -19.072 -5.192 6.686 1.00 89.75 340 VAL A C 1
ATOM 2548 O O . VAL A 1 340 ? -19.282 -4.805 7.836 1.00 89.75 340 VAL A O 1
ATOM 2551 N N . LEU A 1 341 ? -18.047 -4.744 5.961 1.00 87.56 341 LEU A N 1
ATOM 2552 C CA . LEU A 1 341 ? -17.124 -3.730 6.464 1.00 87.56 341 LEU A CA 1
ATOM 2553 C C . LEU A 1 341 ? -17.756 -2.333 6.375 1.00 87.56 341 LEU A C 1
ATOM 2555 O O . LEU A 1 341 ? -18.042 -1.847 5.276 1.00 87.56 341 LEU A O 1
ATOM 2559 N N . LEU A 1 342 ? -17.947 -1.668 7.520 1.00 88.94 342 LEU A N 1
ATOM 2560 C CA . LEU A 1 342 ? -18.437 -0.287 7.547 1.00 88.94 342 LEU A CA 1
ATOM 2561 C C . LEU A 1 342 ? -17.461 0.651 6.810 1.00 88.94 342 LEU A C 1
ATOM 2563 O O . LEU A 1 342 ? -16.246 0.455 6.899 1.00 88.94 342 LEU A O 1
ATOM 2567 N N . PRO A 1 343 ? -17.947 1.708 6.125 1.00 84.25 343 PRO A N 1
ATOM 2568 C CA . PRO A 1 343 ? -17.063 2.671 5.481 1.00 84.25 343 PRO A CA 1
ATOM 2569 C C . PRO A 1 343 ? -16.174 3.367 6.507 1.00 84.25 343 PRO A C 1
ATOM 2571 O O . PRO A 1 343 ? -16.539 3.502 7.677 1.00 84.25 343 PRO A O 1
ATOM 2574 N N . TYR A 1 344 ? -15.024 3.867 6.066 1.00 79.50 344 TYR A N 1
ATOM 2575 C CA . TYR A 1 344 ? -14.108 4.546 6.974 1.00 79.50 344 TYR A CA 1
ATOM 2576 C C . TYR A 1 344 ? -14.649 5.907 7.409 1.00 79.50 344 TYR A C 1
ATOM 2578 O O . TYR A 1 344 ? -15.223 6.663 6.625 1.00 79.50 344 TYR A O 1
ATOM 2586 N N . GLY A 1 345 ? -14.411 6.226 8.676 1.00 82.88 345 GLY A N 1
ATOM 2587 C CA . GLY A 1 345 ? -14.767 7.498 9.284 1.00 82.88 345 GLY A CA 1
ATOM 2588 C C . GLY A 1 345 ? -13.751 7.892 10.346 1.00 82.88 345 GLY A C 1
ATOM 2589 O O . GLY A 1 345 ? -12.581 7.516 10.290 1.00 82.88 345 GLY A O 1
ATOM 2590 N N . ASN A 1 346 ? -14.201 8.665 11.328 1.00 83.38 346 ASN A N 1
ATOM 2591 C CA . ASN A 1 346 ? -13.331 9.145 12.395 1.00 83.38 346 ASN A CA 1
ATOM 2592 C C . ASN A 1 346 ? -12.880 8.003 13.323 1.00 83.38 346 ASN A C 1
ATOM 2594 O O . ASN A 1 346 ? -13.648 7.083 13.603 1.00 83.38 346 ASN A O 1
ATOM 2598 N N . THR A 1 347 ? -11.657 8.102 13.853 1.00 90.06 347 THR A N 1
ATOM 2599 C CA . THR A 1 347 ? -11.185 7.195 14.906 1.00 90.06 347 THR A CA 1
ATOM 2600 C C . THR A 1 347 ? -11.985 7.412 16.195 1.00 90.06 347 THR A C 1
ATOM 2602 O O . THR A 1 347 ? -12.146 8.547 16.649 1.00 90.06 347 THR A O 1
ATOM 2605 N N . LEU A 1 348 ? -12.460 6.326 16.802 1.00 94.00 348 LEU A N 1
ATOM 2606 C CA . LEU A 1 348 ? -13.212 6.302 18.054 1.00 94.00 348 LEU A CA 1
ATOM 2607 C C . LEU A 1 348 ? -12.493 5.424 19.082 1.00 94.00 348 LEU A C 1
ATOM 2609 O O . LEU A 1 348 ? -11.997 4.352 18.750 1.00 94.00 348 LEU A O 1
ATOM 2613 N N . GLN A 1 349 ? -12.461 5.880 20.331 1.00 95.50 349 GLN A N 1
ATOM 2614 C CA . GLN A 1 349 ? -11.909 5.133 21.462 1.00 95.50 349 GLN A CA 1
ATOM 2615 C C . GLN A 1 349 ? -12.928 4.105 21.973 1.00 95.50 349 GLN A C 1
ATOM 2617 O O . GLN A 1 349 ? -14.103 4.449 22.158 1.00 95.50 349 GLN A O 1
ATOM 2622 N N . VAL A 1 350 ? -12.475 2.875 22.219 1.00 96.94 350 VAL A N 1
ATOM 2623 C CA . VAL A 1 350 ? -13.239 1.853 22.949 1.00 96.94 350 VAL A CA 1
ATOM 2624 C C . VAL A 1 350 ? -13.091 2.113 24.453 1.00 96.94 350 VAL A C 1
ATOM 2626 O O . VAL A 1 350 ? -12.080 2.645 24.908 1.00 96.94 350 VAL A O 1
ATOM 2629 N N . VAL A 1 351 ? -14.132 1.821 25.231 1.00 95.56 351 VAL A N 1
ATOM 2630 C CA . VAL A 1 351 ? -14.155 1.987 26.694 1.00 95.56 351 VAL A CA 1
ATOM 2631 C C . VAL A 1 351 ? -14.514 0.670 27.379 1.00 95.56 351 VAL A C 1
ATOM 2633 O O . VAL A 1 351 ? -15.323 -0.093 26.846 1.00 95.56 351 VAL A O 1
ATOM 2636 N N . GLY A 1 352 ? -13.930 0.413 28.554 1.00 92.94 352 GLY A N 1
ATOM 2637 C CA . GLY A 1 352 ? -14.014 -0.886 29.234 1.00 92.94 352 GLY A CA 1
ATOM 2638 C C . GLY A 1 352 ? -13.025 -1.922 28.690 1.00 92.94 352 GLY A C 1
ATOM 2639 O O . GLY A 1 352 ? -13.056 -3.069 29.107 1.00 92.94 352 GLY A O 1
ATOM 2640 N N . GLU A 1 353 ? -12.139 -1.528 27.771 1.00 93.44 353 GLU A N 1
ATOM 2641 C CA . GLU A 1 353 ? -11.048 -2.353 27.228 1.00 93.44 353 GLU A CA 1
ATOM 2642 C C . GLU A 1 353 ? -10.116 -2.903 28.326 1.00 93.44 353 GLU A C 1
ATOM 2644 O O . GLU A 1 353 ? -9.534 -3.975 28.178 1.00 93.44 353 GLU A O 1
ATOM 2649 N N . GLU A 1 354 ? -9.999 -2.186 29.447 1.00 92.56 354 GLU A N 1
ATOM 2650 C CA . GLU A 1 354 ? -9.215 -2.581 30.613 1.00 92.56 354 GLU A CA 1
ATOM 2651 C C . GLU A 1 354 ? -9.747 -3.843 31.312 1.00 92.56 354 GLU A C 1
ATOM 2653 O O . GLU A 1 354 ? -8.945 -4.636 31.804 1.00 92.56 354 GLU A O 1
ATOM 2658 N N . ASP A 1 355 ? -11.065 -4.069 31.290 1.00 94.12 355 ASP A N 1
ATOM 2659 C CA . ASP A 1 355 ? -11.712 -5.253 31.874 1.00 94.12 355 ASP A CA 1
ATOM 2660 C C . ASP A 1 355 ? -11.492 -6.515 31.007 1.00 94.12 355 ASP A C 1
ATOM 2662 O O . ASP A 1 355 ? -11.772 -7.630 31.442 1.00 94.12 355 ASP A O 1
ATOM 2666 N N . HIS A 1 356 ? -10.958 -6.340 29.791 1.00 94.38 356 HIS A N 1
ATOM 2667 C CA . HIS A 1 356 ? -10.714 -7.383 28.789 1.00 94.38 356 HIS A CA 1
ATOM 2668 C C . HIS A 1 356 ? -9.224 -7.516 28.417 1.00 94.38 356 HIS A C 1
ATOM 2670 O O . HIS A 1 356 ? -8.882 -8.080 27.372 1.00 94.38 356 HIS A O 1
ATOM 2676 N N . PHE A 1 357 ? -8.317 -6.991 29.254 1.00 93.25 357 PHE A N 1
ATOM 2677 C CA . PHE A 1 357 ? -6.882 -6.966 28.956 1.00 93.25 357 PHE A CA 1
ATOM 2678 C C . PHE A 1 357 ? -6.283 -8.364 28.728 1.00 93.25 357 PHE A C 1
ATOM 2680 O O . PHE A 1 357 ? -5.466 -8.509 27.823 1.00 93.25 357 PHE A O 1
ATOM 2687 N N . ASP A 1 358 ? -6.718 -9.387 29.470 1.00 92.12 358 ASP A N 1
ATOM 2688 C CA . ASP A 1 358 ? -6.192 -10.757 29.344 1.00 92.12 358 ASP A CA 1
ATOM 2689 C C . ASP A 1 358 ? -6.435 -11.367 27.949 1.00 92.12 358 ASP A C 1
ATOM 2691 O O . ASP A 1 358 ? -5.584 -12.097 27.439 1.00 92.12 358 ASP A O 1
ATOM 2695 N N . HIS A 1 359 ? -7.559 -11.032 27.298 1.00 93.62 359 HIS A N 1
ATOM 2696 C CA . HIS A 1 359 ? -7.835 -11.423 25.908 1.00 93.62 359 HIS A CA 1
ATOM 2697 C C . HIS A 1 359 ? -7.050 -10.545 24.929 1.00 93.62 359 HIS A C 1
ATOM 2699 O O . HIS A 1 359 ? -6.307 -11.055 24.088 1.00 93.62 359 HIS A O 1
ATOM 2705 N N . LEU A 1 360 ? -7.142 -9.218 25.087 1.00 93.69 360 LEU A N 1
ATOM 2706 C CA . LEU A 1 360 ? -6.491 -8.236 24.210 1.00 93.69 360 LEU A CA 1
ATOM 2707 C C . LEU A 1 360 ? -4.962 -8.364 24.176 1.00 93.69 360 LEU A C 1
ATOM 2709 O O . LEU A 1 360 ? -4.356 -8.099 23.138 1.00 93.69 360 LEU A O 1
ATOM 2713 N N . PHE A 1 361 ? -4.331 -8.776 25.277 1.00 91.75 361 PHE A N 1
ATOM 2714 C CA . PHE A 1 361 ? -2.881 -8.935 25.378 1.00 91.75 361 PHE A CA 1
ATOM 2715 C C . PHE A 1 361 ? -2.326 -9.938 24.354 1.00 91.75 361 PHE A C 1
ATOM 2717 O O . PHE A 1 361 ? -1.258 -9.695 23.795 1.00 91.75 361 PHE A O 1
ATOM 2724 N N . ASN A 1 362 ? -3.083 -10.991 24.023 1.00 91.31 362 ASN A N 1
ATOM 2725 C CA . ASN A 1 362 ? -2.689 -11.990 23.019 1.00 91.31 362 ASN A CA 1
ATOM 2726 C C . ASN A 1 362 ? -2.559 -11.403 21.600 1.00 91.31 362 ASN A C 1
ATOM 2728 O O . ASN A 1 362 ? -1.904 -11.997 20.749 1.00 91.31 362 ASN A O 1
ATOM 2732 N N . TYR A 1 363 ? -3.147 -10.226 21.361 1.00 91.44 363 TYR A N 1
ATOM 2733 C CA . TYR A 1 363 ? -3.125 -9.511 20.085 1.00 91.44 363 TYR A CA 1
ATOM 2734 C C . TYR A 1 363 ? -2.254 -8.245 20.127 1.00 91.44 363 TYR A C 1
ATOM 2736 O O . TYR A 1 363 ? -2.297 -7.444 19.196 1.00 91.44 363 TYR A O 1
ATOM 2744 N N . VAL A 1 364 ? -1.468 -8.017 21.187 1.00 91.06 364 VAL A N 1
ATOM 2745 C CA . VAL A 1 364 ? -0.486 -6.922 21.219 1.00 91.06 364 VAL A CA 1
ATOM 2746 C C . VAL A 1 364 ? 0.813 -7.415 20.567 1.00 91.06 364 VAL A C 1
ATOM 2748 O O . VAL A 1 364 ? 1.512 -8.236 21.163 1.00 91.06 364 VAL A O 1
ATOM 2751 N N . PRO A 1 365 ? 1.189 -6.926 19.369 1.00 88.19 365 PRO A N 1
ATOM 2752 C CA . PRO A 1 365 ? 2.401 -7.388 18.701 1.00 88.19 365 PRO A CA 1
ATOM 2753 C C . PRO A 1 365 ? 3.661 -6.863 19.416 1.00 88.19 365 PRO A C 1
ATOM 2755 O O . PRO A 1 365 ? 3.592 -5.844 20.112 1.00 88.19 365 PRO A O 1
ATOM 2758 N N . PRO A 1 366 ? 4.849 -7.464 19.199 1.00 85.75 366 PRO A N 1
ATOM 2759 C CA . PRO A 1 366 ? 6.108 -7.005 19.805 1.00 85.75 366 PRO A CA 1
ATOM 2760 C C . PRO A 1 366 ? 6.483 -5.546 19.483 1.00 85.75 366 PRO A C 1
ATOM 2762 O O . PRO A 1 366 ? 7.244 -4.920 20.218 1.00 85.75 366 PRO A O 1
ATOM 2765 N N . THR A 1 367 ? 5.941 -4.995 18.394 1.00 85.81 367 THR A N 1
ATOM 2766 C CA . THR A 1 367 ? 6.070 -3.588 17.981 1.00 85.81 367 THR A CA 1
ATOM 2767 C C . THR A 1 367 ? 5.241 -2.620 18.834 1.00 85.81 367 THR A C 1
ATOM 2769 O O . THR A 1 367 ? 5.465 -1.412 18.776 1.00 85.81 367 THR A O 1
ATOM 2772 N N . GLY A 1 368 ? 4.286 -3.129 19.620 1.00 88.50 368 GLY A N 1
ATOM 2773 C CA . GLY A 1 368 ? 3.372 -2.360 20.467 1.00 88.50 368 GLY A CA 1
ATOM 2774 C C . GLY A 1 368 ? 2.173 -1.739 19.740 1.00 88.50 368 GLY A C 1
ATOM 2775 O O . GLY A 1 368 ? 1.354 -1.088 20.388 1.00 88.50 368 GLY A O 1
ATOM 2776 N N . GLU A 1 369 ? 2.039 -1.920 18.423 1.00 89.19 369 GLU A N 1
ATOM 2777 C CA . GLU A 1 369 ? 0.935 -1.387 17.614 1.00 89.19 369 GLU A CA 1
ATOM 2778 C C . GLU A 1 369 ? 0.608 -2.331 16.448 1.00 89.19 369 GLU A C 1
ATOM 2780 O O . GLU A 1 369 ? 1.515 -2.766 15.739 1.00 89.19 369 GLU A O 1
ATOM 2785 N N . GLY A 1 370 ? -0.680 -2.620 16.235 1.00 88.94 370 GLY A N 1
ATOM 2786 C CA . GLY A 1 370 ? -1.157 -3.488 15.153 1.00 88.94 370 GLY A CA 1
ATOM 2787 C C . GLY A 1 370 ? -2.607 -3.213 14.747 1.00 88.94 370 GLY A C 1
ATOM 2788 O O . GLY A 1 370 ? -3.339 -2.495 15.438 1.00 88.94 370 GLY A O 1
ATOM 2789 N N . ALA A 1 371 ? -3.017 -3.766 13.605 1.00 90.31 371 ALA A N 1
ATOM 2790 C CA . ALA A 1 371 ? -4.394 -3.689 13.119 1.00 90.31 371 ALA A CA 1
ATOM 2791 C C . ALA A 1 371 ? -5.227 -4.900 13.575 1.00 90.31 371 ALA A C 1
ATOM 2793 O O . ALA A 1 371 ? -4.712 -6.003 13.737 1.00 90.31 371 ALA A O 1
ATOM 2794 N N . LEU A 1 372 ? -6.530 -4.694 13.748 1.00 91.50 372 LEU A N 1
ATOM 2795 C CA . LEU A 1 372 ? -7.515 -5.732 14.056 1.00 91.50 372 LEU A CA 1
ATOM 2796 C C . LEU A 1 372 ? -8.750 -5.550 13.180 1.00 91.50 372 LEU A C 1
ATOM 2798 O O . LEU A 1 372 ? -9.046 -4.439 12.741 1.00 91.50 372 LEU A O 1
ATOM 2802 N N . LEU A 1 373 ? -9.502 -6.626 12.982 1.00 91.12 373 LEU A N 1
ATOM 2803 C CA . LEU A 1 373 ? -10.832 -6.578 12.397 1.00 91.12 373 LEU A CA 1
ATOM 2804 C C . LEU A 1 373 ? -11.851 -6.940 13.478 1.00 91.12 373 LEU A C 1
ATOM 2806 O O . LEU A 1 373 ? -11.880 -8.065 13.967 1.00 91.12 373 LEU A O 1
ATOM 2810 N N . LEU A 1 374 ? -12.647 -5.961 13.891 1.00 93.81 374 LEU A N 1
ATOM 2811 C CA . LEU A 1 374 ? -13.551 -6.063 15.036 1.00 93.81 374 LEU A CA 1
ATOM 2812 C C . LEU A 1 374 ? -14.999 -6.098 14.560 1.00 93.81 374 LEU A C 1
ATOM 2814 O O . LEU A 1 374 ? -15.328 -5.540 13.516 1.00 93.81 374 LEU A O 1
ATOM 2818 N N . GLU A 1 375 ? -15.882 -6.687 15.356 1.00 95.00 375 GLU A N 1
ATOM 2819 C CA . GLU A 1 375 ? -17.319 -6.691 15.095 1.00 95.00 375 GLU A CA 1
ATOM 2820 C C . GLU A 1 375 ? -18.038 -5.703 16.024 1.00 95.00 375 GLU A C 1
ATOM 2822 O O . GLU A 1 375 ? -17.832 -5.705 17.239 1.00 95.00 375 GLU A O 1
ATOM 2827 N N . LEU A 1 376 ? -18.907 -4.861 15.465 1.00 96.75 376 LEU A N 1
ATOM 2828 C CA . LEU A 1 376 ? -19.835 -4.034 16.230 1.00 96.75 376 LEU A CA 1
ATOM 2829 C C . LEU A 1 376 ? -21.190 -4.729 16.323 1.00 96.75 376 LEU A C 1
ATOM 2831 O O . LEU A 1 376 ? -21.795 -5.054 15.304 1.00 96.75 376 LEU A O 1
ATOM 2835 N N . ARG A 1 377 ? -21.707 -4.883 17.544 1.00 96.12 377 ARG A N 1
ATOM 2836 C CA . ARG A 1 377 ? -23.073 -5.375 17.781 1.00 96.12 377 ARG A CA 1
ATOM 2837 C C . ARG A 1 377 ? -23.868 -4.385 18.618 1.00 96.12 377 ARG A C 1
ATOM 2839 O O . ARG A 1 377 ? -23.309 -3.673 19.463 1.00 96.12 377 ARG A O 1
ATOM 2846 N N . ARG A 1 378 ? -25.187 -4.356 18.425 1.00 95.00 378 ARG A N 1
ATOM 2847 C CA . ARG A 1 378 ? -26.087 -3.684 19.365 1.00 95.00 378 ARG A CA 1
ATOM 2848 C C . ARG A 1 378 ? -26.137 -4.461 20.677 1.00 95.00 378 ARG A C 1
ATOM 2850 O O . ARG A 1 378 ? -26.251 -5.681 20.700 1.00 95.00 378 ARG A O 1
ATOM 2857 N N . GLY A 1 379 ? -26.067 -3.726 21.777 1.00 88.06 379 GLY A N 1
ATOM 2858 C CA . GLY A 1 379 ? -26.277 -4.234 23.125 1.00 88.06 379 GLY A CA 1
ATOM 2859 C C . GLY A 1 379 ? -27.264 -3.355 23.883 1.00 88.06 379 GLY A C 1
ATOM 2860 O O . GLY A 1 379 ? -27.697 -2.307 23.404 1.00 88.06 379 GLY A O 1
ATOM 2861 N N . THR A 1 380 ? -27.607 -3.769 25.097 1.00 84.75 380 THR A N 1
ATOM 2862 C CA . THR A 1 380 ? -28.476 -2.998 25.991 1.00 84.75 380 THR A CA 1
ATOM 2863 C C . THR A 1 380 ? -27.804 -2.812 27.340 1.00 84.75 380 THR A C 1
ATOM 2865 O O . THR A 1 380 ? -27.419 -3.792 27.979 1.00 84.75 380 THR A O 1
ATOM 2868 N N . GLN A 1 381 ? -27.697 -1.572 27.813 1.00 81.19 381 GLN A N 1
ATOM 2869 C CA . GLN A 1 381 ? -27.223 -1.272 29.162 1.00 81.19 381 GLN A CA 1
ATOM 2870 C C . GLN A 1 381 ? -28.389 -0.805 30.032 1.00 81.19 381 GLN A C 1
ATOM 2872 O O . GLN A 1 381 ? -29.070 0.169 29.709 1.00 81.19 381 GLN A O 1
ATOM 2877 N N . ARG A 1 382 ? -28.601 -1.481 31.165 1.00 80.88 382 ARG A N 1
ATOM 2878 C CA . ARG A 1 382 ? -29.565 -1.038 32.172 1.00 80.88 382 ARG A CA 1
ATOM 2879 C C . ARG A 1 382 ? -28.929 0.043 33.042 1.00 80.88 382 ARG A C 1
ATOM 2881 O O . ARG A 1 382 ? -27.930 -0.197 33.716 1.00 80.88 382 ARG A O 1
ATOM 2888 N N . LEU A 1 383 ? -29.493 1.243 33.000 1.00 78.44 383 LEU A N 1
ATOM 2889 C CA . LEU A 1 383 ? -29.058 2.385 33.792 1.00 78.44 383 LEU A CA 1
ATOM 2890 C C . LEU A 1 383 ? -29.435 2.196 35.266 1.00 78.44 383 LEU A C 1
ATOM 2892 O O . LEU A 1 383 ? -30.360 1.458 35.610 1.00 78.44 383 LEU A O 1
ATOM 2896 N N . ARG A 1 384 ? -28.764 2.935 36.159 1.00 77.75 384 ARG A N 1
ATOM 2897 C CA . ARG A 1 384 ? -29.045 2.907 37.610 1.00 77.75 384 ARG A CA 1
ATOM 2898 C C . ARG A 1 384 ? -30.454 3.406 37.977 1.00 77.75 384 ARG A C 1
ATOM 2900 O O . ARG A 1 384 ? -30.890 3.216 39.106 1.00 77.75 384 ARG A O 1
ATOM 2907 N N . THR A 1 385 ? -31.145 4.042 37.031 1.00 77.50 385 THR A N 1
ATOM 2908 C CA . THR A 1 385 ? -32.556 4.461 37.085 1.00 77.50 385 THR A CA 1
ATOM 2909 C C . THR A 1 385 ? -33.541 3.340 36.729 1.00 77.50 385 THR A C 1
ATOM 2911 O O . THR A 1 385 ? -34.746 3.536 36.841 1.00 77.50 385 THR A O 1
ATOM 2914 N N . GLY A 1 386 ? -33.057 2.172 36.294 1.00 77.56 386 GLY A N 1
ATOM 2915 C CA . GLY A 1 386 ? -33.866 1.031 35.855 1.00 77.56 386 GLY A CA 1
ATOM 2916 C C . GLY A 1 386 ? -34.203 1.022 34.360 1.00 77.56 386 GLY A C 1
ATOM 2917 O O . GLY A 1 386 ? -34.562 -0.041 33.851 1.00 77.56 386 GLY A O 1
ATOM 2918 N N . GLU A 1 387 ? -34.040 2.162 33.680 1.00 82.25 387 GLU A N 1
ATOM 2919 C CA . GLU A 1 387 ? -34.205 2.356 32.233 1.00 82.25 387 GLU A CA 1
ATOM 2920 C C . GLU A 1 387 ? -33.166 1.556 31.430 1.00 82.25 387 GLU A C 1
ATOM 2922 O O . GLU A 1 387 ? -32.009 1.444 31.835 1.00 82.25 387 GLU A O 1
ATOM 2927 N N . THR A 1 388 ? -33.563 1.015 30.278 1.00 83.06 388 THR A N 1
ATOM 2928 C CA . THR A 1 388 ? -32.673 0.277 29.372 1.00 83.06 388 THR A CA 1
ATOM 2929 C C . THR A 1 388 ? -32.324 1.151 28.175 1.00 83.06 388 THR A C 1
ATOM 2931 O O . THR A 1 388 ? -33.221 1.632 27.488 1.00 83.06 388 THR A O 1
ATOM 2934 N N . LYS A 1 389 ? -31.028 1.339 27.908 1.00 84.56 389 LYS A N 1
ATOM 2935 C CA . LYS A 1 389 ? -30.529 2.135 26.783 1.00 84.56 389 LYS A CA 1
ATOM 2936 C C . LYS A 1 389 ? -29.781 1.258 25.777 1.00 84.56 389 LYS A C 1
ATOM 2938 O O . LYS A 1 389 ? -28.913 0.482 26.179 1.00 84.56 389 LYS A O 1
ATOM 2943 N N . ASP A 1 390 ? -30.083 1.429 24.489 1.00 87.94 390 ASP A N 1
ATOM 2944 C CA . ASP A 1 390 ? -29.309 0.851 23.382 1.00 87.94 390 ASP A CA 1
ATOM 2945 C C . ASP A 1 390 ? -27.851 1.352 23.449 1.00 87.94 390 ASP A C 1
ATOM 2947 O O . ASP A 1 390 ? -27.584 2.558 23.516 1.00 87.94 390 ASP A O 1
ATOM 2951 N N . THR A 1 391 ? -26.903 0.420 23.429 1.00 93.44 391 THR A N 1
ATOM 2952 C CA . THR A 1 391 ? -25.457 0.669 23.385 1.00 93.44 391 THR A CA 1
ATOM 2953 C C . THR A 1 391 ? -24.817 -0.093 22.226 1.00 93.44 391 THR A C 1
ATOM 2955 O O . THR A 1 391 ? -25.450 -0.929 21.584 1.00 93.44 391 THR A O 1
ATOM 2958 N N . VAL A 1 392 ? -23.554 0.217 21.930 1.00 96.88 392 VAL A N 1
ATOM 2959 C CA . VAL A 1 392 ? -22.759 -0.500 20.925 1.00 96.88 392 VAL A CA 1
ATOM 2960 C C . VAL A 1 392 ? -21.601 -1.180 21.632 1.00 96.88 392 VAL A C 1
ATOM 2962 O O . VAL A 1 392 ? -20.842 -0.519 22.347 1.00 96.88 392 VAL A O 1
ATOM 2965 N N . ARG A 1 393 ? -21.497 -2.493 21.442 1.00 96.75 393 ARG A N 1
ATOM 2966 C CA . ARG A 1 393 ? -20.443 -3.353 21.983 1.00 96.75 393 ARG A CA 1
ATOM 2967 C C . ARG A 1 393 ? -19.475 -3.747 20.874 1.00 96.75 393 ARG A C 1
ATOM 2969 O O . ARG A 1 393 ? -19.874 -3.828 19.712 1.00 96.75 393 ARG A O 1
ATOM 2976 N N . VAL A 1 394 ? -18.216 -3.937 21.246 1.00 97.31 394 VAL A N 1
ATOM 2977 C CA . VAL A 1 394 ? -17.116 -4.274 20.338 1.00 97.31 394 VAL A CA 1
ATOM 2978 C C . VAL A 1 394 ? -16.677 -5.697 20.648 1.00 97.31 394 VAL A C 1
ATOM 2980 O O . VAL A 1 394 ? -16.428 -6.012 21.808 1.00 97.31 394 VAL A O 1
ATOM 2983 N N . TYR A 1 395 ? -16.585 -6.542 19.625 1.00 95.81 395 TYR A N 1
ATOM 2984 C CA . TYR A 1 395 ? -16.181 -7.938 19.752 1.00 95.81 395 TYR A CA 1
ATOM 2985 C C . TYR A 1 395 ? -14.903 -8.219 18.957 1.00 95.81 395 TYR A C 1
ATOM 2987 O O . TYR A 1 395 ? -14.741 -7.732 17.835 1.00 95.81 395 TYR A O 1
ATOM 2995 N N . LEU A 1 396 ? -14.025 -9.034 19.539 1.00 93.69 396 LEU A N 1
ATOM 2996 C CA . LEU A 1 396 ? -12.814 -9.583 18.933 1.00 93.69 396 LEU A CA 1
ATOM 2997 C C . LEU A 1 396 ? -12.921 -11.109 18.977 1.00 93.69 396 LEU A C 1
ATOM 2999 O O . LEU A 1 396 ? -13.034 -11.694 20.053 1.00 93.69 396 LEU A O 1
ATOM 3003 N N . ASP A 1 397 ? -12.962 -11.734 17.802 1.00 90.00 397 ASP A N 1
ATOM 3004 C CA . ASP A 1 397 ? -13.115 -13.184 17.602 1.00 90.00 397 ASP A CA 1
ATOM 3005 C C . ASP A 1 397 ? -14.309 -13.813 18.349 1.00 90.00 397 ASP A C 1
ATOM 3007 O O . ASP A 1 397 ? -14.322 -14.986 18.709 1.00 90.00 397 ASP A O 1
ATOM 3011 N N . GLY A 1 398 ? -15.364 -13.013 18.537 1.00 90.44 398 GLY A N 1
ATOM 3012 C CA . GLY A 1 398 ? -16.615 -13.408 19.186 1.00 90.44 398 GLY A CA 1
ATOM 3013 C C . GLY A 1 398 ? -16.712 -13.068 20.677 1.00 90.44 398 GLY A C 1
ATOM 3014 O O . GLY A 1 398 ? -17.820 -13.113 21.213 1.00 90.44 398 GLY A O 1
ATOM 3015 N N . GLU A 1 399 ? -15.616 -12.658 21.320 1.00 93.88 399 GLU A N 1
ATOM 3016 C CA . GLU A 1 399 ? -15.578 -12.213 22.720 1.00 93.88 399 GLU A CA 1
ATOM 3017 C C . GLU A 1 399 ? -15.721 -10.685 22.826 1.00 93.88 399 GLU A C 1
ATOM 3019 O O . GLU A 1 399 ? -15.200 -9.954 21.985 1.00 93.88 399 GLU A O 1
ATOM 3024 N N . GLU A 1 400 ? -16.466 -10.184 23.820 1.00 95.69 400 GLU A N 1
ATOM 3025 C CA . GLU A 1 400 ? -16.614 -8.736 24.034 1.00 95.69 400 GLU A CA 1
ATOM 3026 C C . GLU A 1 400 ? -15.285 -8.153 24.532 1.00 95.69 400 GLU A C 1
ATOM 3028 O O . GLU A 1 400 ? -14.676 -8.705 25.440 1.00 95.69 400 GLU A O 1
ATOM 3033 N N . VAL A 1 401 ? -14.847 -7.035 23.950 1.00 96.19 401 VAL A N 1
ATOM 3034 C CA . VAL A 1 401 ? -13.612 -6.311 24.315 1.00 96.19 401 VAL A CA 1
ATOM 3035 C C . VAL A 1 401 ? -13.897 -4.850 24.685 1.00 96.19 401 VAL A C 1
ATOM 3037 O O . VAL A 1 401 ? -13.088 -3.949 24.458 1.00 96.19 401 VAL A O 1
ATOM 3040 N N . GLY A 1 402 ? -15.087 -4.609 25.238 1.00 95.88 402 GLY A N 1
ATOM 3041 C CA . GLY A 1 402 ? -15.591 -3.301 25.642 1.00 95.88 402 GLY A CA 1
ATOM 3042 C C . GLY A 1 402 ? -16.694 -2.760 24.728 1.00 95.88 402 GLY A C 1
ATOM 3043 O O . GLY A 1 402 ? -17.410 -3.487 24.033 1.00 95.88 402 GLY A O 1
ATOM 3044 N N . GLY A 1 403 ? -16.878 -1.441 24.740 1.00 95.94 403 GLY A N 1
ATOM 3045 C CA . GLY A 1 403 ? -17.940 -0.782 23.982 1.00 95.94 403 GLY A CA 1
ATOM 3046 C C . GLY A 1 403 ? -17.608 0.640 23.552 1.00 95.94 403 GLY A C 1
ATOM 3047 O O . GLY A 1 403 ? -16.559 1.191 23.876 1.00 95.94 403 GLY A O 1
ATOM 3048 N N . LEU A 1 404 ? -18.535 1.264 22.831 1.00 96.06 404 LEU A N 1
ATOM 3049 C CA . LEU A 1 404 ? -18.488 2.701 22.563 1.00 96.06 404 LEU A CA 1
ATOM 3050 C C . LEU A 1 404 ? -19.221 3.472 23.662 1.00 96.06 404 LEU A C 1
ATOM 3052 O O . LEU A 1 404 ? -20.214 3.000 24.220 1.00 96.06 404 LEU A O 1
ATOM 3056 N N . THR A 1 405 ? -18.789 4.709 23.926 1.00 93.25 405 THR A N 1
ATOM 3057 C CA . THR A 1 405 ? -19.525 5.595 24.843 1.00 93.25 405 THR A CA 1
ATOM 3058 C C . THR A 1 405 ? -20.985 5.764 24.383 1.00 93.25 405 THR A C 1
ATOM 3060 O O . THR A 1 405 ? -21.242 5.773 23.175 1.00 93.25 405 THR A O 1
ATOM 3063 N N . PRO A 1 406 ? -21.958 5.990 25.289 1.00 91.31 406 PRO A N 1
ATOM 3064 C CA . PRO A 1 406 ? -23.361 6.168 24.902 1.00 91.31 406 PRO A CA 1
ATOM 3065 C C . PRO A 1 406 ? -23.637 7.355 23.965 1.00 91.31 406 PRO A C 1
ATOM 3067 O O . PRO A 1 406 ? -24.734 7.438 23.417 1.00 91.31 406 PRO A O 1
ATOM 3070 N N . ALA A 1 407 ? -22.686 8.285 23.813 1.00 91.38 407 ALA A N 1
ATOM 3071 C CA . ALA A 1 407 ? -22.740 9.358 22.824 1.00 91.38 407 ALA A CA 1
ATOM 3072 C C . ALA A 1 407 ? -22.208 8.886 21.460 1.00 91.38 407 ALA A C 1
ATOM 3074 O O . ALA A 1 407 ? -22.903 9.023 20.457 1.00 91.38 407 ALA A O 1
ATOM 3075 N N . SER A 1 408 ? -21.020 8.270 21.423 1.00 92.38 408 SER A N 1
ATOM 3076 C CA . SER A 1 408 ? -20.418 7.763 20.181 1.00 92.38 408 SER A CA 1
ATOM 3077 C C . SER A 1 408 ? -21.236 6.627 19.559 1.00 92.38 408 SER A C 1
ATOM 3079 O O . SER A 1 408 ? -21.494 6.646 18.359 1.00 92.38 408 SER A O 1
ATOM 3081 N N . GLY A 1 409 ? -21.686 5.661 20.369 1.00 92.81 409 GLY A N 1
ATOM 3082 C CA . GLY A 1 409 ? -22.438 4.488 19.912 1.00 92.81 409 GLY A CA 1
ATOM 3083 C C . GLY A 1 409 ? -23.815 4.822 19.329 1.00 92.81 409 GLY A C 1
ATOM 3084 O O . GLY A 1 409 ? -24.254 4.171 18.383 1.00 92.81 409 GLY A O 1
ATOM 3085 N N . ALA A 1 410 ? -24.467 5.887 19.808 1.00 93.75 410 ALA A N 1
ATOM 3086 C CA . ALA A 1 410 ? -25.773 6.323 19.304 1.00 93.75 410 ALA A CA 1
ATOM 3087 C C . ALA A 1 410 ? -25.766 6.635 17.793 1.00 93.75 410 ALA A C 1
ATOM 3089 O O . ALA A 1 410 ? -26.790 6.491 17.131 1.00 93.75 410 ALA A O 1
ATOM 3090 N N . HIS A 1 411 ? -24.610 7.006 17.231 1.00 94.44 411 HIS A N 1
ATOM 3091 C CA . HIS A 1 411 ? -24.442 7.271 15.801 1.00 94.44 411 HIS A CA 1
ATOM 3092 C C . HIS A 1 411 ? -24.429 6.022 14.905 1.00 94.44 411 HIS A C 1
ATOM 3094 O O . HIS A 1 411 ? -24.479 6.178 13.685 1.00 94.44 411 HIS A O 1
ATOM 3100 N N . PHE A 1 412 ? -24.357 4.818 15.482 1.00 95.25 412 PHE A N 1
ATOM 3101 C CA . PHE A 1 412 ? -24.283 3.550 14.747 1.00 95.25 412 PHE A CA 1
ATOM 3102 C C . PHE A 1 412 ? -25.541 2.689 14.893 1.00 95.25 412 PHE A C 1
ATOM 3104 O O . PHE A 1 412 ? -25.772 1.841 14.043 1.00 95.25 412 PHE A O 1
ATOM 3111 N N . ILE A 1 413 ? -26.388 2.918 15.907 1.00 95.12 413 ILE A N 1
ATOM 3112 C CA . ILE A 1 413 ? -27.578 2.084 16.185 1.00 95.12 413 ILE A CA 1
ATOM 3113 C C . ILE A 1 413 ? -28.489 1.907 14.959 1.00 95.12 413 ILE A C 1
ATOM 3115 O O . ILE A 1 413 ? -28.996 0.810 14.741 1.00 95.12 413 ILE A O 1
ATOM 3119 N N . ALA A 1 414 ? -28.680 2.954 14.150 1.00 93.31 414 ALA A N 1
ATOM 3120 C CA . ALA A 1 414 ? -29.482 2.874 12.927 1.00 93.31 414 ALA A CA 1
ATOM 3121 C C . ALA A 1 414 ? -28.826 1.984 11.855 1.00 93.31 414 ALA A C 1
ATOM 3123 O O . ALA A 1 414 ? -29.492 1.121 11.294 1.00 93.31 414 ALA A O 1
ATOM 3124 N N . THR A 1 415 ? -27.521 2.152 11.618 1.00 94.12 415 THR A N 1
ATOM 3125 C CA . THR A 1 415 ? -26.744 1.337 10.671 1.00 94.12 415 THR A CA 1
ATOM 3126 C C . THR A 1 415 ? -26.681 -0.123 11.105 1.00 94.12 415 THR A C 1
ATOM 3128 O O . THR A 1 415 ? -26.906 -1.007 10.291 1.00 94.12 415 THR A O 1
ATOM 3131 N N . LEU A 1 416 ? -26.405 -0.382 12.388 1.00 95.25 416 LEU A N 1
ATOM 3132 C CA . LEU A 1 416 ? -26.336 -1.740 12.927 1.00 95.25 416 LEU A CA 1
ATOM 3133 C C . LEU A 1 416 ? -27.692 -2.437 12.835 1.00 95.25 416 LEU A C 1
ATOM 3135 O O . LEU A 1 416 ? -27.740 -3.574 12.397 1.00 95.25 416 LEU A O 1
ATOM 3139 N N . ARG A 1 417 ? -28.794 -1.740 13.148 1.00 94.00 417 ARG A N 1
ATOM 3140 C CA . ARG A 1 417 ? -30.147 -2.282 12.965 1.00 94.00 417 ARG A CA 1
ATOM 3141 C C . ARG A 1 417 ? -30.436 -2.617 11.500 1.00 94.00 417 ARG A C 1
ATOM 3143 O O . ARG A 1 417 ? -30.885 -3.717 11.230 1.00 94.00 417 ARG A O 1
ATOM 3150 N N . HIS A 1 418 ? -30.122 -1.710 10.570 1.00 92.31 418 HIS A N 1
ATOM 3151 C CA . HIS A 1 418 ? -30.279 -1.962 9.131 1.00 92.31 418 HIS A CA 1
ATOM 3152 C C . HIS A 1 418 ? -29.494 -3.199 8.678 1.00 92.31 418 HIS A C 1
ATOM 3154 O O . HIS A 1 418 ? -30.016 -3.993 7.914 1.00 92.31 418 HIS A O 1
ATOM 3160 N N . LEU A 1 419 ? -28.264 -3.396 9.162 1.00 92.75 419 LEU A N 1
ATOM 3161 C CA . LEU A 1 419 ? -27.470 -4.588 8.838 1.00 92.75 419 LEU A CA 1
ATOM 3162 C C . LEU A 1 419 ? -28.013 -5.862 9.509 1.00 92.75 419 LEU A C 1
ATOM 3164 O O . LEU A 1 419 ? -28.082 -6.899 8.858 1.00 92.75 419 LEU A O 1
ATOM 3168 N N . GLU A 1 420 ? -28.446 -5.786 10.769 1.00 92.25 420 GLU A N 1
ATOM 3169 C CA . GLU A 1 420 ? -29.107 -6.886 11.490 1.00 92.25 420 GLU A CA 1
ATOM 3170 C C . GLU A 1 420 ? -30.400 -7.336 10.783 1.00 92.25 420 GLU A C 1
ATOM 3172 O O . GLU A 1 420 ? -30.643 -8.535 10.672 1.00 92.25 420 GLU A O 1
ATOM 3177 N N . ASP A 1 421 ? -31.187 -6.400 10.234 1.00 92.62 421 ASP A N 1
ATOM 3178 C CA . ASP A 1 421 ? -32.413 -6.684 9.470 1.00 92.62 421 ASP A CA 1
ATOM 3179 C C . ASP A 1 421 ? -32.141 -7.484 8.166 1.00 92.62 421 ASP A C 1
ATOM 3181 O O . ASP A 1 421 ? -33.058 -8.107 7.627 1.00 92.62 421 ASP A O 1
ATOM 3185 N N . PHE A 1 422 ? -30.889 -7.514 7.681 1.00 89.38 422 PHE A N 1
ATOM 3186 C CA . PHE A 1 422 ? -30.420 -8.319 6.537 1.00 89.38 422 PHE A CA 1
ATOM 3187 C C . PHE A 1 422 ? -29.453 -9.458 6.928 1.00 89.38 422 PHE A C 1
ATOM 3189 O O . PHE A 1 422 ? -28.806 -10.033 6.053 1.00 89.38 422 PHE A O 1
ATOM 3196 N N . ASP A 1 423 ? -29.349 -9.802 8.218 1.00 90.12 423 ASP A N 1
ATOM 3197 C CA . ASP A 1 423 ? -28.419 -10.816 8.753 1.00 90.12 423 ASP A CA 1
ATOM 3198 C C . ASP A 1 423 ? -26.943 -10.545 8.377 1.00 90.12 423 ASP A C 1
ATOM 3200 O O . ASP A 1 423 ? -26.188 -11.411 7.933 1.00 90.12 423 ASP A O 1
ATOM 3204 N N . HIS A 1 424 ? -26.520 -9.281 8.484 1.00 91.12 424 HIS A N 1
ATOM 3205 C CA . HIS A 1 424 ? -25.154 -8.843 8.194 1.00 91.12 424 HIS A CA 1
ATOM 3206 C C . HIS A 1 424 ? -24.409 -8.439 9.470 1.00 91.12 424 HIS A C 1
ATOM 3208 O O . HIS A 1 424 ? -24.794 -7.513 10.185 1.00 91.12 424 HIS A O 1
ATOM 3214 N N . ARG A 1 425 ? -23.266 -9.088 9.722 1.00 92.38 425 ARG A N 1
ATOM 3215 C CA . ARG A 1 425 ? -22.335 -8.713 10.800 1.00 92.38 425 ARG A CA 1
ATOM 3216 C C . ARG A 1 425 ? -21.606 -7.424 10.434 1.00 92.38 425 ARG A C 1
ATOM 3218 O O . ARG A 1 425 ? -20.970 -7.367 9.385 1.00 92.38 425 ARG A O 1
ATOM 3225 N N . ALA A 1 426 ? -21.652 -6.407 11.291 1.00 94.12 426 ALA A N 1
ATOM 3226 C CA . ALA A 1 426 ? -20.960 -5.145 11.047 1.00 94.12 426 ALA A CA 1
ATOM 3227 C C . ALA A 1 426 ? -19.489 -5.234 11.479 1.00 94.12 426 ALA A C 1
ATOM 3229 O O . ALA A 1 426 ? -19.182 -5.231 12.670 1.00 94.12 426 ALA A O 1
ATOM 3230 N N . LEU A 1 427 ? -18.579 -5.290 10.511 1.00 92.56 427 LEU A N 1
ATOM 3231 C CA . LEU A 1 427 ? -17.137 -5.300 10.736 1.00 92.56 427 LEU A CA 1
ATOM 3232 C C . LEU A 1 427 ? -16.576 -3.873 10.688 1.00 92.56 427 LEU A C 1
ATOM 3234 O O . LEU A 1 427 ? -17.033 -3.033 9.910 1.00 92.56 427 LEU A O 1
ATOM 3238 N N . VAL A 1 428 ? -15.564 -3.596 11.506 1.00 91.38 428 VAL A N 1
ATOM 3239 C CA . VAL A 1 428 ? -14.837 -2.322 11.546 1.00 91.38 428 VAL A CA 1
ATOM 3240 C C . VAL A 1 428 ? -13.346 -2.555 11.711 1.00 91.38 428 VAL A C 1
ATOM 3242 O O . VAL A 1 428 ? -12.912 -3.507 12.360 1.00 91.38 428 VAL A O 1
ATOM 3245 N N . TRP A 1 429 ? -12.548 -1.635 11.177 1.00 89.31 429 TRP A N 1
ATOM 3246 C CA . TRP A 1 429 ? -11.116 -1.646 11.435 1.00 89.31 429 TRP A CA 1
ATOM 3247 C C . TRP A 1 429 ? -10.811 -1.171 12.844 1.00 89.31 429 TRP A C 1
ATOM 3249 O O . TRP A 1 429 ? -11.192 -0.069 13.240 1.00 89.31 429 TRP A O 1
ATOM 3259 N N . GLY A 1 430 ? -10.097 -2.015 13.575 1.00 91.50 430 GLY A N 1
ATOM 3260 C CA . GLY A 1 430 ? -9.492 -1.730 14.858 1.00 91.50 430 GLY A CA 1
ATOM 3261 C C . GLY A 1 430 ? -8.004 -1.422 14.730 1.00 91.50 430 GLY A C 1
ATOM 3262 O O . GLY A 1 430 ? -7.313 -1.912 13.838 1.00 91.50 430 GLY A O 1
ATOM 3263 N N . ARG A 1 431 ? -7.490 -0.648 15.680 1.00 91.88 431 ARG A N 1
ATOM 3264 C CA . ARG A 1 431 ? -6.062 -0.499 15.948 1.00 91.88 431 ARG A CA 1
ATOM 3265 C C . ARG A 1 431 ? -5.841 -0.717 17.436 1.00 91.88 431 ARG A C 1
ATOM 3267 O O . ARG A 1 431 ? -6.371 0.047 18.251 1.00 91.88 431 ARG A O 1
ATOM 3274 N N . ILE A 1 432 ? -5.072 -1.751 17.760 1.00 93.06 432 ILE A N 1
ATOM 3275 C CA . ILE A 1 432 ? -4.616 -2.051 19.115 1.00 93.06 432 ILE A CA 1
ATOM 3276 C C . ILE A 1 432 ? -3.244 -1.413 19.326 1.00 93.06 432 ILE A C 1
ATOM 3278 O O . ILE A 1 432 ? -2.372 -1.471 18.458 1.00 93.06 432 ILE A O 1
ATOM 3282 N N . GLN A 1 433 ? -3.064 -0.768 20.473 1.00 92.19 433 GLN A N 1
ATOM 3283 C CA . GLN A 1 433 ? -1.790 -0.197 20.892 1.00 92.19 433 GLN A CA 1
ATOM 3284 C C . GLN A 1 433 ? -1.543 -0.590 22.348 1.00 92.19 433 GLN A C 1
ATOM 3286 O O . GLN A 1 433 ? -2.401 -0.361 23.197 1.00 92.19 433 GLN A O 1
ATOM 3291 N N . GLY A 1 434 ? -0.396 -1.189 22.660 1.00 89.31 434 GLY A N 1
ATOM 3292 C CA . GLY A 1 434 ? -0.207 -1.793 23.973 1.00 89.31 434 GLY A CA 1
ATOM 3293 C C . GLY A 1 434 ? 1.212 -2.213 24.330 1.00 89.31 434 GLY A C 1
ATOM 3294 O O . GLY A 1 434 ? 2.185 -1.945 23.631 1.00 89.31 434 GLY A O 1
ATOM 3295 N N . SER A 1 435 ? 1.298 -2.856 25.487 1.00 87.38 435 SER A N 1
ATOM 3296 C CA . SER A 1 435 ? 2.489 -3.441 26.098 1.00 87.38 435 SER A CA 1
ATOM 3297 C C . SER A 1 435 ? 2.059 -4.560 27.055 1.00 87.38 435 SER A C 1
ATOM 3299 O O . SER A 1 435 ? 0.869 -4.719 27.322 1.00 87.38 435 SER A O 1
ATOM 3301 N N . ALA A 1 436 ? 3.018 -5.250 27.676 1.00 82.06 436 ALA A N 1
ATOM 3302 C CA . ALA A 1 436 ? 2.765 -6.260 28.712 1.00 82.06 436 ALA A CA 1
ATOM 3303 C C . ALA A 1 436 ? 2.020 -5.763 29.975 1.00 82.06 436 ALA A C 1
ATOM 3305 O O . ALA A 1 436 ? 1.734 -6.567 30.855 1.00 82.06 436 ALA A O 1
ATOM 3306 N N . LEU A 1 437 ? 1.728 -4.461 30.096 1.00 87.06 437 LEU A N 1
ATOM 3307 C CA . LEU A 1 437 ? 1.034 -3.870 31.250 1.00 87.06 437 LEU A CA 1
ATOM 3308 C C . LEU A 1 437 ? -0.327 -3.241 30.917 1.00 87.06 437 LEU A C 1
ATOM 3310 O O . LEU A 1 437 ? -1.075 -2.916 31.835 1.00 87.06 437 LEU A O 1
ATOM 3314 N N . LYS A 1 438 ? -0.614 -2.979 29.635 1.00 90.56 438 LYS A N 1
ATOM 3315 C CA . LYS A 1 438 ? -1.861 -2.346 29.181 1.00 90.56 438 LYS A CA 1
ATOM 3316 C C . LYS A 1 438 ? -2.014 -2.467 27.665 1.00 90.56 438 LYS A C 1
ATOM 3318 O O . LYS A 1 438 ? -1.053 -2.210 26.940 1.00 90.56 438 LYS A O 1
ATOM 3323 N N . ALA A 1 439 ? -3.236 -2.724 27.206 1.00 92.94 439 ALA A N 1
ATOM 3324 C CA . ALA A 1 439 ? -3.689 -2.480 25.840 1.00 92.94 439 ALA A CA 1
ATOM 3325 C C . ALA A 1 439 ? -4.676 -1.298 25.803 1.00 92.94 439 ALA A C 1
ATOM 3327 O O . ALA A 1 439 ? -5.312 -0.973 26.807 1.00 92.94 439 ALA A O 1
ATOM 3328 N N . ALA A 1 440 ? -4.774 -0.648 24.648 1.00 93.81 440 ALA A N 1
ATOM 3329 C CA . ALA A 1 440 ? -5.780 0.350 24.317 1.00 93.81 440 ALA A CA 1
ATOM 3330 C C . ALA A 1 440 ? -6.295 0.088 22.898 1.00 93.81 440 ALA A C 1
ATOM 3332 O O . ALA A 1 440 ? -5.505 -0.216 21.996 1.00 93.81 440 ALA A O 1
ATOM 3333 N N . LEU A 1 441 ? -7.605 0.208 22.697 1.00 95.56 441 LEU A N 1
ATOM 3334 C CA . LEU A 1 441 ? -8.288 -0.178 21.472 1.00 95.56 441 LEU A CA 1
ATOM 3335 C C . LEU A 1 441 ? -9.032 1.014 20.859 1.00 95.56 441 LEU A C 1
ATOM 3337 O O . LEU A 1 441 ? -9.787 1.743 21.500 1.00 95.56 441 LEU A O 1
ATOM 3341 N N . THR A 1 442 ? -8.819 1.212 19.563 1.00 94.88 442 THR A N 1
ATOM 3342 C CA . THR A 1 442 ? -9.499 2.248 18.777 1.00 94.88 442 THR A CA 1
ATOM 3343 C C . THR A 1 442 ? -10.124 1.632 17.540 1.00 94.88 442 THR A C 1
ATOM 3345 O O . THR A 1 442 ? -9.557 0.693 16.992 1.00 94.88 442 THR A O 1
ATOM 3348 N N . ILE A 1 443 ? -11.261 2.157 17.083 1.00 94.50 443 ILE A N 1
ATOM 3349 C CA . ILE A 1 443 ? -11.928 1.725 15.845 1.00 94.50 443 ILE A CA 1
ATOM 3350 C C . ILE A 1 443 ? -12.030 2.870 14.835 1.00 94.50 443 ILE A C 1
ATOM 3352 O O . ILE A 1 443 ? -12.020 4.037 15.225 1.00 94.50 443 ILE A O 1
ATOM 3356 N N . GLN A 1 444 ? -12.190 2.554 13.553 1.00 89.31 444 GLN A N 1
ATOM 3357 C CA . GLN A 1 444 ? -12.510 3.509 12.490 1.00 89.31 444 GLN A CA 1
ATOM 3358 C C . GLN A 1 444 ? -13.795 3.092 11.775 1.00 89.31 444 GLN A C 1
ATOM 3360 O O . GLN A 1 444 ? -13.854 2.017 11.184 1.00 89.31 444 GLN A O 1
ATOM 3365 N N . ALA A 1 445 ? -14.815 3.953 11.820 1.00 89.00 445 ALA A N 1
ATOM 3366 C CA . ALA A 1 445 ? -16.092 3.717 11.149 1.00 89.00 445 ALA A CA 1
ATOM 3367 C C . ALA A 1 445 ? -16.839 5.031 10.867 1.00 89.00 445 ALA A C 1
ATOM 3369 O O . ALA A 1 445 ? -16.817 5.963 11.677 1.00 89.00 445 ALA A O 1
ATOM 3370 N N . ALA A 1 446 ? -17.518 5.088 9.725 1.00 88.44 446 ALA A N 1
ATOM 3371 C CA . ALA A 1 446 ? -18.417 6.163 9.333 1.00 88.44 446 ALA A CA 1
ATOM 3372 C C . ALA A 1 446 ? -19.719 6.103 10.142 1.00 88.44 446 ALA A C 1
ATOM 3374 O O . ALA A 1 446 ? -20.352 5.053 10.267 1.00 88.44 446 ALA A O 1
ATOM 3375 N N . LYS A 1 447 ? -20.145 7.246 10.678 1.00 92.06 447 LYS A N 1
ATOM 3376 C CA . LYS A 1 447 ? -21.435 7.399 11.369 1.00 92.06 447 LYS A CA 1
ATOM 3377 C C . LYS A 1 447 ? -22.588 7.249 10.376 1.00 92.06 447 LYS A C 1
ATOM 3379 O O . LYS A 1 447 ? -22.417 7.534 9.197 1.00 92.06 447 LYS A O 1
ATOM 3384 N N . ALA A 1 448 ? -23.799 6.951 10.850 1.00 89.94 448 ALA A N 1
ATOM 3385 C CA . ALA A 1 448 ? -24.971 6.746 9.984 1.00 89.94 448 ALA A CA 1
ATOM 3386 C C . ALA A 1 448 ? -25.241 7.857 8.938 1.00 89.94 448 ALA A C 1
ATOM 3388 O O . ALA A 1 448 ? -25.748 7.558 7.868 1.00 89.94 448 ALA A O 1
ATOM 3389 N N . HIS A 1 449 ? -24.885 9.121 9.212 1.00 88.06 449 HIS A N 1
ATOM 3390 C CA . HIS A 1 449 ? -25.049 10.250 8.274 1.00 88.06 449 HIS A CA 1
ATOM 3391 C C . HIS A 1 449 ? -23.831 10.511 7.361 1.00 88.06 449 HIS A C 1
ATOM 3393 O O . HIS A 1 449 ? -23.870 11.402 6.516 1.00 88.06 449 HIS A O 1
ATOM 3399 N N . GLU A 1 450 ? -22.726 9.796 7.572 1.00 86.00 450 GLU A N 1
ATOM 3400 C CA . GLU A 1 450 ? -21.502 9.853 6.760 1.00 86.00 450 GLU A CA 1
ATOM 3401 C C . GLU A 1 450 ? -21.516 8.753 5.669 1.00 86.00 450 GLU A C 1
ATOM 3403 O O . GLU A 1 450 ? -20.844 8.893 4.642 1.00 86.00 450 GLU A O 1
ATOM 3408 N N . ILE A 1 451 ? -22.321 7.698 5.874 1.00 85.56 451 ILE A N 1
ATOM 3409 C CA . ILE A 1 451 ? -22.552 6.564 4.965 1.00 85.56 451 ILE A CA 1
ATOM 3410 C C . ILE A 1 451 ? -23.497 6.978 3.810 1.00 85.56 451 ILE A C 1
ATOM 3412 O O . ILE A 1 451 ? -24.596 7.452 4.084 1.00 85.56 451 ILE A O 1
ATOM 3416 N N . PRO A 1 452 ? -23.127 6.785 2.529 1.00 81.94 452 PRO A N 1
ATOM 3417 C CA . PRO A 1 452 ? -23.998 7.029 1.379 1.00 81.94 452 PRO A CA 1
ATOM 3418 C C . PRO A 1 452 ? -25.042 5.936 1.146 1.00 81.94 452 PRO A C 1
ATOM 3420 O O . PRO A 1 452 ? -24.786 4.749 1.354 1.00 81.94 452 PRO A O 1
ATOM 3423 N N . ASP A 1 453 ? -26.163 6.338 0.549 1.00 81.19 453 ASP A N 1
ATOM 3424 C CA . ASP A 1 453 ? -27.276 5.458 0.175 1.00 81.19 453 ASP A CA 1
ATOM 3425 C C . ASP A 1 453 ? -26.854 4.288 -0.729 1.00 81.19 453 ASP A C 1
ATOM 3427 O O . ASP A 1 453 ? -27.371 3.183 -0.591 1.00 81.19 453 ASP A O 1
ATOM 3431 N N . THR A 1 454 ? -25.881 4.496 -1.623 1.00 78.94 454 THR A N 1
ATOM 3432 C CA . THR A 1 454 ? -25.364 3.445 -2.518 1.00 78.94 454 THR A CA 1
ATOM 3433 C C . THR A 1 454 ? -24.692 2.300 -1.761 1.00 78.94 454 THR A C 1
ATOM 3435 O O . THR A 1 454 ? -24.797 1.153 -2.182 1.00 78.94 454 THR A O 1
ATOM 3438 N N . TRP A 1 455 ? -24.048 2.594 -0.627 1.00 86.31 455 TRP A N 1
ATOM 3439 C CA . TRP A 1 455 ? -23.476 1.584 0.264 1.00 86.31 455 TRP A CA 1
ATOM 3440 C C . TRP A 1 455 ? -24.563 0.905 1.107 1.00 86.31 455 TRP A C 1
ATOM 3442 O O . TRP A 1 455 ? -24.487 -0.292 1.342 1.00 86.31 455 TRP A O 1
ATOM 3452 N N . LEU A 1 456 ? -25.606 1.632 1.530 1.00 81.50 456 LEU A N 1
ATOM 3453 C CA . LEU A 1 456 ? -26.723 1.053 2.296 1.00 81.50 456 LEU A CA 1
ATOM 3454 C C . LEU A 1 456 ? -27.593 0.097 1.464 1.00 81.50 456 LEU A C 1
ATOM 3456 O O . LEU A 1 456 ? -28.160 -0.843 2.018 1.00 81.50 456 LEU A O 1
ATOM 3460 N N . GLN A 1 457 ? -27.705 0.344 0.155 1.00 83.69 457 GLN A N 1
ATOM 3461 C CA . GLN A 1 457 ? -28.422 -0.511 -0.799 1.00 83.69 457 GLN A CA 1
ATOM 3462 C C . GLN A 1 457 ? -27.616 -1.757 -1.186 1.00 83.69 457 GLN A C 1
ATOM 3464 O O . GLN A 1 457 ? -28.187 -2.833 -1.354 1.00 83.69 457 GLN A O 1
ATOM 3469 N N . HIS A 1 458 ? -26.297 -1.610 -1.328 1.00 78.31 458 HIS A N 1
ATOM 3470 C CA . HIS A 1 458 ? -25.384 -2.672 -1.745 1.00 78.31 458 HIS A CA 1
ATOM 3471 C C . HIS A 1 458 ? -24.137 -2.680 -0.849 1.00 78.31 458 HIS A C 1
ATOM 3473 O O . HIS A 1 458 ? -23.061 -2.265 -1.291 1.00 78.31 458 HIS A O 1
ATOM 3479 N N . PRO A 1 459 ? -24.267 -3.113 0.419 1.00 80.00 459 PRO A N 1
ATOM 3480 C CA . PRO A 1 459 ? -23.130 -3.185 1.321 1.00 80.00 459 PRO A CA 1
ATOM 3481 C C . PRO A 1 459 ? -22.115 -4.206 0.781 1.00 80.00 459 PRO A C 1
ATOM 3483 O O . PRO A 1 459 ? -22.494 -5.346 0.502 1.00 80.00 459 PRO A O 1
ATOM 3486 N N . PRO A 1 460 ? -20.830 -3.837 0.623 1.00 73.94 460 PRO A N 1
ATOM 3487 C CA . PRO A 1 460 ? -19.792 -4.755 0.192 1.00 73.94 460 PRO A CA 1
ATOM 3488 C C . PRO A 1 460 ? -19.578 -5.795 1.294 1.00 73.94 460 PRO A C 1
ATOM 3490 O O . PRO A 1 460 ? -19.002 -5.508 2.349 1.00 73.94 460 PRO A O 1
ATOM 3493 N N . GLN A 1 461 ? -20.087 -6.999 1.046 1.00 79.38 461 GLN A N 1
ATOM 3494 C CA . GLN A 1 461 ? -19.786 -8.162 1.861 1.00 79.38 461 GLN A CA 1
ATOM 3495 C C . GLN A 1 461 ? -18.329 -8.563 1.648 1.00 79.38 461 GLN A C 1
ATOM 3497 O O . GLN A 1 461 ? -17.811 -8.559 0.532 1.00 79.38 461 GLN A O 1
ATOM 3502 N N . VAL A 1 462 ? -17.686 -8.896 2.754 1.00 78.88 462 VAL A N 1
ATOM 3503 C CA . VAL A 1 462 ? -16.324 -9.389 2.837 1.00 78.88 462 VAL A CA 1
ATOM 3504 C C . VAL A 1 462 ? -16.428 -10.836 3.291 1.00 78.88 462 VAL A C 1
ATOM 3506 O O . VAL A 1 462 ? -16.934 -11.088 4.384 1.00 78.88 462 VAL A O 1
ATOM 3509 N N . ASP A 1 463 ? -15.985 -11.749 2.433 1.00 82.75 463 ASP A N 1
ATOM 3510 C CA . ASP A 1 463 ? -15.920 -13.189 2.680 1.00 82.75 463 ASP A CA 1
ATOM 3511 C C . ASP A 1 463 ? -14.574 -13.706 2.152 1.00 82.75 463 ASP A C 1
ATOM 3513 O O . ASP A 1 463 ? -14.358 -13.778 0.938 1.00 82.75 463 ASP A O 1
ATOM 3517 N N . TYR A 1 464 ? -13.627 -13.958 3.058 1.00 78.00 464 TYR A N 1
ATOM 3518 C CA . TYR A 1 464 ? -12.338 -14.563 2.724 1.00 78.00 464 TYR A CA 1
ATOM 3519 C C . TYR A 1 464 ? -11.734 -15.345 3.893 1.00 78.00 464 TYR A C 1
ATOM 3521 O O . TYR A 1 464 ? -11.848 -14.967 5.059 1.00 78.00 464 TYR A O 1
ATOM 3529 N N . ASP A 1 465 ? -10.988 -16.392 3.552 1.00 85.56 465 ASP A N 1
ATOM 3530 C CA . ASP A 1 465 ? -10.058 -17.063 4.455 1.00 85.56 465 ASP A CA 1
ATOM 3531 C C . ASP A 1 465 ? -8.663 -16.480 4.254 1.00 85.56 465 ASP A C 1
ATOM 3533 O O . ASP A 1 465 ? -8.068 -16.650 3.188 1.00 85.56 465 ASP A O 1
ATOM 3537 N N . LEU A 1 466 ? -8.119 -15.804 5.269 1.00 84.88 466 LEU A N 1
ATOM 3538 C CA . LEU A 1 466 ? -6.700 -15.464 5.244 1.00 84.88 466 LEU A CA 1
ATOM 3539 C C . LEU A 1 466 ? -5.863 -16.717 5.515 1.00 84.88 466 LEU A C 1
ATOM 3541 O O . LEU A 1 466 ? -6.096 -17.446 6.479 1.00 84.88 466 LEU A O 1
ATOM 3545 N N . ALA A 1 467 ? -4.843 -16.928 4.684 1.00 88.00 467 ALA A N 1
ATOM 3546 C CA . ALA A 1 467 ? -3.820 -17.938 4.902 1.00 88.00 467 ALA A CA 1
ATOM 3547 C C . ALA A 1 467 ? -3.228 -17.803 6.322 1.00 88.00 467 ALA A C 1
ATOM 3549 O O . ALA A 1 467 ? -3.132 -16.679 6.833 1.00 88.00 467 ALA A O 1
ATOM 3550 N N . PRO A 1 468 ? -2.810 -18.905 6.972 1.00 87.25 468 PRO A N 1
ATOM 3551 C CA . PRO A 1 468 ? -2.062 -18.842 8.226 1.00 87.25 468 PRO A CA 1
ATOM 3552 C C . PRO A 1 468 ? -0.806 -17.975 8.101 1.00 87.25 468 PRO A C 1
ATOM 3554 O O . PRO A 1 468 ? -0.297 -17.762 7.002 1.00 87.25 468 PRO A O 1
ATOM 3557 N N . GLU A 1 469 ? -0.304 -17.473 9.226 1.00 86.06 469 GLU A N 1
ATOM 3558 C CA . GLU A 1 469 ? 0.979 -16.773 9.251 1.00 86.06 469 GLU A CA 1
ATOM 3559 C C . GLU A 1 469 ? 2.133 -17.773 9.062 1.00 86.06 469 GLU A C 1
ATOM 3561 O O . GLU A 1 469 ? 2.294 -18.706 9.848 1.00 86.06 469 GLU A O 1
ATOM 3566 N N . ASP A 1 470 ? 2.903 -17.581 7.993 1.00 86.75 470 ASP A N 1
ATOM 3567 C CA . ASP A 1 470 ? 4.070 -18.377 7.601 1.00 86.75 470 ASP A CA 1
ATOM 3568 C C . ASP A 1 470 ? 5.194 -17.439 7.111 1.00 86.75 470 ASP A C 1
ATOM 3570 O O . ASP A 1 470 ? 4.934 -16.355 6.574 1.00 86.75 470 ASP A O 1
ATOM 3574 N N . ASP A 1 471 ? 6.446 -17.879 7.254 1.00 83.31 471 ASP A N 1
ATOM 3575 C CA . ASP A 1 471 ? 7.633 -17.232 6.685 1.00 83.31 471 ASP A CA 1
ATOM 3576 C C . ASP A 1 471 ? 7.646 -17.309 5.145 1.00 83.31 471 ASP A C 1
ATOM 3578 O O . ASP A 1 471 ? 8.349 -16.537 4.482 1.00 83.31 471 ASP A O 1
ATOM 3582 N N . ARG A 1 472 ? 6.941 -18.286 4.546 1.00 86.69 472 ARG A N 1
ATOM 3583 C CA . ARG A 1 472 ? 6.972 -18.549 3.100 1.00 86.69 472 ARG A CA 1
ATOM 3584 C C . ARG A 1 472 ? 5.613 -18.933 2.532 1.00 86.69 472 ARG A C 1
ATOM 3586 O O . ARG A 1 472 ? 5.026 -19.944 2.893 1.00 86.69 472 ARG A O 1
ATOM 3593 N N . TYR A 1 473 ? 5.207 -18.211 1.493 1.00 90.62 473 TYR A N 1
ATOM 3594 C CA . TYR A 1 473 ? 4.012 -18.518 0.711 1.00 90.62 473 TYR A CA 1
ATOM 3595 C C . TYR A 1 473 ? 4.383 -18.987 -0.697 1.00 90.62 473 TYR A C 1
ATOM 3597 O O . TYR A 1 473 ? 5.318 -18.470 -1.313 1.00 90.62 473 TYR A O 1
ATOM 3605 N N . SER A 1 474 ? 3.627 -19.947 -1.234 1.00 89.56 474 SER A N 1
ATOM 3606 C CA . SER A 1 474 ? 3.708 -20.308 -2.650 1.00 89.56 474 SER A CA 1
ATOM 3607 C C . SER A 1 474 ? 2.831 -19.350 -3.453 1.00 89.56 474 SER A C 1
ATOM 3609 O O . SER A 1 474 ? 1.607 -19.412 -3.376 1.00 89.56 474 SER A O 1
ATOM 3611 N N . LEU A 1 475 ? 3.466 -18.439 -4.190 1.00 91.44 475 LEU A N 1
ATOM 3612 C CA . LEU A 1 475 ? 2.790 -17.463 -5.042 1.00 91.44 475 LEU A CA 1
ATOM 3613 C C . LEU A 1 475 ? 2.922 -17.847 -6.522 1.00 91.44 475 LEU A C 1
ATOM 3615 O O . LEU A 1 475 ? 3.949 -18.411 -6.913 1.00 91.44 475 LEU A O 1
ATOM 3619 N N . PRO A 1 476 ? 1.915 -17.543 -7.360 1.00 88.69 476 PRO A N 1
ATOM 3620 C CA . PRO A 1 476 ? 2.012 -17.761 -8.794 1.00 88.69 476 PRO A CA 1
ATOM 3621 C C . PRO A 1 476 ? 3.058 -16.835 -9.424 1.00 88.69 476 PRO A C 1
ATOM 3623 O O . PRO A 1 476 ? 3.233 -15.689 -9.013 1.00 88.69 476 PRO A O 1
ATOM 3626 N N . ASN A 1 477 ? 3.705 -17.326 -10.480 1.00 90.81 477 ASN A N 1
ATOM 3627 C CA . ASN A 1 477 ? 4.522 -16.510 -11.370 1.00 90.81 477 ASN A CA 1
ATOM 3628 C C . ASN A 1 477 ? 3.702 -15.333 -11.917 1.00 90.81 477 ASN A C 1
ATOM 3630 O O . ASN A 1 477 ? 2.588 -15.523 -12.413 1.00 90.81 477 ASN A O 1
ATOM 3634 N N . ALA A 1 478 ? 4.265 -14.131 -11.845 1.00 90.56 478 ALA A N 1
ATOM 3635 C CA . ALA A 1 478 ? 3.572 -12.895 -12.183 1.00 90.56 478 ALA A CA 1
ATOM 3636 C C . ALA A 1 478 ? 4.429 -11.901 -12.979 1.00 90.56 478 ALA A C 1
ATOM 3638 O O . ALA A 1 478 ? 3.872 -10.910 -13.460 1.00 90.56 478 ALA A O 1
ATOM 3639 N N . TYR A 1 479 ? 5.736 -12.135 -13.137 1.00 92.12 479 TYR A N 1
ATOM 3640 C CA . TYR A 1 479 ? 6.645 -11.210 -13.812 1.00 92.12 479 TYR A CA 1
ATOM 3641 C C . TYR A 1 479 ? 6.230 -10.909 -15.260 1.00 92.12 479 TYR A C 1
ATOM 3643 O O . TYR A 1 479 ? 6.092 -11.804 -16.097 1.00 92.12 479 TYR A O 1
ATOM 3651 N N . VAL A 1 480 ? 6.087 -9.619 -15.584 1.00 88.75 480 VAL A N 1
ATOM 3652 C CA . VAL A 1 480 ? 5.800 -9.156 -16.953 1.00 88.75 480 VAL A CA 1
ATOM 3653 C C . VAL A 1 480 ? 7.032 -8.452 -17.539 1.00 88.75 480 VAL A C 1
ATOM 3655 O O . VAL A 1 480 ? 7.274 -7.290 -17.193 1.00 88.75 480 VAL A O 1
ATOM 3658 N N . PRO A 1 481 ? 7.800 -9.074 -18.456 1.00 84.06 481 PRO A N 1
ATOM 3659 C CA . PRO A 1 481 ? 8.953 -8.429 -19.090 1.00 84.06 481 PRO A CA 1
ATOM 3660 C C . PRO A 1 481 ? 8.543 -7.224 -19.950 1.00 84.06 481 PRO A C 1
ATOM 3662 O O . PRO A 1 481 ? 7.499 -7.241 -20.610 1.00 84.06 481 PRO A O 1
ATOM 3665 N N . THR A 1 482 ? 9.384 -6.188 -19.970 1.00 82.88 482 THR A N 1
ATOM 3666 C CA . THR A 1 482 ? 9.228 -4.996 -20.828 1.00 82.88 482 THR A CA 1
ATOM 3667 C C . THR A 1 482 ? 9.326 -5.343 -22.316 1.00 82.88 482 THR A C 1
ATOM 3669 O O . THR A 1 482 ? 9.879 -6.382 -22.693 1.00 82.88 482 THR A O 1
ATOM 3672 N N . ALA A 1 483 ? 8.859 -4.456 -23.202 1.00 76.81 483 ALA A N 1
ATOM 3673 C CA . ALA A 1 483 ? 8.936 -4.694 -24.648 1.00 76.81 483 ALA A CA 1
ATOM 3674 C C . ALA A 1 483 ? 10.376 -4.945 -25.156 1.00 76.81 483 ALA A C 1
ATOM 3676 O O . ALA A 1 483 ? 10.583 -5.742 -26.078 1.00 76.81 483 ALA A O 1
ATOM 3677 N N . GLY A 1 484 ? 11.374 -4.303 -24.533 1.00 77.12 484 GLY A N 1
ATOM 3678 C CA . GLY A 1 484 ? 12.795 -4.504 -24.833 1.00 77.12 484 GLY A CA 1
ATOM 3679 C C . GLY A 1 484 ? 13.310 -5.880 -24.403 1.00 77.12 484 GLY A C 1
ATOM 3680 O O . GLY A 1 484 ? 13.957 -6.567 -25.192 1.00 77.12 484 GLY A O 1
ATOM 3681 N N . GLU A 1 485 ? 12.971 -6.320 -23.191 1.00 80.25 485 GLU A N 1
ATOM 3682 C CA . GLU A 1 485 ? 13.348 -7.644 -22.678 1.00 80.25 485 GLU A CA 1
ATOM 3683 C C . GLU A 1 485 ? 12.681 -8.769 -23.469 1.00 80.25 485 GLU A C 1
ATOM 3685 O O . GLU A 1 485 ? 13.340 -9.740 -23.825 1.00 80.25 485 GLU A O 1
ATOM 3690 N N . GLN A 1 486 ? 11.409 -8.611 -23.844 1.00 81.94 486 GLN A N 1
ATOM 3691 C CA . GLN A 1 486 ? 10.724 -9.556 -24.728 1.00 81.94 486 GLN A CA 1
ATOM 3692 C C . GLN A 1 486 ? 11.392 -9.656 -26.108 1.00 81.94 486 GLN A C 1
ATOM 3694 O O . GLN A 1 486 ? 11.448 -10.735 -26.698 1.00 81.94 486 GLN A O 1
ATOM 3699 N N . ALA A 1 487 ? 11.880 -8.541 -26.662 1.00 81.31 487 ALA A N 1
ATOM 3700 C CA . ALA A 1 487 ? 12.591 -8.548 -27.940 1.00 81.31 487 ALA A CA 1
ATOM 3701 C C . ALA A 1 487 ? 13.949 -9.261 -27.834 1.00 81.31 487 ALA A C 1
ATOM 3703 O O . ALA A 1 487 ? 14.300 -10.033 -28.724 1.00 81.31 487 ALA A O 1
ATOM 3704 N N . GLU A 1 488 ? 14.676 -9.042 -26.740 1.00 82.81 488 GLU A N 1
ATOM 3705 C CA . GLU A 1 488 ? 15.936 -9.722 -26.430 1.00 82.81 488 GLU A CA 1
ATOM 3706 C C . GLU A 1 488 ? 15.734 -11.227 -26.184 1.00 82.81 488 GLU A C 1
ATOM 3708 O O . GLU A 1 488 ? 16.461 -12.052 -26.737 1.00 82.81 488 GLU A O 1
ATOM 3713 N N . GLN A 1 489 ? 14.699 -11.610 -25.435 1.00 84.31 489 GLN A N 1
ATOM 3714 C CA . GLN A 1 489 ? 14.350 -13.009 -25.198 1.00 84.31 489 GLN A CA 1
ATOM 3715 C C . GLN A 1 489 ? 14.025 -13.736 -26.513 1.00 84.31 489 GLN A C 1
ATOM 3717 O O . GLN A 1 489 ? 14.615 -14.780 -26.793 1.00 84.31 489 GLN A O 1
ATOM 3722 N N . ARG A 1 490 ? 13.191 -13.140 -27.381 1.00 87.62 490 ARG A N 1
ATOM 3723 C CA . ARG A 1 490 ? 12.891 -13.689 -28.718 1.00 87.62 490 ARG A CA 1
ATOM 3724 C C . ARG A 1 490 ? 14.141 -13.847 -29.596 1.00 87.62 490 ARG A C 1
ATOM 3726 O O . ARG A 1 490 ? 14.220 -14.807 -30.361 1.00 87.62 490 ARG A O 1
ATOM 3733 N N . ARG A 1 491 ? 15.127 -12.943 -29.493 1.00 88.94 491 ARG A N 1
ATOM 3734 C CA . ARG A 1 491 ? 16.419 -13.082 -30.198 1.00 88.94 491 ARG A CA 1
ATOM 3735 C C . ARG A 1 491 ? 17.204 -14.287 -29.690 1.00 88.94 491 ARG A C 1
ATOM 3737 O O . ARG A 1 491 ? 17.584 -15.128 -30.497 1.00 88.94 491 ARG A O 1
ATOM 3744 N N . ARG A 1 492 ? 17.368 -14.422 -28.370 1.00 88.25 492 ARG A N 1
ATOM 3745 C CA . ARG A 1 492 ? 18.078 -15.557 -27.749 1.00 88.25 492 ARG A CA 1
ATOM 3746 C C . ARG A 1 492 ? 17.416 -16.898 -28.064 1.00 88.25 492 ARG A C 1
ATOM 3748 O O . ARG A 1 492 ? 18.105 -17.883 -28.319 1.00 88.25 492 ARG A O 1
ATOM 3755 N N . GLU A 1 493 ? 16.086 -16.943 -28.089 1.00 88.56 493 GLU A N 1
ATOM 3756 C CA . GLU A 1 493 ? 15.322 -18.130 -28.488 1.00 88.56 493 GLU A CA 1
ATOM 3757 C C . GLU A 1 493 ? 15.575 -18.508 -29.956 1.00 88.56 493 GLU A C 1
ATOM 3759 O O . GLU A 1 493 ? 15.800 -19.686 -30.251 1.00 88.56 493 GLU A O 1
ATOM 3764 N N . HIS A 1 494 ? 15.610 -17.523 -30.862 1.00 92.12 494 HIS A N 1
ATOM 3765 C CA . HIS A 1 494 ? 15.924 -17.720 -32.280 1.00 92.12 494 HIS A CA 1
ATOM 3766 C C . HIS A 1 494 ? 17.377 -18.177 -32.497 1.00 92.12 494 HIS A C 1
ATOM 3768 O O . HIS A 1 494 ? 17.617 -19.167 -33.186 1.00 92.12 494 HIS A O 1
ATOM 3774 N N . GLU A 1 495 ? 18.347 -17.514 -31.863 1.00 90.19 495 GLU A N 1
ATOM 3775 C CA . GLU A 1 495 ? 19.770 -17.880 -31.903 1.00 90.19 495 GLU A CA 1
ATOM 3776 C C . GLU A 1 495 ? 20.004 -19.295 -31.350 1.00 90.19 495 GLU A C 1
ATOM 3778 O O . GLU A 1 495 ? 20.684 -20.108 -31.978 1.00 90.19 495 GLU A O 1
ATOM 3783 N N . GLY A 1 496 ? 19.367 -19.643 -30.228 1.00 91.12 496 GLY A N 1
ATOM 3784 C CA . GLY A 1 496 ? 19.413 -20.991 -29.662 1.00 91.12 496 GLY A CA 1
ATOM 3785 C C . GLY A 1 496 ? 18.736 -22.045 -30.548 1.00 91.12 496 GLY A C 1
ATOM 3786 O O . GLY A 1 496 ? 19.205 -23.183 -30.623 1.00 91.12 496 GLY A O 1
ATOM 3787 N N . ALA A 1 497 ? 17.658 -21.694 -31.256 1.00 90.75 497 ALA A N 1
ATOM 3788 C CA . ALA A 1 497 ? 17.021 -22.576 -32.235 1.00 90.75 497 ALA A CA 1
ATOM 3789 C C . ALA A 1 497 ? 17.913 -22.807 -33.466 1.00 90.75 497 ALA A C 1
ATOM 3791 O O . ALA A 1 497 ? 18.073 -23.952 -33.895 1.00 90.75 497 ALA A O 1
ATOM 3792 N N . GLU A 1 498 ? 18.559 -21.760 -33.986 1.00 92.00 498 GLU A N 1
ATOM 3793 C CA . GLU A 1 498 ? 19.577 -21.887 -35.030 1.00 92.00 498 GLU A CA 1
ATOM 3794 C C . GLU A 1 498 ? 20.755 -22.753 -34.580 1.00 92.00 498 GLU A C 1
ATOM 3796 O O . GLU A 1 498 ? 21.178 -23.638 -35.323 1.00 92.00 498 GLU A O 1
ATOM 3801 N N . GLN A 1 499 ? 21.273 -22.544 -33.368 1.00 91.75 499 GLN A N 1
ATOM 3802 C CA . GLN A 1 499 ? 22.409 -23.306 -32.855 1.00 91.75 499 GLN A CA 1
ATOM 3803 C C . GLN A 1 499 ? 22.067 -24.796 -32.708 1.00 91.75 499 GLN A C 1
ATOM 3805 O O . GLN A 1 499 ? 22.843 -25.641 -33.157 1.00 91.75 499 GLN A O 1
ATOM 3810 N N . ARG A 1 500 ? 20.875 -25.130 -32.187 1.00 93.62 500 ARG A N 1
ATOM 3811 C CA . ARG A 1 500 ? 20.363 -26.513 -32.157 1.00 93.62 500 ARG A CA 1
ATOM 3812 C C . ARG A 1 500 ? 20.235 -27.109 -33.561 1.00 93.62 500 ARG A C 1
ATOM 3814 O O . ARG A 1 500 ? 20.647 -28.246 -33.774 1.00 93.62 500 ARG A O 1
ATOM 3821 N N . ARG A 1 501 ? 19.730 -26.346 -34.538 1.00 93.06 501 ARG A N 1
ATOM 3822 C CA . ARG A 1 501 ? 19.623 -26.790 -35.939 1.00 93.06 501 ARG A CA 1
ATOM 3823 C C . ARG A 1 501 ? 20.997 -27.038 -36.573 1.00 93.06 501 ARG A C 1
ATOM 3825 O O . ARG A 1 501 ? 21.167 -28.043 -37.256 1.00 93.06 501 ARG A O 1
ATOM 3832 N N . ARG A 1 502 ? 21.988 -26.172 -36.329 1.00 93.06 502 ARG A N 1
ATOM 3833 C CA . ARG A 1 502 ? 23.375 -26.362 -36.801 1.00 93.06 502 ARG A CA 1
ATOM 3834 C C . ARG A 1 502 ? 23.997 -27.620 -36.187 1.00 93.06 502 ARG A C 1
ATOM 3836 O O . ARG A 1 502 ? 24.519 -28.449 -36.923 1.00 93.06 502 ARG A O 1
ATOM 3843 N N . GLN A 1 503 ? 23.840 -27.823 -34.876 1.00 92.69 503 GLN A N 1
ATOM 3844 C CA . GLN A 1 503 ? 24.295 -29.036 -34.183 1.00 92.69 503 GLN A CA 1
ATOM 3845 C C . GLN A 1 503 ? 23.635 -30.314 -34.724 1.00 92.69 503 GLN A C 1
ATOM 3847 O O . GLN A 1 503 ? 24.312 -31.329 -34.862 1.00 92.69 503 GLN A O 1
ATOM 3852 N N . GLN A 1 504 ? 22.343 -30.278 -35.069 1.00 93.50 504 GLN A N 1
ATOM 3853 C CA . GLN A 1 504 ? 21.655 -31.410 -35.702 1.00 93.50 504 GLN A CA 1
ATOM 3854 C C . GLN A 1 504 ? 22.216 -31.724 -37.096 1.00 93.50 504 GLN A C 1
ATOM 3856 O O . GLN A 1 504 ? 22.500 -32.887 -37.375 1.00 93.50 504 GLN A O 1
ATOM 3861 N N . VAL A 1 505 ? 22.439 -30.709 -37.939 1.00 94.56 505 VAL A N 1
ATOM 3862 C CA . VAL A 1 505 ? 23.037 -30.891 -39.276 1.00 94.56 505 VAL A CA 1
ATOM 3863 C C . VAL A 1 505 ? 24.466 -31.432 -39.172 1.00 94.56 505 VAL A C 1
ATOM 3865 O O . VAL A 1 505 ? 24.807 -32.381 -39.873 1.00 94.56 505 VAL A O 1
ATOM 3868 N N . GLU A 1 506 ? 25.290 -30.905 -38.263 1.00 92.62 506 GLU A N 1
ATOM 3869 C CA . GLU A 1 506 ? 26.633 -31.443 -38.007 1.00 92.62 506 GLU A CA 1
ATOM 3870 C C . GLU A 1 506 ? 26.599 -32.890 -37.495 1.00 92.62 506 GLU A C 1
ATOM 3872 O O . GLU A 1 506 ? 27.420 -33.708 -37.907 1.00 92.62 506 GLU A O 1
ATOM 3877 N N . ALA A 1 507 ? 25.664 -33.228 -36.603 1.00 92.69 507 ALA A N 1
ATOM 3878 C CA . ALA A 1 507 ? 25.518 -34.585 -36.085 1.00 92.69 507 ALA A CA 1
ATOM 3879 C C . ALA A 1 507 ? 25.064 -35.573 -37.173 1.00 92.69 507 ALA A C 1
ATOM 3881 O O . ALA A 1 507 ? 25.552 -36.703 -37.212 1.00 92.69 507 ALA A O 1
ATOM 3882 N N . GLU A 1 508 ? 24.170 -35.157 -38.074 1.00 93.75 508 GLU A N 1
ATOM 3883 C CA . GLU A 1 508 ? 23.756 -35.972 -39.218 1.00 93.75 508 GLU A CA 1
ATOM 3884 C C . GLU A 1 508 ? 24.893 -36.140 -40.234 1.00 93.75 508 GLU A C 1
ATOM 3886 O O . GLU A 1 508 ? 25.135 -37.254 -40.699 1.00 93.75 508 GLU A O 1
ATOM 3891 N N . GLN A 1 509 ? 25.653 -35.077 -40.517 1.00 92.06 509 GLN A N 1
ATOM 3892 C CA . GLN A 1 509 ? 26.823 -35.152 -41.392 1.00 92.06 509 GLN A CA 1
ATOM 3893 C C . GLN A 1 509 ? 27.867 -36.131 -40.834 1.00 92.06 509 GLN A C 1
ATOM 3895 O O . GLN A 1 509 ? 28.275 -37.049 -41.538 1.00 92.06 509 GLN A O 1
ATOM 3900 N N . ARG A 1 510 ? 28.200 -36.039 -39.536 1.00 92.44 510 ARG A N 1
ATOM 3901 C CA . ARG A 1 510 ? 29.115 -36.987 -38.868 1.00 92.44 510 ARG A CA 1
ATOM 3902 C C . ARG A 1 510 ? 28.622 -38.438 -38.930 1.00 92.44 510 ARG A C 1
ATOM 3904 O O . ARG A 1 510 ? 29.448 -39.342 -39.029 1.00 92.44 510 ARG A O 1
ATOM 3911 N N . ARG A 1 511 ? 27.303 -38.683 -38.884 1.00 93.00 511 ARG A N 1
ATOM 3912 C CA . ARG A 1 511 ? 26.732 -40.031 -39.087 1.00 93.00 511 ARG A CA 1
ATOM 3913 C C . ARG A 1 511 ? 26.957 -40.524 -40.517 1.00 93.00 511 ARG A C 1
ATOM 3915 O O . ARG A 1 511 ? 27.480 -41.620 -40.690 1.00 93.00 511 ARG A O 1
ATOM 3922 N N . ARG A 1 512 ? 26.640 -39.704 -41.526 1.00 91.31 512 ARG A N 1
ATOM 3923 C CA . ARG A 1 512 ? 26.854 -40.037 -42.948 1.00 91.31 512 ARG A CA 1
ATOM 3924 C C . ARG A 1 512 ? 28.330 -40.304 -43.258 1.00 91.31 512 ARG A C 1
ATOM 3926 O O . ARG A 1 512 ? 28.643 -41.271 -43.950 1.00 91.31 512 ARG A O 1
ATOM 3933 N N . ASP A 1 513 ? 29.234 -39.493 -42.713 1.00 91.56 513 ASP A N 1
ATOM 3934 C CA . ASP A 1 513 ? 30.679 -39.651 -42.899 1.00 91.56 513 ASP A CA 1
ATOM 3935 C C . ASP A 1 513 ? 31.191 -40.954 -42.246 1.00 91.56 513 ASP A C 1
ATOM 3937 O O . ASP A 1 513 ? 32.008 -41.666 -42.835 1.00 91.56 513 ASP A O 1
ATOM 3941 N N . ALA A 1 514 ? 30.665 -41.324 -41.070 1.00 89.06 514 ALA A N 1
ATOM 3942 C CA . ALA A 1 514 ? 30.974 -42.595 -40.410 1.00 89.06 514 ALA A CA 1
ATOM 3943 C C . ALA A 1 514 ? 30.450 -43.815 -41.193 1.00 89.06 514 ALA A C 1
ATOM 3945 O O . ALA A 1 514 ? 31.181 -44.794 -41.360 1.00 89.06 514 ALA A O 1
ATOM 3946 N N . GLU A 1 515 ? 29.227 -43.750 -41.729 1.00 89.62 515 GLU A N 1
ATOM 3947 C CA . GLU A 1 515 ? 28.655 -44.793 -42.595 1.00 89.62 515 GLU A CA 1
ATOM 3948 C C . GLU A 1 515 ? 29.473 -44.977 -43.886 1.00 89.62 515 GLU A C 1
ATOM 3950 O O . GLU A 1 515 ? 29.747 -46.109 -44.292 1.00 89.62 515 GLU A O 1
ATOM 3955 N N . GLN A 1 516 ? 29.927 -43.887 -44.519 1.00 85.31 516 GLN A N 1
ATOM 3956 C CA . GLN A 1 516 ? 30.832 -43.968 -45.672 1.00 85.31 516 GLN A CA 1
ATOM 3957 C C . GLN A 1 516 ? 32.205 -44.543 -45.298 1.00 85.31 516 GLN A C 1
ATOM 3959 O O . GLN A 1 516 ? 32.763 -45.331 -46.063 1.00 85.31 516 GLN A O 1
ATOM 3964 N N . GLY A 1 517 ? 32.739 -44.191 -44.125 1.00 84.06 517 GLY A N 1
ATOM 3965 C CA . GLY A 1 517 ? 33.977 -44.767 -43.598 1.00 84.06 517 GLY A CA 1
ATOM 3966 C C . GLY A 1 517 ? 33.885 -46.286 -43.423 1.00 84.06 517 GLY A C 1
ATOM 3967 O O . GLY A 1 517 ? 34.788 -47.003 -43.852 1.00 84.06 517 GLY A O 1
ATOM 3968 N N . GLN A 1 518 ? 32.771 -46.783 -42.877 1.00 82.94 518 GLN A N 1
ATOM 3969 C CA . GLN A 1 518 ? 32.512 -48.221 -42.742 1.00 82.94 518 GLN A CA 1
ATOM 3970 C C . GLN A 1 518 ? 32.382 -48.925 -44.099 1.00 82.94 518 GLN A C 1
ATOM 3972 O O . GLN A 1 518 ? 32.999 -49.971 -44.290 1.00 82.94 518 GLN A O 1
ATOM 3977 N N . ARG A 1 519 ? 31.658 -48.340 -45.067 1.00 80.19 519 ARG A N 1
ATOM 3978 C CA . ARG A 1 519 ? 31.555 -48.902 -46.430 1.00 80.19 519 ARG A CA 1
ATOM 3979 C C . ARG A 1 519 ? 32.921 -49.032 -47.104 1.00 80.19 519 ARG A C 1
ATOM 3981 O O . ARG A 1 519 ? 33.248 -50.105 -47.593 1.00 80.19 519 ARG A O 1
ATOM 3988 N N . ARG A 1 520 ? 33.761 -47.992 -47.040 1.00 75.94 520 ARG A N 1
ATOM 3989 C CA . ARG A 1 520 ? 35.130 -48.037 -47.590 1.00 75.94 520 ARG A CA 1
ATOM 3990 C C . ARG A 1 520 ? 36.011 -49.089 -46.913 1.00 75.94 520 ARG A C 1
ATOM 3992 O O . ARG A 1 520 ? 36.862 -49.676 -47.570 1.00 75.94 520 ARG A O 1
ATOM 3999 N N . GLN A 1 521 ? 35.829 -49.332 -45.613 1.00 73.75 521 GLN A N 1
ATOM 4000 C CA . GLN A 1 521 ? 36.542 -50.404 -44.908 1.00 73.75 521 GLN A CA 1
ATOM 4001 C C . GLN A 1 521 ? 36.056 -51.797 -45.331 1.00 73.75 521 GLN A C 1
ATOM 4003 O O . GLN A 1 521 ? 36.878 -52.697 -45.452 1.00 73.75 521 GLN A O 1
ATOM 4008 N N . GLN A 1 522 ? 34.759 -51.973 -45.600 1.00 70.81 522 GLN A N 1
ATOM 4009 C CA . GLN A 1 522 ? 34.214 -53.226 -46.139 1.00 70.81 522 GLN A CA 1
ATOM 4010 C C . GLN A 1 522 ? 34.729 -53.489 -47.565 1.00 70.81 522 GLN A C 1
ATOM 4012 O O . GLN A 1 522 ? 35.292 -54.550 -47.816 1.00 70.81 522 GLN A O 1
ATOM 4017 N N . GLU A 1 523 ? 34.665 -52.492 -48.453 1.00 66.50 523 GLU A N 1
ATOM 4018 C CA . GLU A 1 523 ? 35.205 -52.568 -49.822 1.00 66.50 523 GLU A CA 1
ATOM 4019 C C . GLU A 1 523 ? 36.718 -52.874 -49.843 1.00 66.50 523 GLU A C 1
ATOM 4021 O O . GLU A 1 523 ? 37.192 -53.622 -50.696 1.00 66.50 523 GLU A O 1
ATOM 4026 N N . ALA A 1 524 ? 37.488 -52.354 -48.878 1.00 61.41 524 ALA A N 1
ATOM 4027 C CA . ALA A 1 524 ? 38.922 -52.633 -48.753 1.00 61.41 524 ALA A CA 1
ATOM 4028 C C . ALA A 1 524 ? 39.250 -54.059 -48.260 1.00 61.41 524 ALA A C 1
ATOM 4030 O O . ALA A 1 524 ? 40.366 -54.531 -48.476 1.00 61.41 524 ALA A O 1
ATOM 4031 N N . VAL A 1 525 ? 38.306 -54.745 -47.605 1.00 60.31 525 VAL A N 1
ATOM 4032 C CA . VAL A 1 525 ? 38.447 -56.147 -47.163 1.00 60.31 525 VAL A CA 1
ATOM 4033 C C . VAL A 1 525 ? 38.018 -57.132 -48.261 1.00 60.31 525 VAL A C 1
ATOM 4035 O O . VAL A 1 525 ? 38.454 -58.281 -48.252 1.00 60.31 525 VAL A O 1
ATOM 4038 N N . GLU A 1 526 ? 37.225 -56.687 -49.239 1.00 52.28 526 GLU A N 1
ATOM 4039 C CA . GLU A 1 526 ? 36.693 -57.513 -50.336 1.00 52.28 526 GLU A CA 1
ATOM 4040 C C . GLU A 1 526 ? 37.562 -57.482 -51.620 1.00 52.28 526 GLU A C 1
ATOM 4042 O O . GLU A 1 526 ? 37.187 -58.015 -52.664 1.00 52.28 526 GLU A O 1
ATOM 4047 N N . ALA A 1 527 ? 38.765 -56.896 -51.555 1.00 48.03 527 ALA A N 1
ATOM 4048 C CA . ALA A 1 527 ? 39.734 -56.916 -52.653 1.00 48.03 527 ALA A CA 1
ATOM 4049 C C . ALA A 1 527 ? 40.391 -58.314 -52.810 1.00 48.03 527 ALA A C 1
ATOM 4051 O O . ALA A 1 527 ? 40.932 -58.850 -51.838 1.00 48.03 527 ALA A O 1
ATOM 4052 N N . PRO A 1 528 ? 40.399 -58.925 -54.014 1.00 48.12 528 PRO A N 1
ATOM 4053 C CA . PRO A 1 528 ? 40.827 -60.312 -54.185 1.00 48.12 528 PRO A CA 1
ATOM 4054 C C . PRO A 1 528 ? 42.349 -60.490 -54.093 1.00 48.12 528 PRO A C 1
ATOM 4056 O O . PRO A 1 528 ? 43.125 -59.815 -54.771 1.00 48.12 528 PRO A O 1
ATOM 4059 N N . ALA A 1 529 ? 42.774 -61.476 -53.302 1.00 47.59 529 ALA A N 1
ATOM 4060 C CA . ALA A 1 529 ? 44.170 -61.878 -53.190 1.00 47.59 529 ALA A CA 1
ATOM 4061 C C . ALA A 1 529 ? 44.663 -62.600 -54.460 1.00 47.59 529 ALA A C 1
ATOM 4063 O O . ALA A 1 529 ? 44.106 -63.622 -54.860 1.00 47.59 529 ALA A O 1
ATOM 4064 N N . LEU A 1 530 ? 45.763 -62.112 -55.041 1.00 38.84 530 LEU A N 1
ATOM 4065 C CA . LEU A 1 530 ? 46.528 -62.788 -56.092 1.00 38.84 530 LEU A CA 1
ATOM 4066 C C . LEU A 1 530 ? 48.028 -62.730 -55.776 1.00 38.84 530 LEU A C 1
ATOM 4068 O O . LEU A 1 530 ? 48.582 -61.674 -55.481 1.00 38.84 530 LEU A O 1
ATOM 4072 N N . ALA A 1 531 ? 48.676 -63.889 -55.852 1.00 36.38 531 ALA A N 1
ATOM 4073 C CA . ALA A 1 531 ? 50.107 -64.124 -55.668 1.00 36.38 531 ALA A CA 1
ATOM 4074 C C . ALA A 1 531 ? 50.467 -65.466 -56.351 1.00 36.38 531 ALA A C 1
ATOM 4076 O O . ALA A 1 531 ? 49.544 -66.241 -56.617 1.00 36.38 531 ALA A O 1
ATOM 4077 N N . PRO A 1 532 ? 51.750 -65.838 -56.556 1.00 59.28 532 PRO A N 1
ATOM 4078 C CA . PRO A 1 532 ? 52.994 -65.051 -56.542 1.00 59.28 532 PRO A CA 1
ATOM 4079 C C . PRO A 1 532 ? 53.865 -65.269 -57.812 1.00 59.28 532 PRO A C 1
ATOM 4081 O O . PRO A 1 532 ? 53.668 -66.233 -58.544 1.00 59.28 532 PRO A O 1
ATOM 4084 N N . THR A 1 533 ? 54.944 -64.493 -57.988 1.00 33.78 533 THR A N 1
ATOM 4085 C CA . THR A 1 533 ? 56.158 -64.959 -58.707 1.00 33.78 533 THR A CA 1
ATOM 4086 C C . THR A 1 533 ? 57.426 -64.320 -58.134 1.00 33.78 533 THR A C 1
ATOM 4088 O O . THR A 1 533 ? 57.553 -63.097 -58.131 1.00 33.78 533 THR A O 1
ATOM 4091 N N . SER A 1 534 ? 58.379 -65.144 -57.688 1.00 34.53 534 SER A N 1
ATOM 4092 C CA . SER A 1 534 ? 59.756 -64.736 -57.349 1.00 34.53 534 SER A CA 1
ATOM 4093 C C . SER A 1 534 ? 60.653 -64.705 -58.600 1.00 34.53 534 SER A C 1
ATOM 4095 O O . SER A 1 534 ? 60.271 -65.242 -59.641 1.00 34.53 534 SER A O 1
ATOM 4097 N N . PRO A 1 535 ? 61.872 -64.145 -58.502 1.00 48.78 535 PRO A N 1
ATOM 4098 C CA . PRO A 1 535 ? 63.009 -65.072 -58.425 1.00 48.78 535 PRO A CA 1
ATOM 4099 C C . PRO A 1 535 ? 64.059 -64.737 -57.346 1.00 48.78 535 PRO A C 1
ATOM 4101 O O . PRO A 1 535 ? 64.066 -63.672 -56.736 1.00 48.78 535 PRO A O 1
ATOM 4104 N N . THR A 1 536 ? 64.935 -65.713 -57.112 1.00 33.16 536 THR A N 1
ATOM 4105 C CA . THR A 1 536 ? 65.935 -65.806 -56.035 1.00 33.16 536 THR A CA 1
ATOM 4106 C C . THR A 1 536 ? 67.332 -65.354 -56.474 1.00 33.16 536 THR A C 1
ATOM 4108 O O . THR A 1 536 ? 67.715 -65.673 -57.595 1.00 33.16 536 THR A O 1
ATOM 4111 N N . LEU A 1 537 ? 68.095 -64.711 -55.568 1.00 36.50 537 LEU A N 1
ATOM 4112 C CA . LEU A 1 537 ? 69.572 -64.732 -55.349 1.00 36.50 537 LEU A CA 1
ATOM 4113 C C . LEU A 1 537 ? 69.950 -63.492 -54.488 1.00 36.50 537 LEU A C 1
ATOM 4115 O O . LEU A 1 537 ? 69.373 -62.434 -54.701 1.00 36.50 537 LEU A O 1
ATOM 4119 N N . ALA A 1 538 ? 70.867 -63.503 -53.510 1.00 30.94 538 ALA A N 1
ATOM 4120 C CA . ALA A 1 538 ? 71.702 -64.568 -52.943 1.00 30.94 538 ALA A CA 1
ATOM 4121 C C . ALA A 1 538 ? 72.008 -64.318 -51.436 1.00 30.94 538 ALA A C 1
ATOM 4123 O O . ALA A 1 538 ? 71.757 -63.243 -50.900 1.00 30.94 538 ALA A O 1
ATOM 4124 N N . TRP A 1 539 ? 72.544 -65.348 -50.778 1.00 33.16 539 TRP A N 1
ATOM 4125 C CA . TRP A 1 539 ? 72.942 -65.494 -49.358 1.00 33.16 539 TRP A CA 1
ATOM 4126 C C . TRP A 1 539 ? 74.346 -64.870 -49.114 1.00 33.16 539 TRP A C 1
ATOM 4128 O O . TRP A 1 539 ? 75.120 -64.836 -50.066 1.00 33.16 539 TRP A O 1
ATOM 4138 N N . THR A 1 540 ? 74.715 -64.275 -47.962 1.00 36.50 540 THR A N 1
ATOM 4139 C CA . THR A 1 540 ? 75.212 -64.925 -46.708 1.00 36.50 540 THR A CA 1
ATOM 4140 C C . THR A 1 540 ? 75.317 -63.936 -45.497 1.00 36.50 540 THR A C 1
ATOM 4142 O O . THR A 1 540 ? 75.110 -62.741 -45.697 1.00 36.50 540 THR A O 1
ATOM 4145 N N . PRO A 1 541 ? 75.565 -64.396 -44.238 1.00 57.25 541 PRO A N 1
ATOM 4146 C CA . PRO A 1 541 ? 75.195 -63.682 -42.988 1.00 57.25 541 PRO A CA 1
ATOM 4147 C C . PRO A 1 541 ? 76.373 -63.203 -42.093 1.00 57.25 541 PRO A C 1
ATOM 4149 O O . PRO A 1 541 ? 77.509 -63.563 -42.380 1.00 57.25 541 PRO A O 1
ATOM 4152 N N . ASP A 1 542 ? 76.094 -62.468 -40.990 1.00 38.44 542 ASP A N 1
ATOM 4153 C CA . ASP A 1 542 ? 76.309 -62.895 -39.568 1.00 38.44 542 ASP A CA 1
ATOM 4154 C C . ASP A 1 542 ? 75.622 -61.896 -38.552 1.00 38.44 542 ASP A C 1
ATOM 4156 O O . ASP A 1 542 ? 74.803 -61.109 -39.037 1.00 38.44 542 ASP A O 1
ATOM 4160 N N . PRO A 1 543 ? 75.729 -61.937 -37.188 1.00 55.00 543 PRO A N 1
ATOM 4161 C CA . PRO A 1 543 ? 74.529 -62.212 -36.374 1.00 55.00 543 PRO A CA 1
ATOM 4162 C C . PRO A 1 543 ? 74.270 -61.302 -35.131 1.00 55.00 543 PRO A C 1
ATOM 4164 O O . PRO A 1 543 ? 74.987 -60.346 -34.851 1.00 55.00 543 PRO A O 1
ATOM 4167 N N . ALA A 1 544 ? 73.290 -61.741 -34.319 1.00 36.03 544 ALA A N 1
ATOM 4168 C CA . ALA A 1 544 ? 73.058 -61.481 -32.880 1.00 36.03 544 ALA A CA 1
ATOM 4169 C C . ALA A 1 544 ? 72.089 -60.349 -32.440 1.00 36.03 544 ALA A C 1
ATOM 4171 O O . ALA A 1 544 ? 72.072 -59.236 -32.952 1.00 36.03 544 ALA A O 1
ATOM 4172 N N . ALA A 1 545 ? 71.260 -60.693 -31.442 1.00 38.44 545 ALA A N 1
ATOM 4173 C CA . ALA A 1 545 ? 70.170 -59.902 -30.842 1.00 38.44 545 ALA A CA 1
ATOM 4174 C C . ALA A 1 545 ? 70.619 -59.206 -29.518 1.00 38.44 545 ALA A C 1
ATOM 4176 O O . ALA A 1 545 ? 71.767 -59.423 -29.125 1.00 38.44 545 ALA A O 1
ATOM 4177 N N . PRO A 1 546 ? 69.792 -58.394 -28.798 1.00 50.34 546 PRO A N 1
ATOM 4178 C CA . PRO A 1 546 ? 68.567 -58.868 -28.119 1.00 50.34 546 PRO A CA 1
ATOM 4179 C C . PRO A 1 546 ? 67.358 -57.886 -28.069 1.00 50.34 546 PRO A C 1
ATOM 4181 O O . PRO A 1 546 ? 67.374 -56.779 -28.597 1.00 50.34 546 PRO A O 1
ATOM 4184 N N . GLN A 1 547 ? 66.281 -58.351 -27.422 1.00 41.47 547 GLN A N 1
ATOM 4185 C CA . GLN A 1 547 ? 64.925 -57.777 -27.312 1.00 41.47 547 GLN A CA 1
ATOM 4186 C C . GLN A 1 547 ? 64.791 -56.521 -26.412 1.00 41.47 547 GLN A C 1
ATOM 4188 O O . GLN A 1 547 ? 65.522 -56.402 -25.426 1.00 41.47 547 GLN A O 1
ATOM 4193 N N . PRO A 1 548 ? 63.747 -55.682 -26.604 1.00 44.12 548 PRO A N 1
ATOM 4194 C CA . PRO A 1 548 ? 63.189 -54.821 -25.559 1.00 44.12 548 PRO A CA 1
ATOM 4195 C C . PRO A 1 548 ? 62.098 -55.534 -24.729 1.00 44.12 548 PRO A C 1
ATOM 4197 O O . PRO A 1 548 ? 61.362 -56.388 -25.224 1.00 44.12 548 PRO A O 1
ATOM 4200 N N . LYS A 1 549 ? 61.994 -55.173 -23.444 1.00 38.00 549 LYS A N 1
ATOM 4201 C CA . LYS A 1 549 ? 61.144 -55.836 -22.436 1.00 38.00 549 LYS A CA 1
ATOM 4202 C C . LYS A 1 549 ? 59.701 -55.317 -22.416 1.00 38.00 549 LYS A C 1
ATOM 4204 O O . LYS A 1 549 ? 59.452 -54.137 -22.643 1.00 38.00 549 LYS A O 1
ATOM 4209 N N . GLN A 1 550 ? 58.775 -56.192 -22.022 1.00 36.72 550 GLN A N 1
ATOM 4210 C CA . GLN A 1 550 ? 57.429 -55.823 -21.573 1.00 36.72 550 GLN A CA 1
ATOM 4211 C C . GLN A 1 550 ? 57.480 -55.048 -20.245 1.00 36.72 550 GLN A C 1
ATOM 4213 O O . GLN A 1 550 ? 58.349 -55.304 -19.410 1.00 36.72 550 GLN A O 1
ATOM 4218 N N . ALA A 1 551 ? 56.500 -54.170 -20.020 1.00 35.12 551 ALA A N 1
ATOM 4219 C CA . ALA A 1 551 ? 56.253 -53.535 -18.730 1.00 35.12 551 ALA A CA 1
ATOM 4220 C C . ALA A 1 551 ? 54.774 -53.685 -18.337 1.00 35.12 551 ALA A C 1
ATOM 4222 O O . ALA A 1 551 ? 53.912 -52.939 -18.792 1.00 35.12 551 ALA A O 1
ATOM 4223 N N . HIS A 1 552 ? 54.499 -54.642 -17.453 1.00 38.09 552 HIS A N 1
ATOM 4224 C CA . HIS A 1 552 ? 53.347 -54.602 -16.557 1.00 38.09 552 HIS A CA 1
ATOM 4225 C C . HIS A 1 552 ? 53.868 -54.259 -15.162 1.00 38.09 552 HIS A C 1
ATOM 4227 O O . HIS A 1 552 ? 54.884 -54.819 -14.771 1.00 38.09 552 HIS A O 1
ATOM 4233 N N . HIS A 1 553 ? 53.158 -53.428 -14.396 1.00 34.72 553 HIS A N 1
ATOM 4234 C CA . HIS A 1 553 ? 52.906 -53.717 -12.981 1.00 34.72 553 HIS A CA 1
ATOM 4235 C C . HIS A 1 553 ? 51.737 -52.887 -12.432 1.00 34.72 553 HIS A C 1
ATOM 4237 O O . HIS A 1 553 ? 51.565 -51.711 -12.737 1.00 34.72 553 HIS A O 1
ATOM 4243 N N . ILE A 1 554 ? 50.932 -53.566 -11.622 1.00 37.84 554 ILE A N 1
ATOM 4244 C CA . ILE A 1 554 ? 49.802 -53.074 -10.829 1.00 37.84 554 ILE A CA 1
ATOM 4245 C C . ILE A 1 554 ? 50.314 -52.856 -9.399 1.00 37.84 554 ILE A C 1
ATOM 4247 O O . ILE A 1 554 ? 51.117 -53.674 -8.962 1.00 37.84 554 ILE A O 1
ATOM 4251 N N . THR A 1 555 ? 49.790 -51.875 -8.651 1.00 34.44 555 THR A N 1
ATOM 4252 C CA . THR A 1 555 ? 49.398 -52.087 -7.235 1.00 34.44 555 THR A CA 1
ATOM 4253 C C . THR A 1 555 ? 48.533 -50.957 -6.684 1.00 34.44 555 THR A C 1
ATOM 4255 O O . THR A 1 555 ? 48.797 -49.779 -6.902 1.00 34.44 555 THR A O 1
ATOM 4258 N N . SER A 1 556 ? 47.531 -51.355 -5.907 1.00 34.41 556 SER A N 1
ATOM 4259 C CA . SER A 1 556 ? 46.630 -50.530 -5.102 1.00 34.41 556 SER A CA 1
ATOM 4260 C C . SER A 1 556 ? 46.833 -50.827 -3.614 1.00 34.41 556 SER A C 1
ATOM 4262 O O . SER A 1 556 ? 46.987 -51.998 -3.265 1.00 34.41 556 SER A O 1
ATOM 4264 N N . SER A 1 557 ? 46.709 -49.834 -2.729 1.00 34.66 557 SER A N 1
ATOM 4265 C CA . SER A 1 557 ? 46.472 -50.077 -1.297 1.00 34.66 557 SER A CA 1
ATOM 4266 C C . SER A 1 557 ? 45.786 -48.896 -0.594 1.00 34.66 557 SER A C 1
ATOM 4268 O O . SER A 1 557 ? 46.207 -47.747 -0.691 1.00 34.66 557 SER A O 1
ATOM 4270 N N . THR A 1 558 ? 44.711 -49.204 0.132 1.00 36.72 558 THR A N 1
ATOM 4271 C CA . THR A 1 558 ? 44.071 -48.358 1.160 1.00 36.72 558 THR A CA 1
ATOM 4272 C C . THR A 1 558 ? 44.863 -48.394 2.477 1.00 36.72 558 THR A C 1
ATOM 4274 O O . THR A 1 558 ? 45.722 -49.264 2.640 1.00 36.72 558 THR A O 1
ATOM 4277 N N . PRO A 1 559 ? 44.540 -47.530 3.461 1.00 45.50 559 PRO A N 1
ATOM 4278 C CA . PRO A 1 559 ? 43.841 -48.097 4.626 1.00 45.50 559 PRO A CA 1
ATOM 4279 C C . PRO A 1 559 ? 42.821 -47.176 5.329 1.00 45.50 559 PRO A C 1
ATOM 4281 O O . PRO A 1 559 ? 42.812 -45.956 5.190 1.00 45.50 559 PRO A O 1
ATOM 4284 N N . THR A 1 560 ? 41.999 -47.811 6.162 1.00 33.53 560 THR A N 1
ATOM 4285 C CA . THR A 1 560 ? 41.172 -47.241 7.246 1.00 33.53 560 THR A CA 1
ATOM 4286 C C . THR A 1 560 ? 41.867 -47.543 8.611 1.00 33.53 560 THR A C 1
ATOM 4288 O O . THR A 1 560 ? 42.923 -48.166 8.610 1.00 33.53 560 THR A O 1
ATOM 4291 N N . THR A 1 561 ? 41.447 -47.139 9.823 1.00 31.69 561 THR A N 1
ATOM 4292 C CA . THR A 1 561 ? 40.126 -46.730 10.345 1.00 31.69 561 THR A CA 1
ATOM 4293 C C . THR A 1 561 ? 40.257 -45.964 11.687 1.00 31.69 561 THR A C 1
ATOM 4295 O O . THR A 1 561 ? 41.086 -46.338 12.508 1.00 31.69 561 THR A O 1
ATOM 4298 N N . HIS A 1 562 ? 39.308 -45.059 11.972 1.00 36.34 562 HIS A N 1
ATOM 4299 C CA . HIS A 1 562 ? 38.693 -44.835 13.307 1.00 36.34 562 HIS A CA 1
ATOM 4300 C C . HIS A 1 562 ? 39.416 -44.064 14.460 1.00 36.34 562 HIS A C 1
ATOM 4302 O O . HIS A 1 562 ? 40.581 -43.704 14.318 1.00 36.34 562 HIS A O 1
ATOM 4308 N N . PRO A 1 563 ? 38.660 -43.608 15.505 1.00 56.03 563 PRO A N 1
ATOM 4309 C CA . PRO A 1 563 ? 38.774 -42.230 16.019 1.00 56.03 563 PRO A CA 1
ATOM 4310 C C . PRO A 1 563 ? 39.210 -42.101 17.497 1.00 56.03 563 PRO A C 1
ATOM 4312 O O . PRO A 1 563 ? 39.359 -43.094 18.205 1.00 56.03 563 PRO A O 1
ATOM 4315 N N . GLY A 1 564 ? 39.303 -40.858 17.998 1.00 28.16 564 GLY A N 1
ATOM 4316 C CA . GLY A 1 564 ? 39.510 -40.563 19.422 1.00 28.16 564 GLY A CA 1
ATOM 4317 C C . GLY A 1 564 ? 38.988 -39.188 19.866 1.00 28.16 564 GLY A C 1
ATOM 4318 O O . GLY A 1 564 ? 39.365 -38.158 19.317 1.00 28.16 564 GLY A O 1
ATOM 4319 N N . THR A 1 565 ? 38.121 -39.197 20.877 1.00 34.03 565 THR A N 1
ATOM 4320 C CA . THR A 1 565 ? 37.550 -38.048 21.606 1.00 34.03 565 THR A CA 1
ATOM 4321 C C . THR A 1 565 ? 38.588 -37.327 22.481 1.00 34.03 565 THR A C 1
ATOM 4323 O O . THR A 1 565 ? 39.321 -38.025 23.173 1.00 34.03 565 THR A O 1
ATOM 4326 N N . THR A 1 566 ? 38.558 -35.985 22.592 1.00 33.81 566 THR A N 1
ATOM 4327 C CA . THR A 1 566 ? 38.851 -35.261 23.863 1.00 33.81 566 THR A CA 1
ATOM 4328 C C . THR A 1 566 ? 38.460 -33.767 23.869 1.00 33.81 566 THR A C 1
ATOM 4330 O O . THR A 1 566 ? 39.018 -32.934 23.165 1.00 33.81 566 THR A O 1
ATOM 4333 N N . GLN A 1 567 ? 37.562 -33.431 24.795 1.00 33.19 567 GLN A N 1
ATOM 4334 C CA . GLN A 1 567 ? 37.428 -32.179 25.572 1.00 33.19 567 GLN A CA 1
ATOM 4335 C C . GLN A 1 567 ? 37.453 -32.668 27.061 1.00 33.19 567 GLN A C 1
ATOM 4337 O O . GLN A 1 567 ? 37.153 -33.858 27.227 1.00 33.19 567 GLN A O 1
ATOM 4342 N N . PRO A 1 568 ? 37.769 -31.910 28.150 1.00 47.16 568 PRO A N 1
ATOM 4343 C CA . PRO A 1 568 ? 37.793 -30.443 28.325 1.00 47.16 568 PRO A CA 1
ATOM 4344 C C . PRO A 1 568 ? 38.936 -29.851 29.211 1.00 47.16 568 PRO A C 1
ATOM 4346 O O . PRO A 1 568 ? 39.725 -30.590 29.786 1.00 47.16 568 PRO A O 1
ATOM 4349 N N . ALA A 1 569 ? 38.958 -28.512 29.371 1.00 31.42 569 ALA A N 1
ATOM 4350 C CA . ALA A 1 569 ? 39.445 -27.694 30.519 1.00 31.42 569 ALA A CA 1
ATOM 4351 C C . ALA A 1 569 ? 39.282 -26.192 30.123 1.00 31.42 569 ALA A C 1
ATOM 4353 O O . ALA A 1 569 ? 39.553 -25.874 28.970 1.00 31.42 569 ALA A O 1
ATOM 4354 N N . ALA A 1 570 ? 38.742 -25.204 30.863 1.00 30.69 570 ALA A N 1
ATOM 4355 C CA . ALA A 1 570 ? 38.778 -24.821 32.289 1.00 30.69 570 ALA A CA 1
ATOM 4356 C C . ALA A 1 570 ? 40.199 -24.452 32.789 1.00 30.69 570 ALA A C 1
ATOM 4358 O O . ALA A 1 570 ? 41.098 -25.267 32.676 1.00 30.69 570 ALA A O 1
ATOM 4359 N N . ALA A 1 571 ? 40.502 -23.291 33.385 1.00 31.14 571 ALA A N 1
ATOM 4360 C CA . ALA A 1 571 ? 39.733 -22.077 33.701 1.00 31.14 571 ALA A CA 1
ATOM 4361 C C . ALA A 1 571 ? 40.700 -20.911 34.050 1.00 31.14 571 ALA A C 1
ATOM 4363 O O . ALA A 1 571 ? 41.873 -21.172 34.300 1.00 31.14 571 ALA A O 1
ATOM 4364 N N . GLN A 1 572 ? 40.194 -19.667 34.131 1.00 31.19 572 GLN A N 1
ATOM 4365 C CA . GLN A 1 572 ? 40.587 -18.564 35.052 1.00 31.19 572 GLN A CA 1
ATOM 4366 C C . GLN A 1 572 ? 39.791 -17.306 34.628 1.00 31.19 572 GLN A C 1
ATOM 4368 O O . GLN A 1 572 ? 39.915 -16.874 33.490 1.00 31.19 572 GLN A O 1
ATOM 4373 N N . PHE A 1 573 ? 38.793 -16.793 35.359 1.00 32.03 573 PHE A N 1
ATOM 4374 C CA . PHE A 1 573 ? 38.812 -16.140 36.682 1.00 32.03 573 PHE A CA 1
ATOM 4375 C C . PHE A 1 573 ? 39.758 -14.934 36.808 1.00 32.03 573 PHE A C 1
ATOM 4377 O O . PHE A 1 573 ? 40.909 -15.073 37.211 1.00 32.03 573 PHE A O 1
ATOM 4384 N N . THR A 1 574 ? 39.195 -13.739 36.613 1.00 31.78 574 THR A N 1
ATOM 4385 C CA . THR A 1 574 ? 39.622 -12.491 37.265 1.00 31.78 574 THR A CA 1
ATOM 4386 C C . THR A 1 574 ? 38.385 -11.712 37.720 1.00 31.78 574 THR A C 1
ATOM 4388 O O . THR A 1 574 ? 37.464 -11.462 36.944 1.00 31.78 574 THR A O 1
ATOM 4391 N N . THR A 1 575 ? 38.360 -11.350 39.002 1.00 35.97 575 THR A N 1
ATOM 4392 C CA . THR A 1 575 ? 37.269 -10.617 39.677 1.00 35.97 575 THR A CA 1
ATOM 4393 C C . THR A 1 575 ? 37.851 -9.360 40.375 1.00 35.97 575 THR A C 1
ATOM 4395 O O . THR A 1 575 ? 39.034 -9.076 40.184 1.00 35.97 575 THR A O 1
ATOM 4398 N N . PRO A 1 576 ? 37.060 -8.483 41.026 1.00 39.78 576 PRO A N 1
ATOM 4399 C CA . PRO A 1 576 ? 36.993 -7.077 40.639 1.00 39.78 576 PRO A CA 1
ATOM 4400 C C . PRO A 1 576 ? 37.903 -6.132 41.445 1.00 39.78 576 PRO A C 1
ATOM 4402 O O . PRO A 1 576 ? 38.202 -6.362 42.617 1.00 39.78 576 PRO A O 1
ATOM 4405 N N . GLY A 1 577 ? 38.260 -4.998 40.831 1.00 31.83 577 GLY A N 1
ATOM 4406 C CA . GLY A 1 577 ? 38.915 -3.874 41.510 1.00 31.83 577 GLY A CA 1
ATOM 4407 C C . GLY A 1 577 ? 37.978 -3.147 42.485 1.00 31.83 577 GLY A C 1
ATOM 4408 O O . GLY A 1 577 ? 36.805 -2.929 42.184 1.00 31.83 577 GLY A O 1
ATOM 4409 N N . GLN A 1 578 ? 38.501 -2.783 43.658 1.00 34.00 578 GLN A N 1
ATOM 4410 C CA . GLN A 1 578 ? 37.728 -2.229 44.775 1.00 34.00 578 GLN A CA 1
ATOM 4411 C C . GLN A 1 578 ? 37.322 -0.751 44.624 1.00 34.00 578 GLN A C 1
ATOM 4413 O O . GLN A 1 578 ? 37.898 0.028 43.869 1.00 34.00 578 GLN A O 1
ATOM 4418 N N . SER A 1 579 ? 36.317 -0.386 45.420 1.00 32.56 579 SER A N 1
ATOM 4419 C CA . SER A 1 579 ? 35.686 0.929 45.554 1.00 32.56 579 SER A CA 1
ATOM 4420 C C . SER A 1 579 ? 36.518 1.987 46.292 1.00 32.56 579 SER A C 1
ATOM 4422 O O . SER A 1 579 ? 37.108 1.694 47.332 1.00 32.56 579 SER A O 1
ATOM 4424 N N . THR A 1 580 ? 36.367 3.250 45.884 1.00 42.91 580 THR A N 1
ATOM 4425 C CA . THR A 1 580 ? 36.673 4.444 46.699 1.00 42.91 580 THR A CA 1
ATOM 4426 C C . THR A 1 580 ? 35.351 5.071 47.182 1.00 42.91 580 THR A C 1
ATOM 4428 O O . THR A 1 580 ? 34.416 5.150 46.382 1.00 42.91 580 THR A O 1
ATOM 4431 N N . PRO A 1 581 ? 35.210 5.506 48.452 1.00 51.69 581 PRO A N 1
ATOM 4432 C CA . PRO A 1 581 ? 33.938 6.017 48.978 1.00 51.69 581 PRO A CA 1
ATOM 4433 C C . PRO A 1 581 ? 33.520 7.381 48.382 1.00 51.69 581 PRO A C 1
ATOM 4435 O O . PRO A 1 581 ? 34.380 8.182 48.004 1.00 51.69 581 PRO A O 1
ATOM 4438 N N . PRO A 1 582 ? 32.206 7.680 48.312 1.00 48.06 582 PRO A N 1
ATOM 4439 C CA . PRO A 1 582 ? 31.688 8.886 47.670 1.00 48.06 582 PRO A CA 1
ATOM 4440 C C . PRO A 1 582 ? 31.854 10.147 48.530 1.00 48.06 582 PRO A C 1
ATOM 4442 O O . PRO A 1 582 ? 31.668 10.133 49.747 1.00 48.06 582 PRO A O 1
ATOM 4445 N N . ALA A 1 583 ? 32.123 11.277 47.871 1.00 44.69 583 ALA A N 1
ATOM 4446 C CA . ALA A 1 583 ? 32.107 12.592 48.505 1.00 44.69 583 ALA A CA 1
ATOM 4447 C C . ALA A 1 583 ? 30.676 13.012 48.897 1.00 44.69 583 ALA A C 1
ATOM 4449 O O . ALA A 1 583 ? 29.723 12.788 48.150 1.00 44.69 583 ALA A O 1
ATOM 4450 N N . ALA A 1 584 ? 30.533 13.660 50.057 1.00 46.84 584 ALA A N 1
ATOM 4451 C CA . ALA A 1 584 ? 29.235 14.063 50.597 1.00 46.84 584 ALA A CA 1
ATOM 4452 C C . ALA A 1 584 ? 28.468 15.023 49.654 1.00 46.84 584 ALA A C 1
ATOM 4454 O O . ALA A 1 584 ? 29.054 15.991 49.152 1.00 46.84 584 ALA A O 1
ATOM 4455 N N . PRO A 1 585 ? 27.153 14.818 49.433 1.00 51.88 585 PRO A N 1
ATOM 4456 C CA . PRO A 1 585 ? 26.372 15.664 48.541 1.00 51.88 585 PRO A CA 1
ATOM 4457 C C . PRO A 1 585 ? 26.187 17.069 49.127 1.00 51.88 585 PRO A C 1
ATOM 4459 O O . PRO A 1 585 ? 25.646 17.258 50.219 1.00 51.88 585 PRO A O 1
ATOM 4462 N N . LYS A 1 586 ? 26.599 18.087 48.364 1.00 54.81 586 LYS A N 1
ATOM 4463 C CA . LYS A 1 586 ? 26.255 19.488 48.648 1.00 54.81 586 LYS A CA 1
ATOM 4464 C C . LYS A 1 586 ? 24.734 19.655 48.574 1.00 54.81 586 LYS A C 1
ATOM 4466 O O . LYS A 1 586 ? 24.102 19.109 47.672 1.00 54.81 586 LYS A O 1
ATOM 4471 N N . LYS A 1 587 ? 24.159 20.445 49.490 1.00 48.03 587 LYS A N 1
ATOM 4472 C CA . LYS A 1 587 ? 22.719 20.765 49.501 1.00 48.03 587 LYS A CA 1
ATOM 4473 C C . LYS A 1 587 ? 22.278 21.244 48.104 1.00 48.03 587 LYS A C 1
ATOM 4475 O O . LYS A 1 587 ? 22.906 22.175 47.591 1.00 48.03 587 LYS A O 1
ATOM 4480 N N . PRO A 1 588 ? 21.234 20.657 47.490 1.00 58.47 588 PRO A N 1
ATOM 4481 C CA . PRO A 1 588 ? 20.772 21.091 46.179 1.00 58.47 588 PRO A CA 1
ATOM 4482 C C . PRO A 1 588 ? 20.275 22.537 46.256 1.00 58.47 588 PRO A C 1
ATOM 4484 O O . PRO A 1 588 ? 19.426 22.875 47.080 1.00 58.47 588 PRO A O 1
ATOM 4487 N N . GLY A 1 589 ? 20.807 23.400 45.387 1.00 70.44 589 GLY A N 1
ATOM 4488 C CA . GLY A 1 589 ? 20.262 24.743 45.197 1.00 70.44 589 GLY A CA 1
ATOM 4489 C C . GLY A 1 589 ? 18.829 24.681 44.661 1.00 70.44 589 GLY A C 1
ATOM 4490 O O . GLY A 1 589 ? 18.423 23.674 44.083 1.00 70.44 589 GLY A O 1
ATOM 4491 N N . ILE A 1 590 ? 18.073 25.773 44.807 1.00 66.38 590 ILE A N 1
ATOM 4492 C CA . ILE A 1 590 ? 16.626 25.836 44.514 1.00 66.38 590 ILE A CA 1
ATOM 4493 C C . ILE A 1 590 ? 16.266 25.274 43.120 1.00 66.38 590 ILE A C 1
ATOM 4495 O O . ILE A 1 590 ? 15.279 24.554 42.994 1.00 66.38 590 ILE A O 1
ATOM 4499 N N . LEU A 1 591 ? 17.098 25.496 42.090 1.00 59.53 591 LEU A N 1
ATOM 4500 C CA . LEU A 1 591 ? 16.892 24.905 40.757 1.00 59.53 591 LEU A CA 1
ATOM 4501 C C . LEU A 1 591 ? 16.914 23.366 40.740 1.00 59.53 591 LEU A C 1
ATOM 4503 O O . LEU A 1 591 ? 16.151 22.763 39.994 1.00 59.53 591 LEU A O 1
ATOM 4507 N N . SER A 1 592 ? 17.769 22.721 41.536 1.00 63.19 592 SER A N 1
ATOM 4508 C CA . SER A 1 592 ? 17.864 21.255 41.593 1.00 63.19 592 SER A CA 1
ATOM 4509 C C . SER A 1 592 ? 16.681 20.636 42.341 1.00 63.19 592 SER A C 1
ATOM 4511 O O . SER A 1 592 ? 16.219 19.569 41.943 1.00 63.19 592 SER A O 1
ATOM 4513 N N . ALA A 1 593 ? 16.129 21.326 43.345 1.00 67.56 593 ALA A N 1
ATOM 4514 C CA . ALA A 1 593 ? 14.871 20.925 43.976 1.00 67.56 593 ALA A CA 1
ATOM 4515 C C . ALA A 1 593 ? 13.690 21.015 42.991 1.00 67.56 593 ALA A C 1
ATOM 4517 O O . ALA A 1 593 ? 12.887 20.089 42.914 1.00 67.56 593 ALA A O 1
ATOM 4518 N N . ILE A 1 594 ? 13.628 22.080 42.180 1.00 73.69 594 ILE A N 1
ATOM 4519 C CA . ILE A 1 594 ? 12.629 22.222 41.106 1.00 73.69 594 ILE A CA 1
ATOM 4520 C C . ILE A 1 594 ? 12.787 21.102 40.064 1.00 73.69 594 ILE A C 1
ATOM 4522 O O . ILE A 1 594 ? 11.797 20.481 39.685 1.00 73.69 594 ILE A O 1
ATOM 4526 N N . LEU A 1 595 ? 14.017 20.795 39.630 1.00 75.12 595 LEU A N 1
ATOM 4527 C CA . LEU A 1 595 ? 14.258 19.732 38.648 1.00 75.12 595 LEU A CA 1
ATOM 4528 C C . LEU A 1 595 ? 13.892 18.338 39.186 1.00 75.12 595 LEU A C 1
ATOM 4530 O O . LEU A 1 595 ? 13.275 17.557 38.467 1.00 75.12 595 LEU A O 1
ATOM 4534 N N . MET A 1 596 ? 14.225 18.034 40.448 1.00 67.75 596 MET A N 1
ATOM 4535 C CA . MET A 1 596 ? 13.821 16.773 41.084 1.00 67.75 596 MET A CA 1
ATOM 4536 C C . MET A 1 596 ? 12.308 16.686 41.292 1.00 67.75 596 MET A C 1
ATOM 4538 O O . MET A 1 596 ? 11.753 15.603 41.148 1.00 67.75 596 MET A O 1
ATOM 4542 N N . TRP A 1 597 ? 11.621 17.802 41.554 1.00 76.94 597 TRP A N 1
ATOM 4543 C CA . TRP A 1 597 ? 10.158 17.821 41.613 1.00 76.94 597 TRP A CA 1
ATOM 4544 C C . TRP A 1 597 ? 9.529 17.504 40.248 1.00 76.94 597 TRP A C 1
ATOM 4546 O O . TRP A 1 597 ? 8.649 16.650 40.172 1.00 76.94 597 TRP A O 1
ATOM 4556 N N . PHE A 1 598 ? 10.029 18.090 39.153 1.00 74.50 598 PHE A N 1
ATOM 4557 C CA . PHE A 1 598 ? 9.578 17.730 37.802 1.00 74.50 598 PHE A CA 1
ATOM 4558 C C . PHE A 1 598 ? 9.884 16.268 37.442 1.00 74.50 598 PHE A C 1
ATOM 4560 O O . PHE A 1 598 ? 9.029 15.602 36.863 1.00 74.50 598 PHE A O 1
ATOM 4567 N N . ALA A 1 599 ? 11.055 15.745 37.817 1.00 69.69 599 ALA A N 1
ATOM 4568 C CA . ALA A 1 599 ? 11.395 14.335 37.610 1.00 69.69 599 ALA A CA 1
ATOM 4569 C C . ALA A 1 599 ? 10.490 13.388 38.423 1.00 69.69 599 ALA A C 1
ATOM 4571 O O . ALA A 1 599 ? 10.067 12.357 37.910 1.00 69.69 599 ALA A O 1
ATOM 4572 N N . PHE A 1 600 ? 10.140 13.756 39.659 1.00 71.25 600 PHE A N 1
ATOM 4573 C CA . PHE A 1 600 ? 9.227 12.999 40.518 1.00 71.25 600 PHE A CA 1
ATOM 4574 C C . PHE A 1 600 ? 7.786 12.998 39.981 1.00 71.25 600 PHE A C 1
ATOM 4576 O O . PHE A 1 600 ? 7.145 11.952 39.948 1.00 71.25 600 PHE A O 1
ATOM 4583 N N . VAL A 1 601 ? 7.296 14.141 39.486 1.00 67.88 601 VAL A N 1
ATOM 4584 C CA . VAL A 1 601 ? 5.978 14.240 38.830 1.00 67.88 601 VAL A CA 1
ATOM 4585 C C . VAL A 1 601 ? 5.943 13.439 37.522 1.00 67.88 601 VAL A C 1
ATOM 4587 O O . VAL A 1 601 ? 4.957 12.755 37.262 1.00 67.88 601 VAL A O 1
ATOM 4590 N N . ALA A 1 602 ? 7.024 13.454 36.733 1.00 66.56 602 ALA A N 1
ATOM 4591 C CA . ALA A 1 602 ? 7.140 12.635 35.526 1.00 66.56 602 ALA A CA 1
ATOM 4592 C C . ALA A 1 602 ? 7.181 11.124 35.836 1.00 66.56 602 ALA A C 1
ATOM 4594 O O . ALA A 1 602 ? 6.547 10.341 35.135 1.00 66.56 602 ALA A O 1
ATOM 4595 N N . ALA A 1 603 ? 7.873 10.717 36.906 1.00 68.25 603 ALA A N 1
ATOM 4596 C CA . ALA A 1 603 ? 7.947 9.320 37.342 1.00 68.25 603 ALA A CA 1
ATOM 4597 C C . ALA A 1 603 ? 6.621 8.781 37.914 1.00 68.25 603 ALA A C 1
ATOM 4599 O O . ALA A 1 603 ? 6.385 7.577 37.872 1.00 68.25 603 ALA A O 1
ATOM 4600 N N . LEU A 1 604 ? 5.747 9.654 38.426 1.00 66.06 604 LEU A N 1
ATOM 4601 C CA . LEU A 1 604 ? 4.437 9.282 38.975 1.00 66.06 604 LEU A CA 1
ATOM 4602 C C . LEU A 1 604 ? 3.331 9.098 37.921 1.00 66.06 604 LEU A C 1
ATOM 4604 O O . LEU A 1 604 ? 2.206 8.773 38.290 1.00 66.06 604 LEU A O 1
ATOM 4608 N N . GLY A 1 605 ? 3.607 9.324 36.631 1.00 49.44 605 GLY A N 1
ATOM 4609 C CA . GLY A 1 605 ? 2.644 9.077 35.546 1.00 49.44 605 GLY A CA 1
ATOM 4610 C C . GLY A 1 605 ? 1.373 9.940 35.580 1.00 49.44 605 GLY A C 1
ATOM 4611 O O . GLY A 1 605 ? 0.432 9.681 34.832 1.00 49.44 605 GLY A O 1
ATOM 4612 N N . VAL A 1 606 ? 1.322 10.974 36.427 1.00 60.88 606 VAL A N 1
ATOM 4613 C CA . VAL A 1 606 ? 0.167 11.873 36.531 1.00 60.88 606 VAL A CA 1
ATOM 4614 C C . VAL A 1 606 ? 0.159 12.819 35.332 1.00 60.88 606 VAL A C 1
ATOM 4616 O O . VAL A 1 606 ? 0.998 13.713 35.228 1.00 60.88 606 VAL A O 1
ATOM 4619 N N . PHE A 1 607 ? -0.810 12.634 34.434 1.00 48.34 607 PHE A N 1
ATOM 4620 C CA . PHE A 1 607 ? -1.021 13.473 33.252 1.00 48.34 607 PHE A CA 1
ATOM 4621 C C . PHE A 1 607 ? -1.166 14.961 33.630 1.00 48.34 607 PHE A C 1
ATOM 4623 O O . PHE A 1 607 ? -2.185 15.397 34.170 1.00 48.34 607 PHE A O 1
ATOM 4630 N N . VAL A 1 608 ? -0.153 15.774 33.307 1.00 51.09 608 VAL A N 1
ATOM 4631 C CA . VAL A 1 608 ? -0.128 17.228 33.576 1.00 51.09 608 VAL A CA 1
ATOM 4632 C C . VAL A 1 608 ? -0.876 18.011 32.481 1.00 51.09 608 VAL A C 1
ATOM 4634 O O . VAL A 1 608 ? -0.399 19.020 31.962 1.00 51.09 608 VAL A O 1
ATOM 4637 N N . GLU A 1 609 ? -2.082 17.570 32.125 1.00 51.03 609 GLU A N 1
ATOM 4638 C CA . GLU A 1 609 ? -2.950 18.287 31.180 1.00 51.03 609 GLU A CA 1
ATOM 4639 C C . GLU A 1 609 ? -3.829 19.404 31.784 1.00 51.03 609 GLU A C 1
ATOM 4641 O O . GLU A 1 609 ? -4.027 20.398 31.083 1.00 51.03 609 GLU A O 1
ATOM 4646 N N . PRO A 1 610 ? -4.284 19.396 33.060 1.00 51.69 610 PRO A N 1
ATOM 4647 C CA . PRO A 1 610 ? -5.071 20.527 33.572 1.00 51.69 610 PRO A CA 1
ATOM 4648 C C . PRO A 1 610 ? -4.216 21.764 33.915 1.00 51.69 610 PRO A C 1
ATOM 4650 O O . PRO A 1 610 ? -4.726 22.885 33.950 1.00 51.69 610 PRO A O 1
ATOM 4653 N N . ILE A 1 611 ? -2.909 21.598 34.159 1.00 54.53 611 ILE A N 1
ATOM 4654 C CA . ILE A 1 611 ? -2.026 22.704 34.580 1.00 54.53 611 ILE A CA 1
ATOM 4655 C C . ILE A 1 611 ? -1.518 23.515 33.377 1.00 54.53 611 ILE A C 1
ATOM 4657 O O . ILE A 1 611 ? -1.363 24.733 33.481 1.00 54.53 611 ILE A O 1
ATOM 4661 N N . SER A 1 612 ? -1.310 22.884 32.217 1.00 57.09 612 SER A N 1
ATOM 4662 C CA . SER A 1 612 ? -0.831 23.565 31.004 1.00 57.09 612 SER A CA 1
ATOM 4663 C C . SER A 1 612 ? -1.796 24.671 30.546 1.00 57.09 612 SER A C 1
ATOM 4665 O O . SER A 1 612 ? -1.355 25.780 30.232 1.00 57.09 612 SER A O 1
ATOM 4667 N N . GLY A 1 613 ? -3.109 24.420 30.611 1.00 70.25 613 GLY A N 1
ATOM 4668 C CA . GLY A 1 613 ? -4.152 25.408 30.324 1.00 70.25 613 GLY A CA 1
ATOM 4669 C C . GLY A 1 613 ? -4.129 26.605 31.281 1.00 70.25 613 GLY A C 1
ATOM 4670 O O . GLY A 1 613 ? -4.191 27.751 30.833 1.00 70.25 613 GLY A O 1
ATOM 4671 N N . LEU A 1 614 ? -3.958 26.371 32.588 1.00 68.75 614 LEU A N 1
ATOM 4672 C CA . LEU A 1 614 ? -3.846 27.443 33.588 1.00 68.75 614 LEU A CA 1
ATOM 4673 C C . LEU A 1 614 ? -2.573 28.283 33.408 1.00 68.75 614 LEU A C 1
ATOM 4675 O O . LEU A 1 614 ? -2.626 29.506 33.545 1.00 68.75 614 LEU A O 1
ATOM 4679 N N . VAL A 1 615 ? -1.446 27.663 33.045 1.00 77.94 615 VAL A N 1
ATOM 4680 C CA . VAL A 1 615 ? -0.193 28.375 32.741 1.00 77.94 615 VAL A CA 1
ATOM 4681 C C . VAL A 1 615 ? -0.344 29.240 31.486 1.00 77.94 615 VAL A C 1
ATOM 4683 O O . VAL A 1 615 ? 0.013 30.420 31.515 1.00 77.94 615 VAL A O 1
ATOM 4686 N N . TRP A 1 616 ? -0.936 28.717 30.408 1.00 73.94 616 TRP A N 1
ATOM 4687 C CA . TRP A 1 616 ? -1.213 29.504 29.201 1.00 73.94 616 TRP A CA 1
ATOM 4688 C C . TRP A 1 616 ? -2.202 30.647 29.450 1.00 73.94 616 TRP A C 1
ATOM 4690 O O . TRP A 1 616 ? -1.997 31.753 28.946 1.00 73.94 616 TRP A O 1
ATOM 4700 N N . LEU A 1 617 ? -3.225 30.430 30.278 1.00 79.25 617 LEU A N 1
ATOM 4701 C CA . LEU A 1 617 ? -4.188 31.462 30.662 1.00 79.25 617 LEU A CA 1
ATOM 4702 C C . LEU A 1 617 ? -3.537 32.554 31.531 1.00 79.25 617 LEU A C 1
ATOM 4704 O O . LEU A 1 617 ? -3.755 33.742 31.287 1.00 79.25 617 LEU A O 1
ATOM 4708 N N . ALA A 1 618 ? -2.655 32.190 32.467 1.00 83.00 618 ALA A N 1
ATOM 4709 C CA . ALA A 1 618 ? -1.865 33.144 33.247 1.00 83.00 618 ALA A CA 1
ATOM 4710 C C . ALA A 1 618 ? -0.907 33.973 32.365 1.00 83.00 618 ALA A C 1
ATOM 4712 O O . ALA A 1 618 ? -0.847 35.197 32.508 1.00 83.00 618 ALA A O 1
ATOM 4713 N N . ILE A 1 619 ? -0.217 33.343 31.405 1.00 84.12 619 ILE A N 1
ATOM 4714 C CA . ILE A 1 619 ? 0.629 34.028 30.408 1.00 84.12 619 ILE A CA 1
ATOM 4715 C C . ILE A 1 619 ? -0.218 34.961 29.522 1.00 84.12 619 ILE A C 1
ATOM 4717 O O . ILE A 1 619 ? 0.190 36.096 29.248 1.00 84.12 619 ILE A O 1
ATOM 4721 N N . GLY A 1 620 ? -1.424 34.544 29.128 1.00 85.06 620 GLY A N 1
ATOM 4722 C CA . GLY A 1 620 ? -2.384 35.377 28.400 1.00 85.06 620 GLY A CA 1
ATOM 4723 C C . GLY A 1 620 ? -2.804 36.619 29.193 1.00 85.06 620 GLY A C 1
ATOM 4724 O O . GLY A 1 620 ? -2.750 37.736 28.676 1.00 85.06 620 GLY A O 1
ATOM 4725 N N . ILE A 1 621 ? -3.130 36.461 30.480 1.00 86.75 621 ILE A N 1
ATOM 4726 C CA . ILE A 1 621 ? -3.485 37.581 31.367 1.00 86.75 621 ILE A CA 1
ATOM 4727 C C . ILE A 1 621 ? -2.293 38.530 31.571 1.00 86.75 621 ILE A C 1
ATOM 4729 O O . ILE A 1 621 ? -2.469 39.752 31.516 1.00 86.75 621 ILE A O 1
ATOM 4733 N N . LEU A 1 622 ? -1.077 38.004 31.768 1.00 81.75 622 LEU A N 1
ATOM 4734 C CA . LEU A 1 622 ? 0.128 38.823 31.940 1.00 81.75 622 LEU A CA 1
ATOM 4735 C C . LEU A 1 622 ? 0.455 39.628 30.675 1.00 81.75 622 LEU A C 1
ATOM 4737 O O . LEU A 1 622 ? 0.688 40.837 30.750 1.00 81.75 622 LEU A O 1
ATOM 4741 N N . THR A 1 623 ? 0.432 38.980 29.507 1.00 79.00 623 THR A N 1
ATOM 4742 C CA . THR A 1 623 ? 0.714 39.635 28.220 1.00 79.00 623 THR A CA 1
ATOM 4743 C C . THR A 1 623 ? -0.366 40.655 27.860 1.00 79.00 623 THR A C 1
ATOM 4745 O O . THR A 1 623 ? -0.027 41.753 27.413 1.00 79.00 623 THR A O 1
ATOM 4748 N N . TRP A 1 624 ? -1.645 40.381 28.143 1.00 83.50 624 TRP A N 1
ATOM 4749 C CA . TRP A 1 624 ? -2.734 41.355 27.997 1.00 83.50 624 TRP A CA 1
ATOM 4750 C C . TRP A 1 624 ? -2.563 42.567 28.926 1.00 83.50 624 TRP A C 1
ATOM 4752 O O . TRP A 1 624 ? -2.618 43.707 28.454 1.00 83.50 624 TRP A O 1
ATOM 4762 N N . ARG A 1 625 ? -2.265 42.357 30.220 1.00 76.44 625 ARG A N 1
ATOM 4763 C CA . ARG A 1 625 ? -1.978 43.451 31.171 1.00 76.44 625 ARG A CA 1
ATOM 4764 C C . ARG A 1 625 ? -0.781 44.296 30.733 1.00 76.44 625 ARG A C 1
ATOM 4766 O O . ARG A 1 625 ? -0.858 45.523 30.783 1.00 76.44 625 ARG A O 1
ATOM 4773 N N . TRP A 1 626 ? 0.295 43.675 30.252 1.00 74.38 626 TRP A N 1
ATOM 4774 C CA . TRP A 1 626 ? 1.478 44.386 29.754 1.00 74.38 626 TRP A CA 1
ATOM 4775 C C . TRP A 1 626 ? 1.170 45.209 28.493 1.00 74.38 626 TRP A C 1
ATOM 4777 O O . TRP A 1 626 ? 1.564 46.374 28.391 1.00 74.38 626 TRP A O 1
ATOM 4787 N N . ARG A 1 627 ? 0.377 44.655 27.564 1.00 73.88 627 ARG A N 1
ATOM 4788 C CA . ARG A 1 627 ? -0.078 45.350 26.346 1.00 73.88 627 ARG A CA 1
ATOM 4789 C C . ARG A 1 627 ? -1.017 46.520 26.665 1.00 73.88 627 ARG A C 1
ATOM 4791 O O . ARG A 1 627 ? -0.913 47.561 26.019 1.00 73.88 627 ARG A O 1
ATOM 4798 N N . LYS A 1 628 ? -1.878 46.389 27.684 1.00 74.50 628 LYS A N 1
ATOM 4799 C CA . LYS A 1 628 ? -2.730 47.479 28.194 1.00 74.50 628 LYS A CA 1
ATOM 4800 C C . LYS A 1 628 ? -1.893 48.597 28.827 1.00 74.50 628 LYS A C 1
ATOM 4802 O O . LYS A 1 628 ? -2.067 49.755 28.457 1.00 74.50 628 LYS A O 1
ATOM 4807 N N . LYS A 1 629 ? -0.918 48.254 29.680 1.00 70.69 629 LYS A N 1
ATOM 4808 C CA . LYS A 1 629 ? -0.021 49.229 30.329 1.00 70.69 629 LYS A CA 1
ATOM 4809 C C . LYS A 1 629 ? 0.828 50.016 29.315 1.00 70.69 629 LYS A C 1
ATOM 4811 O O . LYS A 1 629 ? 0.994 51.219 29.478 1.00 70.69 629 LYS A O 1
ATOM 4816 N N . ARG A 1 630 ? 1.282 49.378 28.223 1.00 68.25 630 ARG A N 1
ATOM 4817 C CA . ARG A 1 630 ? 1.930 50.077 27.091 1.00 68.25 630 ARG A CA 1
ATOM 4818 C C . ARG A 1 630 ? 0.998 51.036 26.341 1.00 68.25 630 ARG A C 1
ATOM 4820 O O . ARG A 1 630 ? 1.456 52.090 25.925 1.00 68.25 630 ARG A O 1
ATOM 4827 N N . ARG A 1 631 ? -0.287 50.700 26.162 1.00 68.94 631 ARG A N 1
ATOM 4828 C CA . ARG A 1 631 ? -1.242 51.590 25.471 1.00 68.94 631 ARG A CA 1
ATOM 4829 C C . ARG A 1 631 ? -1.528 52.868 26.259 1.00 68.94 631 ARG A C 1
ATOM 4831 O O . ARG A 1 631 ? -1.584 53.922 25.644 1.00 68.94 631 ARG A O 1
ATOM 4838 N N . GLN A 1 632 ? -1.632 52.784 27.586 1.00 65.50 632 GLN A N 1
ATOM 4839 C CA . GLN A 1 632 ? -1.797 53.975 28.431 1.00 65.50 632 GLN A CA 1
ATOM 4840 C C . GLN A 1 632 ? -0.539 54.861 28.394 1.00 65.50 632 GLN A C 1
ATOM 4842 O O . GLN A 1 632 ? -0.655 56.040 28.086 1.00 65.50 632 GLN A O 1
ATOM 4847 N N . ALA A 1 633 ? 0.664 54.279 28.491 1.00 58.34 633 ALA A N 1
ATOM 4848 C CA . ALA A 1 633 ? 1.915 55.036 28.337 1.00 58.34 633 ALA A CA 1
ATOM 4849 C C . ALA A 1 633 ? 2.060 55.759 26.974 1.00 58.34 633 ALA A C 1
ATOM 4851 O O . ALA A 1 633 ? 2.667 56.824 26.910 1.00 58.34 633 ALA A O 1
ATOM 4852 N N . SER A 1 634 ? 1.493 55.221 25.884 1.00 57.03 634 SER A N 1
ATOM 4853 C CA . SER A 1 634 ? 1.442 55.925 24.588 1.00 57.03 634 SER A CA 1
ATOM 4854 C C . SER A 1 634 ? 0.372 57.019 24.510 1.00 57.03 634 SER A C 1
ATOM 4856 O O . SER A 1 634 ? 0.529 57.935 23.710 1.00 57.03 634 SER A O 1
ATOM 4858 N N . GLN A 1 635 ? -0.700 56.952 25.303 1.00 56.94 635 GLN A N 1
ATOM 4859 C CA . GLN A 1 635 ? -1.703 58.023 25.366 1.00 56.94 635 GLN A CA 1
ATOM 4860 C C . GLN A 1 635 ? -1.188 59.204 26.201 1.00 56.94 635 GLN A C 1
ATOM 4862 O O . GLN A 1 635 ? -1.313 60.349 25.770 1.00 56.94 635 GLN A O 1
ATOM 4867 N N . ASP A 1 636 ? -0.484 58.925 27.300 1.00 50.72 636 ASP A N 1
ATOM 4868 C CA . ASP A 1 636 ? 0.138 59.944 28.157 1.00 50.72 636 ASP A CA 1
ATOM 4869 C C . ASP A 1 636 ? 1.268 60.724 27.446 1.00 50.72 636 ASP A C 1
ATOM 4871 O O . ASP A 1 636 ? 1.592 61.842 27.834 1.00 50.72 636 ASP A O 1
ATOM 4875 N N . HIS A 1 637 ? 1.862 60.176 26.376 1.00 51.12 637 HIS A N 1
ATOM 4876 C CA . HIS A 1 637 ? 2.850 60.878 25.537 1.00 51.12 637 HIS A CA 1
ATOM 4877 C C . HIS A 1 637 ? 2.246 61.770 24.439 1.00 51.12 637 HIS A C 1
ATOM 4879 O O . HIS A 1 637 ? 2.948 62.637 23.924 1.00 51.12 637 HIS A O 1
ATOM 4885 N N . HIS A 1 638 ? 0.964 61.612 24.093 1.00 47.84 638 HIS A N 1
ATOM 4886 C CA . HIS A 1 638 ? 0.288 62.483 23.120 1.00 47.84 638 HIS A CA 1
ATOM 4887 C C . HIS A 1 638 ? -0.491 63.641 23.765 1.00 47.84 638 HIS A C 1
ATOM 4889 O O . HIS A 1 638 ? -0.932 64.539 23.054 1.00 47.84 638 HIS A O 1
ATOM 4895 N N . ALA A 1 639 ? -0.627 63.665 25.094 1.00 45.47 639 ALA A N 1
ATOM 4896 C CA . ALA A 1 639 ? -1.342 64.718 25.820 1.00 45.47 639 ALA A CA 1
ATOM 4897 C C . ALA A 1 639 ? -0.497 65.979 26.123 1.00 45.47 639 ALA A C 1
ATOM 4899 O O . ALA A 1 639 ? -1.052 66.988 26.551 1.00 45.47 639 ALA A O 1
ATOM 4900 N N . THR A 1 640 ? 0.825 65.944 25.907 1.00 47.81 640 THR A N 1
ATOM 4901 C CA . THR A 1 640 ? 1.762 66.976 26.413 1.00 47.81 640 THR A CA 1
ATOM 4902 C C . THR A 1 640 ? 2.432 67.829 25.326 1.00 47.81 640 THR A C 1
ATOM 4904 O O . THR A 1 640 ? 3.333 68.608 25.631 1.00 47.81 640 THR A O 1
ATOM 4907 N N . GLN A 1 641 ? 2.027 67.713 24.056 1.00 45.69 641 GLN A N 1
ATOM 4908 C CA . GLN A 1 641 ? 2.540 68.554 22.964 1.00 45.69 641 GLN A CA 1
ATOM 4909 C C . GLN A 1 641 ? 1.420 68.956 21.994 1.00 45.69 641 GLN A C 1
ATOM 4911 O O . GLN A 1 641 ? 0.971 68.134 21.200 1.00 45.69 641 GLN A O 1
ATOM 4916 N N . GLY A 1 642 ? 1.007 70.231 22.023 1.00 34.47 642 GLY A N 1
ATOM 4917 C CA . GLY A 1 642 ? 0.126 70.794 20.989 1.00 34.47 642 GLY A CA 1
ATOM 4918 C C . GLY A 1 642 ? -0.907 71.824 21.453 1.00 34.47 642 GLY A C 1
ATOM 4919 O O . GLY A 1 642 ? -2.099 71.597 21.281 1.00 34.47 642 GLY A O 1
ATOM 4920 N N . ALA A 1 643 ? -0.470 72.979 21.964 1.00 34.97 643 ALA A N 1
ATOM 4921 C CA . ALA A 1 643 ? -1.304 74.185 22.021 1.00 34.97 643 ALA A CA 1
ATOM 4922 C C . ALA A 1 643 ? -0.723 75.235 21.047 1.00 34.97 643 ALA A C 1
ATOM 4924 O O . ALA A 1 643 ? 0.421 75.649 21.246 1.00 34.97 643 ALA A O 1
ATOM 4925 N N . PRO A 1 644 ? -1.437 75.636 19.977 1.00 42.78 644 PRO A N 1
ATOM 4926 C CA . PRO A 1 644 ? -0.928 76.598 18.999 1.00 42.78 644 PRO A CA 1
ATOM 4927 C C . PRO A 1 644 ? -1.182 78.053 19.426 1.00 42.78 644 PRO A C 1
ATOM 4929 O O . PRO A 1 644 ? -2.263 78.386 19.908 1.00 42.78 644 PRO A O 1
ATOM 4932 N N . ALA A 1 645 ? -0.206 78.932 19.181 1.00 35.06 645 ALA A N 1
ATOM 4933 C CA . ALA A 1 645 ? -0.360 80.387 19.288 1.00 35.06 645 ALA A CA 1
ATOM 4934 C C . ALA A 1 645 ? -0.602 81.024 17.893 1.00 35.06 645 ALA A C 1
ATOM 4936 O O . ALA A 1 645 ? -0.226 80.408 16.892 1.00 35.06 645 ALA A O 1
ATOM 4937 N N . PRO A 1 646 ? -1.243 82.210 17.785 1.00 50.09 646 PRO A N 1
ATOM 4938 C CA . PRO A 1 646 ? -1.926 82.627 16.553 1.00 50.09 646 PRO A CA 1
ATOM 4939 C C . PRO A 1 646 ? -1.374 83.909 15.881 1.00 50.09 646 PRO A C 1
ATOM 4941 O O . PRO A 1 646 ? -0.481 84.566 16.405 1.00 50.09 646 PRO A O 1
ATOM 4944 N N . TYR A 1 647 ? -2.034 84.291 14.773 1.00 33.75 647 TYR A N 1
ATOM 4945 C CA . TYR A 1 647 ? -1.940 85.544 13.987 1.00 33.75 647 TYR A CA 1
ATOM 4946 C C . TYR A 1 647 ? -0.769 85.734 13.007 1.00 33.75 647 TYR A C 1
ATOM 4948 O O . TYR A 1 647 ? 0.356 85.324 13.258 1.00 33.75 647 TYR A O 1
ATOM 4956 N N . GLY A 1 648 ? -1.046 86.446 11.897 1.00 30.98 648 GLY A N 1
ATOM 4957 C CA . GLY A 1 648 ? 0.019 87.030 11.065 1.00 30.98 648 GLY A CA 1
ATOM 4958 C C . GLY A 1 648 ? -0.255 87.319 9.580 1.00 30.98 648 GLY A C 1
ATOM 4959 O O . GLY A 1 648 ? 0.660 87.173 8.777 1.00 30.98 648 GLY A O 1
ATOM 4960 N N . SER A 1 649 ? -1.458 87.719 9.153 1.00 34.06 649 SER A N 1
ATOM 4961 C CA . SER A 1 649 ? -1.696 88.084 7.743 1.00 34.06 649 SER A CA 1
ATOM 4962 C C . SER A 1 649 ? -1.219 89.507 7.399 1.00 34.06 649 SER A C 1
ATOM 4964 O O . SER A 1 649 ? -1.870 90.470 7.812 1.00 34.06 649 SER A O 1
ATOM 4966 N N . SER A 1 650 ? -0.178 89.667 6.564 1.00 31.44 650 SER A N 1
ATOM 4967 C CA . SER A 1 650 ? -0.071 90.847 5.679 1.00 31.44 650 SER A CA 1
ATOM 4968 C C . SER A 1 650 ? 0.966 90.788 4.538 1.00 31.44 650 SER A C 1
ATOM 4970 O O . SER A 1 650 ? 2.165 90.823 4.764 1.00 31.44 650 SER A O 1
ATOM 4972 N N . THR A 1 651 ? 0.441 90.863 3.308 1.00 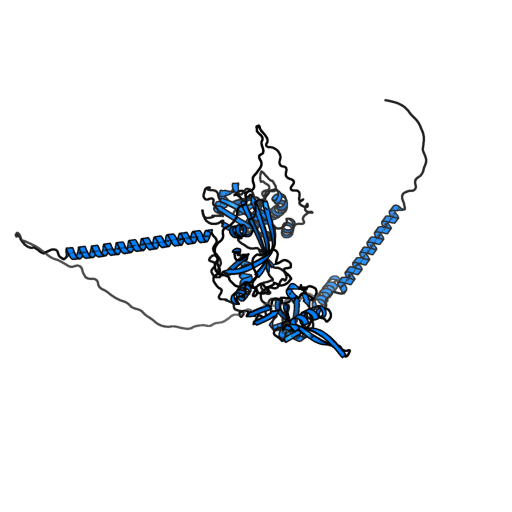34.72 651 THR A N 1
ATOM 4973 C CA . THR A 1 651 ? 0.581 92.047 2.427 1.00 34.72 651 THR A CA 1
ATOM 4974 C C . THR A 1 651 ? 1.937 92.386 1.755 1.00 34.72 651 THR A C 1
ATOM 4976 O O . THR A 1 651 ? 2.824 92.964 2.365 1.00 34.72 651 THR A O 1
ATOM 4979 N N . ARG A 1 652 ? 1.914 92.261 0.410 1.00 32.41 652 ARG A N 1
ATOM 4980 C CA . ARG A 1 652 ? 2.575 93.076 -0.652 1.00 32.41 652 ARG A CA 1
ATOM 4981 C C . ARG A 1 652 ? 4.037 92.834 -1.098 1.00 32.41 652 ARG A C 1
ATOM 4983 O O . ARG A 1 652 ? 4.985 93.292 -0.487 1.00 32.41 652 ARG A O 1
ATOM 4990 N N . LEU A 1 653 ? 4.091 92.378 -2.357 1.00 33.94 653 LEU A N 1
ATOM 4991 C CA . LEU A 1 653 ? 4.675 93.038 -3.545 1.00 33.94 653 LEU A CA 1
ATOM 4992 C C . LEU A 1 653 ? 6.200 93.211 -3.735 1.00 33.94 653 LEU A C 1
ATOM 4994 O O . LEU A 1 653 ? 6.884 93.915 -3.008 1.00 33.94 653 LEU A O 1
ATOM 4998 N N . PHE A 1 654 ? 6.554 92.812 -4.962 1.00 34.59 654 PHE A N 1
ATOM 4999 C CA . PHE A 1 654 ? 7.404 93.481 -5.957 1.00 34.59 654 PHE A CA 1
ATOM 5000 C C . PHE A 1 654 ? 8.884 93.094 -6.141 1.00 34.59 654 PHE A C 1
ATOM 5002 O O . PHE A 1 654 ? 9.761 93.421 -5.354 1.00 34.59 654 PHE A O 1
ATOM 5009 N N . ASN A 1 655 ? 9.093 92.627 -7.380 1.00 33.44 655 ASN A N 1
ATOM 5010 C CA . ASN A 1 655 ? 10.201 92.866 -8.308 1.00 33.44 655 ASN A CA 1
ATOM 5011 C C . ASN A 1 655 ? 11.464 91.994 -8.277 1.00 33.44 655 ASN A C 1
ATOM 5013 O O . ASN A 1 655 ? 12.147 91.864 -7.273 1.00 33.44 655 ASN A O 1
ATOM 5017 N N . HIS A 1 656 ? 11.748 91.494 -9.490 1.00 40.69 656 HIS A N 1
ATOM 5018 C CA . HIS A 1 656 ? 13.033 91.382 -10.187 1.00 40.69 656 HIS A CA 1
ATOM 5019 C C . HIS A 1 656 ? 14.328 91.399 -9.348 1.00 40.69 656 HIS A C 1
ATOM 5021 O O . HIS A 1 656 ? 14.595 92.325 -8.590 1.00 40.69 656 HIS A O 1
ATOM 5027 N N . ARG A 1 657 ? 15.258 90.483 -9.630 1.00 43.28 657 ARG A N 1
ATOM 5028 C CA . ARG A 1 657 ? 15.735 90.218 -11.001 1.00 43.28 657 ARG A CA 1
ATOM 5029 C C . ARG A 1 657 ? 16.160 88.775 -11.240 1.00 43.28 657 ARG A C 1
ATOM 5031 O O . ARG A 1 657 ? 16.707 88.176 -10.295 1.00 43.28 657 ARG A O 1
#

Radius of gyration: 42.1 Å; chains: 1; bounding box: 110×159×109 Å

Foldseek 3Di:
DDQAADEADLPADWAKFPDLVVQQVVCCVVDPADALFAWDKDKDKWWWAADCPPPPANLWIFTHDPNRTRGTGDRVVSVLQSVLVVLQVVVRYTYIFIKMKTWDDDNPDPTIDIIIITRHHGSVSSCVSSVHDDDDDDDPDDDPDDDDDDDDDDDDDDDDDDDDDDDDDDDDDDDDDDDDDDDDDADDFCPLVPPVPDDPDDDDLLADDADQPPWPWFKFPPFDPVVCCVPPVDDAQDKDKDAFAKWWWDFACPDPPDRRWIFIDHPNHGRGTTDPVVSVQQSLLCLLCVLLVHIHMWTWMWIWHWYQDPVGIDIDIIIITTHDGSQAGDAQLAFWDWFFEFHFDDKAWFPPLQVVFVVCVVRQDPVQKHKHKKWKAWDWDQDPVRDIDIFIFIGGPRHTNGGGDSVVRVQCPVVNVLCVVVVGTYIWMKMWGGDPVDITIMTTHDGPVRGDPSCSVRGSIHTTGGDDRDPDHDHDRDDDDDPSVVVVVVVVVVVVVVVVVVVVVVVVVVVVVVVVVVVVVVVVVPDDDDDDDDDDDDDDDDDDDDDDDDDDDDDDDDDDDDDDDDDDDDDDDDDDDDDDDDDDDDDDDPVVVVVVVVVVVVVVPPPPVVVVVVVVVVVVVVVVVVVVVVVVVVVVVVVPDDDDDDDDDDDDDDDDD